Protein AF-A0A7Y4W2K6-F1 (afdb_monomer)

Sequence (432 aa):
HDWAIMVDFAQRLEKRLATKSRLFPYSNTEQIFNEHRETTRGRDLDITGLSYTLLNTQGPQQWPFVAGATSGKARLYTDGIFQKPDGKAQFLNTTYKGTADKTDARHPLHLLTGRLRDQWHGMSRTGTVSQLFNHAEEPVIFMHADDMSRRSIKNGDIVKVSNRRGSLILPVQTSTEVQPSQTFIPMHWGGQFMNGLGVNVLMPSAVDPSSKQPELKHTAIKIEKLDLPWRISVMRRIQNLETLETIRGLLVNFEYASCGLFGRLNEHSVGMLILRAAHKEAPDQSLISKIDRLLSMTDDMPLLSYNDSKQGVSKRILVETNPDSGKPHVTGVRLVGEILATNWLKEVMVTGEFTTELHRWALAPLSIPPSGQRPRGKTICNCLDVAENDIIDTIQLGADLITLQNKLKCGTECGSCVPELKRLVQVHGINN

Foldseek 3Di:
DVVVVVLVVVVVVCVVVVDPDNPRPDPDVQVVVQVVLVVCPPHQQRCNCDHPVCCVPVNDAAPPDHNPRPGHDPDPCPVQQDPDPVRHDDDDDDDDDDDPADADPQQQAKEFEAADLLADALNPPSQLAALSCLQPPWWEKEAAPVQCVVQVHDQQFWKWKDDPQGIDIHGYHYDPVADPRYMYTYQNDALLFKPDGGDCSQFDCDADPPPRHGPRGIHGIDMHTDPFQKKKKKKAFAADCVLSSVVSVLRNQAPIKGKGFHAGDDPRGSGMIIIIGTHNDDPDVVSVVVNCVSRVQDPVAQWDWDDDVVQQWIKIWGWDQDPPPRDTATGIIMIISQCLCVPVVVVSNNPGDDDPQCVVCVRPSHNAGPVRDDDQAGQLASVQRHGDVNLLVQQLVQDDLVNCCVPSVGCVPPNSSVVVSNVSNVVRHDDD

Mean predicted aligned error: 5.99 Å

Nearest PDB structures (foldseek):
  2jiq-assembly1_A  TM=8.852E-01  e=1.838E-13  Desulfovibrio desulfuricans
  2jip-assembly1_A  TM=8.977E-01  e=1.148E-12  Desulfovibrio desulfuricans
  8j83-assembly1_A  TM=8.900E-01  e=1.542E-12  Methylorubrum extorquens AM1
  7vw6-assembly1_A  TM=8.672E-01  e=8.051E-13  Methylorubrum extorquens AM1
  2nya-assembly2_F  TM=8.589E-01  e=3.985E-10  Escherichia coli K-12

Solvent-accessible surface area (backbone atoms only — not comparable to full-atom values): 24424 Å² total; per-residue (Å²): 111,71,68,58,55,53,40,54,52,51,57,56,50,42,64,74,69,69,56,94,67,87,86,66,89,67,91,52,68,65,59,53,48,58,54,53,24,58,77,28,58,92,45,85,64,12,33,51,45,64,48,71,68,52,41,74,75,72,40,92,73,42,62,33,21,42,68,86,56,93,64,42,43,93,66,81,55,85,85,62,56,34,103,41,101,83,27,52,85,80,89,79,92,79,80,90,74,80,72,90,57,66,64,42,96,79,19,66,30,39,39,30,46,50,78,54,92,59,50,53,65,78,25,86,65,40,69,74,41,11,46,46,18,48,71,60,58,70,75,45,38,35,31,15,62,70,57,28,56,79,65,78,49,54,75,66,40,41,27,40,41,32,48,98,74,34,66,47,51,36,33,31,38,72,32,88,85,41,52,81,59,31,31,38,37,51,56,43,44,33,46,76,39,29,34,56,72,30,56,68,46,60,41,57,90,51,51,43,91,85,81,61,50,61,45,62,58,49,22,36,25,31,79,42,83,52,83,48,70,28,35,38,40,37,37,35,64,33,70,55,66,66,58,54,55,56,54,41,72,52,25,76,81,34,74,28,22,37,41,42,37,27,53,55,62,55,100,81,24,50,17,28,40,36,39,41,36,30,25,68,57,80,73,66,65,66,58,55,54,47,53,28,58,74,67,68,64,45,92,91,46,65,55,52,76,48,77,40,78,91,76,52,29,38,37,42,38,32,48,44,69,35,88,90,76,68,43,55,21,44,48,31,40,36,26,26,39,62,55,54,36,51,67,47,52,51,48,35,47,66,73,44,66,57,48,77,68,52,64,75,48,68,85,47,94,35,71,61,55,91,86,66,67,78,73,52,63,57,40,56,22,68,92,69,72,36,26,44,42,63,50,51,58,46,18,66,75,69,34,49,74,68,52,42,33,70,74,63,48,43,48,70,81,86,41,80,32,40,70,58,52,53,50,50,41,72,74,54,37,76,83,128

Radius of gyration: 27.35 Å; Cα contacts (8 Å, |Δi|>4): 776; chains: 1; bounding box: 71×52×80 Å

Structure (mmCIF, N/CA/C/O backbone):
data_AF-A0A7Y4W2K6-F1
#
_entry.id   AF-A0A7Y4W2K6-F1
#
loop_
_atom_site.group_PDB
_atom_site.id
_atom_site.type_symbol
_atom_site.label_atom_id
_atom_site.label_alt_id
_atom_site.label_comp_id
_atom_site.label_asym_id
_atom_site.label_entity_id
_atom_site.label_seq_id
_atom_site.pdbx_PDB_ins_code
_atom_site.Cartn_x
_atom_site.Cartn_y
_atom_site.Cartn_z
_atom_site.occupancy
_atom_site.B_iso_or_equiv
_atom_site.auth_seq_id
_atom_site.auth_comp_id
_atom_site.auth_asym_id
_atom_site.auth_atom_id
_atom_site.pdbx_PDB_model_num
ATOM 1 N N . HIS A 1 1 ? 26.604 1.576 -2.469 1.00 91.81 1 HIS A N 1
ATOM 2 C CA . HIS A 1 1 ? 25.882 1.645 -3.758 1.00 91.81 1 HIS A CA 1
ATOM 3 C C . HIS A 1 1 ? 25.818 0.259 -4.374 1.00 91.81 1 HIS A C 1
ATOM 5 O O . HIS A 1 1 ? 26.800 -0.466 -4.257 1.00 91.81 1 HIS A O 1
ATOM 11 N N . ASP A 1 2 ? 24.722 -0.093 -5.049 1.00 96.50 2 ASP A N 1
ATOM 12 C CA . ASP A 1 2 ? 24.531 -1.435 -5.626 1.00 96.50 2 ASP A CA 1
ATOM 13 C C . ASP A 1 2 ? 25.587 -1.800 -6.680 1.00 96.50 2 ASP A C 1
ATOM 15 O O . ASP A 1 2 ? 26.114 -2.909 -6.670 1.00 96.50 2 ASP A O 1
ATOM 19 N N . TRP A 1 3 ? 25.978 -0.852 -7.544 1.00 96.19 3 TRP A N 1
ATOM 20 C CA . TRP A 1 3 ? 26.998 -1.092 -8.576 1.00 96.19 3 TRP A CA 1
ATOM 21 C C . TRP A 1 3 ? 28.348 -1.519 -7.981 1.00 96.19 3 TRP A C 1
ATOM 23 O O . TRP A 1 3 ? 29.016 -2.383 -8.537 1.00 96.19 3 TRP A O 1
ATOM 33 N N . ALA A 1 4 ? 28.732 -0.963 -6.827 1.00 96.19 4 ALA A N 1
ATOM 34 C CA . ALA A 1 4 ? 29.997 -1.288 -6.173 1.00 96.19 4 ALA A CA 1
ATOM 35 C C . ALA A 1 4 ? 29.987 -2.714 -5.600 1.00 96.19 4 ALA A C 1
ATOM 37 O O . ALA A 1 4 ? 31.002 -3.400 -5.665 1.00 96.19 4 ALA A O 1
ATOM 38 N N . ILE A 1 5 ? 28.832 -3.177 -5.100 1.00 97.06 5 ILE A N 1
ATOM 39 C CA . ILE A 1 5 ? 28.642 -4.568 -4.658 1.00 97.06 5 ILE A CA 1
ATOM 40 C C . ILE A 1 5 ? 28.830 -5.519 -5.847 1.00 97.06 5 ILE A C 1
ATOM 42 O O . ILE A 1 5 ? 29.533 -6.520 -5.729 1.00 97.06 5 ILE A O 1
ATOM 46 N N . MET A 1 6 ? 28.257 -5.183 -7.009 1.00 95.44 6 MET A N 1
ATOM 47 C CA . MET A 1 6 ? 28.404 -5.989 -8.226 1.00 95.44 6 MET A CA 1
ATOM 48 C C . MET A 1 6 ? 29.845 -6.009 -8.746 1.00 95.44 6 MET A C 1
ATOM 50 O O . MET A 1 6 ? 30.336 -7.069 -9.125 1.00 95.44 6 MET A O 1
ATOM 54 N N . VAL A 1 7 ? 30.542 -4.868 -8.719 1.00 94.44 7 VAL A N 1
ATOM 55 C CA . VAL A 1 7 ? 31.959 -4.778 -9.104 1.00 94.44 7 VAL A CA 1
ATOM 56 C C . VAL A 1 7 ? 32.845 -5.597 -8.160 1.00 94.44 7 VAL A C 1
ATOM 58 O O . VAL A 1 7 ? 33.656 -6.384 -8.643 1.00 94.44 7 VAL A O 1
ATOM 61 N N . ASP A 1 8 ? 32.670 -5.486 -6.837 1.00 94.25 8 ASP A N 1
ATOM 62 C CA . ASP A 1 8 ? 33.427 -6.289 -5.860 1.00 94.25 8 ASP A CA 1
ATOM 63 C C . ASP A 1 8 ? 33.178 -7.793 -6.057 1.00 94.25 8 ASP A C 1
ATOM 65 O O . ASP A 1 8 ? 34.128 -8.577 -6.124 1.00 94.25 8 ASP A O 1
ATOM 69 N N . PHE A 1 9 ? 31.915 -8.199 -6.234 1.00 94.81 9 PHE A N 1
ATOM 70 C CA . PHE A 1 9 ? 31.568 -9.587 -6.537 1.00 94.81 9 PHE A CA 1
ATOM 71 C C . PHE A 1 9 ? 32.260 -10.078 -7.814 1.00 94.81 9 PHE A C 1
ATOM 73 O O . PHE A 1 9 ? 32.922 -11.119 -7.799 1.00 94.81 9 PHE A O 1
ATOM 80 N N . ALA A 1 10 ? 32.144 -9.323 -8.908 1.00 92.69 10 ALA A N 1
ATOM 81 C CA . ALA A 1 10 ? 32.697 -9.706 -10.199 1.00 92.69 10 ALA A CA 1
ATOM 82 C C . ALA A 1 10 ? 34.229 -9.807 -10.162 1.00 92.69 10 ALA A C 1
ATOM 84 O O . ALA A 1 10 ? 34.786 -10.789 -10.644 1.00 92.69 10 ALA A O 1
ATOM 85 N N . GLN A 1 11 ? 34.914 -8.865 -9.510 1.00 90.69 11 GLN A N 1
ATOM 86 C CA . GLN A 1 11 ? 36.372 -8.890 -9.350 1.00 90.69 11 GLN A CA 1
ATOM 87 C C . GLN A 1 11 ? 36.850 -10.059 -8.473 1.00 90.69 11 GLN A C 1
ATOM 89 O O . GLN A 1 11 ? 37.916 -10.634 -8.710 1.00 90.69 11 GLN A O 1
ATOM 94 N N . ARG A 1 12 ? 36.077 -10.451 -7.451 1.00 92.38 12 ARG A N 1
ATOM 95 C CA . ARG A 1 12 ? 36.367 -11.661 -6.661 1.00 92.38 12 ARG A CA 1
ATOM 96 C C . ARG A 1 12 ? 36.158 -12.932 -7.474 1.00 92.38 12 ARG A C 1
ATOM 98 O O . ARG A 1 12 ? 36.947 -13.866 -7.334 1.00 92.38 12 ARG A O 1
ATOM 105 N N . LEU A 1 13 ? 35.119 -12.973 -8.307 1.00 92.44 13 LEU A N 1
ATOM 106 C CA . LEU A 1 13 ? 34.851 -14.095 -9.202 1.00 92.44 13 LEU A CA 1
ATOM 107 C C . LEU A 1 13 ? 35.948 -14.231 -10.268 1.00 92.44 13 LEU A C 1
ATOM 109 O O . LEU A 1 13 ? 36.464 -15.327 -10.460 1.00 92.44 13 LEU A O 1
ATOM 113 N N . GLU A 1 14 ? 36.373 -13.122 -10.878 1.00 90.31 14 GLU A N 1
ATOM 114 C CA . GLU A 1 14 ? 37.470 -13.045 -11.854 1.00 90.31 14 GLU A CA 1
ATOM 115 C C . GLU A 1 14 ? 38.752 -13.706 -11.317 1.00 90.31 14 GLU A C 1
ATOM 117 O O . GLU A 1 14 ? 39.333 -14.581 -11.963 1.00 90.31 14 GLU A O 1
ATOM 122 N N . LYS A 1 15 ? 39.142 -13.376 -10.075 1.00 88.75 15 LYS A N 1
ATOM 123 C CA . LYS A 1 15 ? 40.304 -13.986 -9.403 1.00 88.75 15 LYS A CA 1
ATOM 124 C C . LYS A 1 15 ? 40.183 -15.505 -9.270 1.00 88.75 15 LYS A C 1
ATOM 126 O O . LYS A 1 15 ? 41.184 -16.204 -9.396 1.00 88.75 15 LYS A O 1
ATOM 131 N N . ARG A 1 16 ? 38.978 -16.024 -9.012 1.00 92.31 16 ARG A N 1
ATOM 132 C CA . ARG A 1 16 ? 38.731 -17.472 -8.876 1.00 92.31 16 ARG A CA 1
ATOM 133 C C . ARG A 1 16 ? 38.716 -18.195 -10.217 1.00 92.31 16 ARG A C 1
ATOM 135 O O . ARG A 1 16 ? 39.124 -19.347 -10.276 1.00 92.31 16 ARG A O 1
ATOM 142 N N . LEU A 1 17 ? 38.258 -17.527 -11.273 1.00 92.12 17 LEU A N 1
ATOM 143 C CA . LEU A 1 17 ? 38.249 -18.071 -12.631 1.00 92.12 17 LEU A CA 1
ATOM 144 C C . LEU A 1 17 ? 39.635 -18.029 -13.299 1.00 92.12 17 LEU A C 1
ATOM 146 O O . LEU A 1 17 ? 39.784 -18.557 -14.397 1.00 92.12 17 LEU A O 1
ATOM 150 N N . ALA A 1 18 ? 40.638 -17.415 -12.655 1.00 87.06 18 ALA A N 1
ATOM 151 C CA . ALA A 1 18 ? 41.994 -17.235 -13.181 1.00 87.06 18 ALA A CA 1
ATOM 152 C C . ALA A 1 18 ? 42.021 -16.575 -14.577 1.00 87.06 18 ALA A C 1
ATOM 154 O O . ALA A 1 18 ? 42.901 -16.837 -15.402 1.00 87.06 18 ALA A O 1
ATOM 155 N N . THR A 1 19 ? 41.046 -15.706 -14.853 1.00 77.62 19 THR A N 1
ATOM 156 C CA . THR A 1 19 ? 40.960 -14.975 -16.117 1.00 77.62 19 THR A CA 1
ATOM 157 C C . THR A 1 19 ? 42.035 -13.893 -16.182 1.00 77.62 19 THR A C 1
ATOM 159 O O . THR A 1 19 ? 42.302 -13.205 -15.202 1.00 77.62 19 THR A O 1
ATOM 162 N N . LYS A 1 20 ? 42.650 -13.716 -17.357 1.00 72.44 20 LYS A N 1
ATOM 163 C CA . LYS A 1 20 ? 43.719 -12.721 -17.581 1.00 72.44 20 LYS A CA 1
ATOM 164 C C . LYS A 1 20 ? 43.202 -11.298 -17.855 1.00 72.44 20 LYS A C 1
ATOM 166 O O . LYS A 1 20 ? 44.003 -10.374 -17.964 1.00 72.44 20 LYS A O 1
ATOM 171 N N . SER A 1 21 ? 41.892 -11.121 -18.011 1.00 71.56 21 SER A N 1
ATOM 172 C CA . SER A 1 21 ? 41.239 -9.869 -18.412 1.00 71.56 21 SER A CA 1
ATOM 173 C C . SER A 1 21 ? 40.534 -9.193 -17.236 1.00 71.56 21 SER A C 1
ATOM 175 O O . SER A 1 21 ? 39.658 -9.818 -16.647 1.00 71.56 21 SER A O 1
ATOM 177 N N . ARG A 1 22 ? 40.831 -7.906 -16.990 1.00 75.81 22 ARG A N 1
ATOM 178 C CA . ARG A 1 22 ? 40.121 -7.056 -16.015 1.00 75.81 22 ARG A CA 1
ATOM 179 C C . ARG A 1 22 ? 38.776 -6.614 -16.581 1.00 75.81 22 ARG A C 1
ATOM 181 O O . ARG A 1 22 ? 38.730 -5.659 -17.350 1.00 75.81 22 ARG A O 1
ATOM 188 N N . LEU A 1 23 ? 37.698 -7.305 -16.222 1.00 78.75 23 LEU A N 1
ATOM 189 C CA . LEU A 1 23 ? 36.390 -7.127 -16.871 1.00 78.75 23 LEU A CA 1
ATOM 190 C C . LEU A 1 23 ? 35.502 -6.047 -16.225 1.00 78.75 23 LEU A C 1
ATOM 192 O O . LEU A 1 23 ? 34.485 -5.690 -16.802 1.00 78.75 23 LEU A O 1
ATOM 196 N N . PHE A 1 24 ? 35.884 -5.499 -15.063 1.00 90.31 24 PHE A N 1
ATOM 197 C CA . PHE A 1 24 ? 35.084 -4.496 -14.335 1.00 90.31 24 PHE A CA 1
ATOM 198 C C . PHE A 1 24 ? 35.947 -3.414 -13.644 1.00 90.31 24 PHE A C 1
ATOM 200 O O . PHE A 1 24 ? 35.925 -3.301 -12.413 1.00 90.31 24 PHE A O 1
ATOM 207 N N . PRO A 1 25 ? 36.757 -2.626 -14.382 1.00 91.25 25 PRO A N 1
ATOM 208 C CA . PRO A 1 25 ? 37.683 -1.644 -13.809 1.00 91.25 25 PRO A CA 1
ATOM 209 C C . PRO A 1 25 ? 37.014 -0.292 -13.479 1.00 91.25 25 PRO A C 1
ATOM 211 O O . PRO A 1 25 ? 37.606 0.761 -13.709 1.00 91.25 25 PRO A O 1
ATOM 214 N N . TYR A 1 26 ? 35.781 -0.295 -12.965 1.00 94.69 26 TYR A N 1
ATOM 215 C CA . TYR A 1 26 ? 35.027 0.938 -12.719 1.00 94.69 26 TYR A CA 1
ATOM 216 C C . TYR A 1 26 ? 35.314 1.531 -11.339 1.00 94.69 26 TYR A C 1
ATOM 218 O O . TYR A 1 26 ? 35.220 0.841 -10.323 1.00 94.69 26 TYR A O 1
ATOM 226 N N . SER A 1 27 ? 35.593 2.833 -11.296 1.00 94.56 27 SER A N 1
ATOM 227 C CA . SER A 1 27 ? 35.729 3.618 -10.065 1.00 94.56 27 SER A CA 1
ATOM 228 C C . SER A 1 27 ? 34.547 4.555 -9.806 1.00 94.56 27 SER A C 1
ATOM 230 O O . SER A 1 27 ? 34.396 5.050 -8.690 1.00 94.56 27 SER A O 1
ATOM 232 N N . ASN A 1 28 ? 33.693 4.796 -10.806 1.00 96.00 28 ASN A N 1
ATOM 233 C CA . ASN A 1 28 ? 32.502 5.635 -10.680 1.00 96.00 28 ASN A CA 1
ATOM 234 C C . ASN A 1 28 ? 31.391 5.220 -11.665 1.00 96.00 28 ASN A C 1
ATOM 236 O O . ASN A 1 28 ? 31.599 4.410 -12.568 1.00 96.00 28 ASN A O 1
ATOM 240 N N . THR A 1 29 ? 30.197 5.792 -11.494 1.00 97.38 29 THR A N 1
ATOM 241 C CA . THR A 1 29 ? 29.029 5.486 -12.338 1.00 97.38 29 THR A CA 1
ATOM 242 C C . THR A 1 29 ? 29.118 6.079 -13.742 1.00 97.38 29 THR A C 1
ATOM 244 O O . THR A 1 29 ? 28.514 5.528 -14.656 1.00 97.38 29 THR A O 1
ATOM 247 N N . GLU A 1 30 ? 29.882 7.156 -13.943 1.00 97.56 30 GLU A N 1
ATOM 248 C CA . GLU A 1 30 ? 30.059 7.772 -15.261 1.00 97.56 30 GLU A CA 1
ATOM 249 C C . GLU A 1 30 ? 30.833 6.852 -16.212 1.00 97.56 30 GLU A C 1
ATOM 251 O O . GLU A 1 30 ? 30.482 6.743 -17.381 1.00 97.56 30 GLU A O 1
ATOM 256 N N . GLN A 1 31 ? 31.834 6.118 -15.721 1.00 96.56 31 GLN A N 1
ATOM 257 C CA . GLN A 1 31 ? 32.541 5.109 -16.517 1.00 96.56 31 GLN A CA 1
ATOM 258 C C . GLN A 1 31 ? 31.605 3.979 -16.966 1.00 96.56 31 GLN A C 1
ATOM 260 O O . GLN A 1 31 ? 31.633 3.593 -18.132 1.00 96.56 31 GLN A O 1
ATOM 265 N N . ILE A 1 32 ? 30.733 3.505 -16.068 1.00 96.81 32 ILE A N 1
ATOM 266 C CA . ILE A 1 32 ? 29.708 2.498 -16.386 1.00 96.81 32 ILE A CA 1
ATOM 267 C C . ILE A 1 32 ? 28.737 3.052 -17.436 1.00 96.81 32 ILE A C 1
ATOM 269 O O . ILE A 1 32 ? 28.417 2.375 -18.409 1.00 96.81 32 ILE A O 1
ATOM 273 N N . PHE A 1 33 ? 28.288 4.297 -17.264 1.00 97.31 33 PHE A N 1
ATOM 274 C CA . PHE A 1 33 ? 27.407 4.967 -18.218 1.00 97.31 33 PHE A CA 1
ATOM 275 C C . PHE A 1 33 ? 28.067 5.142 -19.594 1.00 97.31 33 PHE A C 1
ATOM 277 O O . PHE A 1 33 ? 27.430 4.880 -20.613 1.00 97.31 33 PHE A O 1
ATOM 284 N N . ASN A 1 34 ? 29.344 5.535 -19.635 1.00 97.12 34 ASN A N 1
ATOM 285 C CA . ASN A 1 34 ? 30.109 5.714 -20.868 1.00 97.12 34 ASN A CA 1
ATOM 286 C C . ASN A 1 34 ? 30.303 4.398 -21.626 1.00 97.12 34 ASN A C 1
ATOM 288 O O . ASN A 1 34 ? 30.219 4.394 -22.850 1.00 97.12 34 ASN A O 1
ATOM 292 N N . GLU A 1 35 ? 30.514 3.283 -20.927 1.00 96.12 35 GLU A N 1
ATOM 293 C CA . GLU A 1 35 ? 30.524 1.971 -21.572 1.00 96.12 35 GLU A CA 1
ATOM 294 C C . GLU A 1 35 ? 29.121 1.582 -22.054 1.00 96.12 35 GLU A C 1
ATOM 296 O O . GLU A 1 35 ? 28.946 1.204 -23.213 1.00 96.12 35 GLU A O 1
ATOM 301 N N . HIS A 1 36 ? 28.096 1.751 -21.208 1.00 96.44 36 HIS A N 1
ATOM 302 C CA . HIS A 1 36 ? 26.716 1.429 -21.561 1.00 96.44 36 HIS A CA 1
ATOM 303 C C . HIS A 1 36 ? 26.254 2.178 -22.813 1.00 96.44 36 HIS A C 1
ATOM 305 O O . HIS A 1 36 ? 25.740 1.537 -23.730 1.00 96.44 36 HIS A O 1
ATOM 311 N N . ARG A 1 37 ? 26.467 3.498 -22.910 1.00 97.19 37 ARG A N 1
ATOM 312 C CA . ARG A 1 37 ? 26.022 4.279 -24.077 1.00 97.19 37 ARG A CA 1
ATOM 313 C C . ARG A 1 37 ? 26.659 3.791 -25.378 1.00 97.19 37 ARG A C 1
ATOM 315 O O . ARG A 1 37 ? 25.976 3.765 -26.397 1.00 97.19 37 ARG A O 1
ATOM 322 N N . GLU A 1 38 ? 27.908 3.322 -25.358 1.00 97.56 38 GLU A N 1
ATOM 323 C CA . GLU A 1 38 ? 28.551 2.768 -26.557 1.00 97.56 38 GLU A CA 1
ATOM 324 C C . GLU A 1 38 ? 27.868 1.479 -27.032 1.00 97.56 38 GLU A C 1
ATOM 326 O O . GLU A 1 38 ? 27.713 1.272 -28.234 1.00 97.56 38 GLU A O 1
ATOM 331 N N . THR A 1 39 ? 27.334 0.659 -26.118 1.00 97.00 39 THR A N 1
ATOM 332 C CA . THR A 1 39 ? 26.547 -0.537 -26.489 1.00 97.00 39 THR A CA 1
ATOM 333 C C . THR A 1 39 ? 25.226 -0.209 -27.202 1.00 97.00 39 THR A C 1
ATOM 335 O O . THR A 1 39 ? 24.623 -1.081 -27.839 1.00 97.00 39 THR A O 1
ATOM 338 N N . THR A 1 40 ? 24.775 1.047 -27.109 1.00 96.94 40 THR A N 1
ATOM 339 C CA . THR A 1 40 ? 23.537 1.546 -27.727 1.00 96.94 40 THR A CA 1
ATOM 340 C C . THR A 1 40 ? 23.752 2.134 -29.120 1.00 96.94 40 THR A C 1
ATOM 342 O O . THR A 1 40 ? 22.775 2.449 -29.795 1.00 96.94 40 THR A O 1
ATOM 345 N N . ARG A 1 41 ? 25.008 2.255 -29.572 1.00 97.00 41 ARG A N 1
ATOM 346 C CA . ARG A 1 41 ? 25.360 2.855 -30.861 1.00 97.00 41 ARG A CA 1
ATOM 347 C C . ARG A 1 41 ? 24.608 2.193 -32.016 1.00 97.00 41 ARG A C 1
ATOM 349 O O . ARG A 1 41 ? 24.648 0.974 -32.175 1.00 97.00 41 ARG A O 1
ATOM 356 N N . GLY A 1 42 ? 23.932 3.006 -32.823 1.00 90.94 42 GLY A N 1
ATOM 357 C CA . GLY A 1 42 ? 23.147 2.555 -33.973 1.00 90.94 42 GLY A CA 1
ATOM 358 C C . GLY A 1 42 ? 21.836 1.841 -33.623 1.00 90.94 42 GLY A C 1
ATOM 359 O O . GLY A 1 42 ? 21.162 1.358 -34.531 1.00 90.94 42 GLY A O 1
ATOM 360 N N . ARG A 1 43 ? 21.456 1.760 -32.340 1.00 91.06 43 ARG A N 1
ATOM 361 C CA . ARG A 1 43 ? 20.146 1.247 -31.909 1.00 91.06 43 ARG A CA 1
ATOM 362 C C . ARG A 1 43 ? 19.102 2.366 -31.888 1.00 91.06 43 ARG A C 1
ATOM 364 O O . ARG A 1 43 ? 19.419 3.547 -31.959 1.00 91.06 43 ARG A O 1
ATOM 371 N N . ASP A 1 44 ? 17.839 1.990 -31.747 1.00 88.88 44 ASP A N 1
ATOM 372 C CA . ASP A 1 44 ? 16.708 2.919 -31.638 1.00 88.88 44 ASP A CA 1
ATOM 373 C C . ASP A 1 44 ? 16.808 3.883 -30.446 1.00 88.88 44 ASP A C 1
ATOM 375 O O . ASP A 1 44 ? 16.396 5.037 -30.550 1.00 88.88 44 ASP A O 1
ATOM 379 N N . LEU A 1 45 ? 17.386 3.412 -29.341 1.00 93.12 45 LEU A N 1
ATOM 380 C CA . LEU A 1 45 ? 17.619 4.179 -28.123 1.00 93.12 45 LEU A CA 1
ATOM 381 C C . LEU A 1 45 ? 18.976 4.895 -28.080 1.00 93.12 45 LEU A C 1
ATOM 383 O O . LEU A 1 45 ? 19.292 5.421 -27.026 1.00 93.12 45 LEU A O 1
ATOM 387 N N . ASP A 1 46 ? 19.777 4.902 -29.157 1.00 95.56 46 ASP A N 1
ATOM 388 C CA . ASP A 1 46 ? 21.168 5.399 -29.163 1.00 95.56 46 ASP A CA 1
ATOM 389 C C . ASP A 1 46 ? 21.349 6.685 -28.336 1.00 95.56 46 ASP A C 1
ATOM 391 O O . ASP A 1 46 ? 20.796 7.738 -28.657 1.00 95.56 46 ASP A O 1
ATOM 395 N N . ILE A 1 47 ? 22.122 6.570 -27.253 1.00 97.50 47 ILE A N 1
ATOM 396 C CA . ILE A 1 47 ? 22.424 7.641 -26.292 1.00 97.50 47 ILE A CA 1
ATOM 397 C C . ILE A 1 47 ? 23.904 8.054 -26.328 1.00 97.50 47 ILE A C 1
ATOM 399 O O . ILE A 1 47 ? 24.419 8.624 -25.366 1.00 97.50 47 ILE A O 1
ATOM 403 N N . THR A 1 48 ? 24.625 7.766 -27.413 1.00 97.88 48 THR A N 1
ATOM 404 C CA . THR A 1 48 ? 26.078 8.010 -27.514 1.00 97.88 48 THR A CA 1
ATOM 405 C C . THR A 1 48 ? 26.475 9.482 -27.382 1.00 97.88 48 THR A C 1
ATOM 407 O O . THR A 1 48 ? 27.610 9.775 -27.008 1.00 97.88 48 THR A O 1
ATOM 410 N N . GLY A 1 49 ? 25.561 10.420 -27.642 1.00 96.62 49 GLY A N 1
ATOM 411 C CA . GLY A 1 49 ? 25.790 11.852 -27.448 1.00 96.62 49 GLY A CA 1
ATOM 412 C C . GLY A 1 49 ? 25.522 12.354 -26.025 1.00 96.62 49 GLY A C 1
ATOM 413 O O . GLY A 1 49 ? 25.894 13.483 -25.712 1.00 96.62 49 GLY A O 1
ATOM 414 N N . LEU A 1 50 ? 24.916 11.548 -25.143 1.00 97.19 50 LEU A N 1
ATOM 415 C CA . LEU A 1 50 ? 24.684 11.943 -23.750 1.00 97.19 50 LEU A CA 1
ATOM 416 C C . LEU A 1 50 ? 25.966 11.847 -22.923 1.00 97.19 50 LEU A C 1
ATOM 418 O O . LEU A 1 50 ? 26.733 10.896 -23.048 1.00 97.19 50 LEU A O 1
ATOM 422 N N . SER A 1 51 ? 26.161 12.799 -22.014 1.00 96.50 51 SER A N 1
ATOM 423 C CA . SER A 1 51 ? 27.205 12.780 -20.985 1.00 96.50 51 SER A CA 1
ATOM 424 C C . SER A 1 51 ? 26.667 13.371 -19.683 1.00 96.50 51 SER A C 1
ATOM 426 O O . SER A 1 51 ? 25.678 14.108 -19.697 1.00 96.50 51 SER A O 1
ATOM 428 N N . TYR A 1 52 ? 27.323 13.087 -18.556 1.00 97.50 52 TYR A N 1
ATOM 429 C CA . TYR A 1 52 ? 26.936 13.681 -17.272 1.00 97.50 52 TYR A CA 1
ATOM 430 C C . TYR A 1 52 ? 27.048 15.206 -17.309 1.00 97.50 52 TYR A C 1
ATOM 432 O O . TYR A 1 52 ? 26.131 15.895 -16.871 1.00 97.50 52 TYR A O 1
ATOM 440 N N . THR A 1 53 ? 28.115 15.745 -17.906 1.00 97.12 53 THR A N 1
ATOM 441 C CA . THR A 1 53 ? 28.279 17.193 -18.101 1.00 97.12 53 THR A CA 1
ATOM 442 C C . THR A 1 53 ? 27.107 17.797 -18.870 1.00 97.12 53 THR A C 1
ATOM 444 O O . THR A 1 53 ? 26.570 18.820 -18.450 1.00 97.12 53 THR A O 1
ATOM 447 N N . LEU A 1 54 ? 26.663 17.158 -19.958 1.00 95.81 54 LEU A N 1
ATOM 448 C CA . LEU A 1 54 ? 25.533 17.644 -20.749 1.00 95.81 54 LEU A CA 1
ATOM 449 C C . LEU A 1 54 ? 24.243 17.645 -19.924 1.00 95.81 54 LEU A C 1
ATOM 451 O O . LEU A 1 54 ? 23.562 18.663 -19.866 1.00 95.81 54 LEU A O 1
ATOM 455 N N . LEU A 1 55 ? 23.939 16.547 -19.227 1.00 96.00 55 LEU A N 1
ATOM 456 C CA . LEU A 1 55 ? 22.743 16.453 -18.384 1.00 96.00 55 LEU A CA 1
ATOM 457 C C . LEU A 1 55 ? 22.758 17.464 -17.226 1.00 96.00 55 LEU A C 1
ATOM 459 O O . LEU A 1 55 ? 21.720 18.033 -16.900 1.00 96.00 55 LEU A O 1
ATOM 463 N N . ASN A 1 56 ? 23.925 17.731 -16.637 1.00 97.12 56 ASN A N 1
ATOM 464 C CA . ASN A 1 56 ? 24.073 18.702 -15.549 1.00 97.12 56 ASN A CA 1
ATOM 465 C C . ASN A 1 56 ? 23.910 20.154 -16.020 1.00 97.12 56 ASN A C 1
ATOM 467 O O . ASN A 1 56 ? 23.423 20.991 -15.268 1.00 97.12 56 ASN A O 1
ATOM 471 N N . THR A 1 57 ? 24.341 20.460 -17.245 1.00 96.81 57 THR A N 1
ATOM 472 C CA . THR A 1 57 ? 24.348 21.832 -17.782 1.00 96.81 57 THR A CA 1
ATOM 473 C C . THR A 1 57 ? 23.085 22.186 -18.558 1.00 96.81 57 THR A C 1
ATOM 475 O O . THR A 1 57 ? 22.639 23.327 -18.501 1.00 96.81 57 THR A O 1
ATOM 478 N N . GLN A 1 58 ? 22.502 21.225 -19.274 1.00 94.69 58 GLN A N 1
ATOM 479 C CA . GLN A 1 58 ? 21.348 21.435 -20.154 1.00 94.69 58 GLN A CA 1
ATOM 480 C C . GLN A 1 58 ? 20.067 20.772 -19.633 1.00 94.69 58 GLN A C 1
ATOM 482 O O . GLN A 1 58 ? 18.994 20.977 -20.197 1.00 94.69 58 GLN A O 1
ATOM 487 N N . GLY A 1 59 ? 20.160 19.981 -18.562 1.00 94.75 59 GLY A N 1
ATOM 488 C CA . GLY A 1 59 ? 19.028 19.257 -18.000 1.00 94.75 59 GLY A CA 1
ATOM 489 C C . GLY A 1 59 ? 18.648 17.992 -18.786 1.00 94.75 59 GLY A C 1
ATOM 490 O O . GLY A 1 59 ? 19.406 17.520 -19.643 1.00 94.75 59 GLY A O 1
ATOM 491 N N . PRO A 1 60 ? 17.472 17.409 -18.479 1.00 94.75 60 PRO A N 1
ATOM 492 C CA . PRO A 1 60 ? 17.021 16.147 -19.057 1.00 94.75 60 PRO A CA 1
ATOM 493 C C . PRO A 1 60 ? 16.919 16.194 -20.583 1.00 94.75 60 PRO A C 1
ATOM 495 O O . PRO A 1 60 ? 16.320 17.106 -21.146 1.00 94.75 60 PRO A O 1
ATOM 498 N N . GLN A 1 61 ? 17.443 15.161 -21.240 1.00 95.19 61 GLN A N 1
ATOM 499 C CA . GLN A 1 61 ? 17.357 14.986 -22.688 1.00 95.19 61 GLN A CA 1
ATOM 500 C C . GLN A 1 61 ? 16.514 13.762 -23.043 1.00 95.19 61 GLN A C 1
ATOM 502 O O . GLN A 1 61 ? 16.501 12.766 -22.318 1.00 95.19 61 GLN A O 1
ATOM 507 N N . GLN A 1 62 ? 15.834 13.821 -24.187 1.00 94.94 62 GLN A N 1
ATOM 508 C CA . GLN A 1 62 ? 15.082 12.689 -24.723 1.00 94.94 62 GLN A CA 1
ATOM 509 C C . GLN A 1 62 ? 16.007 11.794 -25.551 1.00 94.94 62 GLN A C 1
ATOM 511 O O . GLN A 1 62 ? 16.684 12.266 -26.459 1.00 94.94 62 GLN A O 1
ATOM 516 N N . TRP A 1 63 ? 16.032 10.496 -25.260 1.00 93.75 63 TRP A N 1
ATOM 517 C CA . TRP A 1 63 ? 16.630 9.528 -26.176 1.00 93.75 63 TRP A CA 1
ATOM 518 C C . TRP A 1 63 ? 15.698 9.314 -27.386 1.00 93.75 63 TRP A C 1
ATOM 520 O O . TRP A 1 63 ? 14.480 9.450 -27.242 1.00 93.75 63 TRP A O 1
ATOM 530 N N . PRO A 1 64 ? 16.232 8.958 -28.567 1.00 94.44 64 PRO A N 1
ATOM 531 C CA . PRO A 1 64 ? 17.649 8.861 -28.914 1.00 94.44 64 PRO A CA 1
ATOM 532 C C . PRO A 1 64 ? 18.343 10.227 -28.967 1.00 94.44 64 PRO A C 1
ATOM 534 O O . PRO A 1 64 ? 17.768 11.227 -29.402 1.00 94.44 64 PRO A O 1
ATOM 537 N N . PHE A 1 65 ? 19.605 10.226 -28.549 1.00 96.62 65 PHE A N 1
ATOM 538 C CA . PHE A 1 65 ? 20.522 11.357 -28.537 1.00 96.62 65 PHE A CA 1
ATOM 539 C C . PHE A 1 65 ? 21.895 10.860 -29.017 1.00 96.62 65 PHE A C 1
ATOM 541 O O . PHE A 1 65 ? 22.772 10.491 -28.232 1.00 96.62 65 PHE A O 1
ATOM 548 N N . VAL A 1 66 ? 22.046 10.790 -30.339 1.00 96.06 66 VAL A N 1
ATOM 549 C CA . VAL A 1 66 ? 23.245 10.263 -31.009 1.00 96.06 66 VAL A CA 1
ATOM 550 C C . VAL A 1 66 ? 24.440 11.207 -30.860 1.00 96.06 66 VAL A C 1
ATOM 552 O O . VAL A 1 66 ? 24.277 12.409 -30.648 1.00 96.06 66 VAL A O 1
ATOM 555 N N . ALA A 1 67 ? 25.658 10.686 -31.004 1.00 96.06 67 ALA A N 1
ATOM 556 C CA . ALA A 1 67 ? 26.865 11.510 -31.021 1.00 96.06 67 ALA A CA 1
ATOM 557 C C . ALA A 1 67 ? 26.765 12.640 -32.068 1.00 96.06 67 ALA A C 1
ATOM 559 O O . ALA A 1 67 ? 26.458 12.396 -33.234 1.00 96.06 67 ALA A O 1
ATOM 560 N N . GLY A 1 68 ? 27.024 13.879 -31.639 1.00 93.75 68 GLY A N 1
ATOM 561 C CA . GLY A 1 68 ? 26.904 15.080 -32.474 1.00 93.75 68 GLY A CA 1
ATOM 562 C C . GLY A 1 68 ? 25.499 15.691 -32.541 1.00 93.75 68 GLY A C 1
ATOM 563 O O . GLY A 1 68 ? 25.341 16.751 -33.142 1.00 93.75 68 GLY A O 1
ATOM 564 N N . ALA A 1 69 ? 24.486 15.075 -31.920 1.00 92.25 69 ALA A N 1
ATOM 565 C CA . ALA A 1 69 ? 23.161 15.678 -31.809 1.00 92.25 69 ALA A CA 1
ATOM 566 C C . ALA A 1 69 ? 23.184 16.923 -30.908 1.00 92.25 69 ALA A C 1
ATOM 568 O O . ALA A 1 69 ? 23.864 16.958 -29.882 1.00 92.25 69 ALA A O 1
ATOM 569 N N . THR A 1 70 ? 22.404 17.936 -31.285 1.00 90.94 70 THR A N 1
ATOM 570 C CA . THR A 1 70 ? 22.190 19.154 -30.487 1.00 90.94 70 THR A CA 1
ATOM 571 C C . THR A 1 70 ? 20.969 19.053 -29.574 1.00 90.94 70 THR A C 1
ATOM 573 O O . THR A 1 70 ? 20.883 19.783 -28.593 1.00 90.94 70 THR A O 1
ATOM 576 N N . SER A 1 71 ? 20.030 18.152 -29.875 1.00 91.44 71 SER A N 1
ATOM 577 C CA . SER A 1 71 ? 18.844 17.872 -29.067 1.00 91.44 71 SER A CA 1
ATOM 578 C C . SER A 1 71 ? 18.362 16.432 -29.257 1.00 91.44 71 SER A C 1
ATOM 580 O O . SER A 1 71 ? 18.665 15.771 -30.255 1.00 91.44 71 SER A O 1
ATOM 582 N N . GLY A 1 72 ? 17.606 15.942 -28.274 1.00 90.38 72 GLY A N 1
ATOM 583 C CA . GLY A 1 72 ? 16.950 14.638 -28.327 1.00 90.38 72 GLY A CA 1
ATOM 584 C C . GLY A 1 72 ? 15.759 14.593 -29.287 1.00 90.38 72 GLY A C 1
ATOM 585 O O . GLY A 1 72 ? 15.159 15.622 -29.604 1.00 90.38 72 GLY A O 1
ATOM 586 N N . LYS A 1 73 ? 15.361 13.392 -29.726 1.00 88.88 73 LYS A N 1
ATOM 587 C CA . LYS A 1 73 ? 14.156 13.228 -30.560 1.00 88.88 73 LYS A CA 1
ATOM 588 C C . LYS A 1 73 ? 12.888 13.114 -29.710 1.00 88.88 73 LYS A C 1
ATOM 590 O O . LYS A 1 73 ? 12.645 12.092 -29.080 1.00 88.88 73 LYS A O 1
ATOM 595 N N . ALA A 1 74 ? 12.017 14.120 -29.792 1.00 91.56 74 ALA A N 1
ATOM 596 C CA . ALA A 1 74 ? 10.731 14.122 -29.086 1.00 91.56 74 ALA A CA 1
ATOM 597 C C . ALA A 1 74 ? 9.718 13.087 -29.604 1.00 91.56 74 ALA A C 1
ATOM 599 O O . ALA A 1 74 ? 8.837 12.651 -28.863 1.00 91.56 74 ALA A O 1
ATOM 600 N N . ARG A 1 75 ? 9.820 12.699 -30.880 1.00 93.00 75 ARG A N 1
ATOM 601 C CA . ARG A 1 75 ? 8.930 11.726 -31.519 1.00 93.00 75 ARG A CA 1
ATOM 602 C C . ARG A 1 75 ? 9.725 10.815 -32.447 1.00 93.00 75 ARG A C 1
ATOM 604 O O . ARG A 1 75 ? 10.521 11.291 -33.251 1.00 93.00 75 ARG A O 1
ATOM 611 N N . LEU A 1 76 ? 9.486 9.511 -32.340 1.00 91.94 76 LEU A N 1
ATOM 612 C CA . LEU A 1 76 ? 10.089 8.500 -33.211 1.00 91.94 76 LEU A CA 1
ATOM 613 C C . LEU A 1 76 ? 9.276 8.314 -34.502 1.00 91.94 76 LEU A C 1
ATOM 615 O O . LEU A 1 76 ? 8.074 8.589 -34.526 1.00 91.94 76 LEU A O 1
ATOM 619 N N . TYR A 1 77 ? 9.939 7.802 -35.546 1.00 92.88 77 TYR A N 1
ATOM 620 C CA . TYR A 1 77 ? 9.334 7.338 -36.808 1.00 92.88 77 TYR A CA 1
ATOM 621 C C . TYR A 1 77 ? 8.617 8.414 -37.637 1.00 92.88 77 TYR A C 1
ATOM 623 O O . TYR A 1 77 ? 7.706 8.114 -38.405 1.00 92.88 77 TYR A O 1
ATOM 631 N N . THR A 1 78 ? 9.013 9.683 -37.499 1.00 94.19 78 THR A N 1
ATOM 632 C CA . THR A 1 78 ? 8.453 10.796 -38.290 1.00 94.19 78 THR A CA 1
ATOM 633 C C . THR A 1 78 ? 8.830 10.734 -39.773 1.00 94.19 78 THR A C 1
ATOM 635 O O . THR A 1 78 ? 8.196 11.388 -40.591 1.00 94.19 78 THR A O 1
ATOM 638 N N . ASP A 1 79 ? 9.855 9.955 -40.107 1.00 92.56 79 ASP A N 1
ATOM 639 C CA . ASP A 1 79 ? 10.321 9.629 -41.458 1.00 92.56 79 ASP A CA 1
ATOM 640 C C . ASP A 1 79 ? 9.621 8.395 -42.058 1.00 92.56 79 ASP A C 1
ATOM 642 O O . ASP A 1 79 ? 9.859 8.050 -43.212 1.00 92.56 79 ASP A O 1
ATOM 646 N N . GLY A 1 80 ? 8.759 7.722 -41.287 1.00 94.94 80 GLY A N 1
ATOM 647 C CA . GLY A 1 80 ? 8.089 6.492 -41.701 1.00 94.94 80 GLY A CA 1
ATOM 648 C C . GLY A 1 80 ? 8.986 5.250 -41.710 1.00 94.94 80 GLY A C 1
ATOM 649 O O . GLY A 1 80 ? 8.548 4.218 -42.216 1.00 94.94 80 GLY A O 1
ATOM 650 N N . ILE A 1 81 ? 10.201 5.320 -41.151 1.00 92.94 81 ILE A N 1
ATOM 651 C CA . ILE A 1 81 ? 11.143 4.195 -41.089 1.00 92.94 81 ILE A CA 1
ATOM 652 C C . ILE A 1 81 ? 11.057 3.539 -39.708 1.00 92.94 81 ILE A C 1
ATOM 654 O O . ILE A 1 81 ? 11.561 4.056 -38.714 1.00 92.94 81 ILE A O 1
ATOM 658 N N . PHE A 1 82 ? 10.415 2.377 -39.633 1.00 94.00 82 PHE A N 1
ATOM 659 C CA . PHE A 1 82 ? 10.227 1.614 -38.398 1.00 94.00 82 PHE A CA 1
ATOM 660 C C . PHE A 1 82 ? 11.389 0.649 -38.141 1.00 94.00 82 PHE A C 1
ATOM 662 O O . PHE A 1 82 ? 12.062 0.210 -39.069 1.00 94.00 82 PHE A O 1
ATOM 669 N N . GLN A 1 83 ? 11.590 0.249 -36.880 1.00 89.62 83 GLN A N 1
ATOM 670 C CA . GLN A 1 83 ? 12.631 -0.711 -36.473 1.00 89.62 83 GLN A CA 1
ATOM 671 C C . GLN A 1 83 ? 12.257 -2.157 -36.838 1.00 89.62 83 GLN A C 1
ATOM 673 O O . GLN A 1 83 ? 12.033 -3.020 -35.981 1.00 89.62 83 GLN A O 1
ATOM 678 N N . LYS A 1 84 ? 12.133 -2.400 -38.143 1.00 92.25 84 LYS A N 1
ATOM 679 C CA . LYS A 1 84 ? 11.935 -3.698 -38.785 1.00 92.25 84 LYS A CA 1
ATOM 680 C C . LYS A 1 84 ? 12.924 -3.831 -39.943 1.00 92.25 84 LYS A C 1
ATOM 682 O O . LYS A 1 84 ? 13.320 -2.810 -40.498 1.00 92.25 84 LYS A O 1
ATOM 687 N N . PRO A 1 85 ? 13.317 -5.059 -40.330 1.00 93.06 85 PRO A N 1
ATOM 688 C CA . PRO A 1 85 ? 14.272 -5.261 -41.421 1.00 93.06 85 PRO A CA 1
ATOM 689 C C . PRO A 1 85 ? 13.891 -4.574 -42.744 1.00 93.06 85 PRO A C 1
ATOM 691 O O . PRO A 1 85 ? 14.774 -4.216 -43.512 1.00 93.06 85 PRO A O 1
ATOM 694 N N . ASP A 1 86 ? 12.596 -4.374 -43.005 1.00 95.31 86 ASP A N 1
ATOM 695 C CA . ASP A 1 86 ? 12.063 -3.713 -44.204 1.00 95.31 86 ASP A CA 1
ATOM 696 C C . ASP A 1 86 ? 11.685 -2.234 -43.993 1.00 95.31 86 ASP A C 1
ATOM 698 O O . ASP A 1 86 ? 11.178 -1.590 -44.913 1.00 95.31 86 ASP A O 1
ATOM 702 N N . GLY A 1 87 ? 11.897 -1.697 -42.788 1.00 95.06 87 GLY A N 1
ATOM 703 C CA . GLY A 1 87 ? 11.557 -0.323 -42.426 1.00 95.06 87 GLY A CA 1
ATOM 704 C C . GLY A 1 87 ? 10.059 -0.037 -42.277 1.00 95.06 87 GLY A C 1
ATOM 705 O O . GLY A 1 87 ? 9.699 1.124 -42.099 1.00 95.06 87 GLY A O 1
ATOM 706 N N . LYS A 1 88 ? 9.164 -1.035 -42.346 1.00 97.00 88 LYS A N 1
ATOM 707 C CA . LYS A 1 88 ? 7.706 -0.812 -42.384 1.00 97.00 88 LYS A CA 1
ATOM 708 C C . LYS A 1 88 ? 7.014 -1.154 -41.066 1.00 97.00 88 LYS A C 1
ATOM 710 O O . LYS A 1 88 ? 7.422 -2.042 -40.318 1.00 97.00 88 LYS A O 1
ATOM 715 N N . ALA A 1 89 ? 5.910 -0.459 -40.791 1.00 96.31 89 ALA A N 1
ATOM 716 C CA . ALA A 1 89 ? 4.997 -0.842 -39.720 1.00 96.31 89 ALA A CA 1
ATOM 717 C C . ALA A 1 89 ? 4.299 -2.168 -40.060 1.00 96.31 89 ALA A C 1
ATOM 719 O O . ALA A 1 89 ? 3.917 -2.409 -41.205 1.00 96.31 89 ALA A O 1
ATOM 720 N N . GLN A 1 90 ? 4.093 -3.013 -39.050 1.00 94.69 90 GLN A N 1
ATOM 721 C CA . GLN A 1 90 ? 3.425 -4.303 -39.205 1.00 94.69 90 GLN A CA 1
ATOM 722 C C . GLN A 1 90 ? 2.011 -4.235 -38.632 1.00 94.69 90 GLN A C 1
ATOM 724 O O . GLN A 1 90 ? 1.827 -3.961 -37.446 1.00 94.69 90 GLN A O 1
ATOM 729 N N . PHE A 1 91 ? 1.014 -4.518 -39.469 1.00 95.38 91 PHE A N 1
ATOM 730 C CA . PHE A 1 91 ? -0.363 -4.701 -39.022 1.00 95.38 91 PHE A CA 1
ATOM 731 C C . PHE A 1 91 ? -0.532 -6.111 -38.458 1.00 95.38 91 PHE A C 1
ATOM 733 O O . PHE A 1 91 ? -0.157 -7.092 -39.099 1.00 95.38 91 PHE A O 1
ATOM 740 N N . LEU A 1 92 ? -1.109 -6.211 -37.263 1.00 93.56 92 LEU A N 1
ATOM 741 C CA . LEU A 1 92 ? -1.381 -7.479 -36.594 1.00 93.56 92 LEU A CA 1
ATOM 742 C C . LEU A 1 92 ? -2.883 -7.590 -36.338 1.00 93.56 92 LEU A C 1
ATOM 744 O O . LEU A 1 92 ? -3.471 -6.708 -35.718 1.00 93.56 92 LEU A O 1
ATOM 748 N N . ASN A 1 93 ? -3.495 -8.680 -36.798 1.00 95.06 93 ASN A N 1
ATOM 749 C CA . ASN A 1 93 ? -4.877 -9.011 -36.469 1.00 95.06 93 ASN A CA 1
ATOM 750 C C . ASN A 1 93 ? -4.891 -9.982 -35.284 1.00 95.06 93 ASN A C 1
ATOM 752 O O . ASN A 1 93 ? -4.533 -11.152 -35.434 1.00 95.06 93 ASN A O 1
ATOM 756 N N . THR A 1 94 ? -5.262 -9.497 -34.100 1.00 92.62 94 THR A N 1
ATOM 757 C CA . THR A 1 94 ? -5.268 -10.292 -32.869 1.00 92.62 94 THR A CA 1
ATOM 758 C C . THR A 1 94 ? -6.685 -10.724 -32.502 1.00 92.62 94 THR A C 1
ATOM 760 O O . THR A 1 94 ? -7.589 -9.912 -32.323 1.00 92.62 94 THR A O 1
ATOM 763 N N . THR A 1 95 ? -6.896 -12.034 -32.358 1.00 94.50 95 THR A N 1
ATOM 764 C CA . THR A 1 95 ? -8.166 -12.575 -31.858 1.00 94.50 95 THR A CA 1
ATOM 765 C C . THR A 1 95 ? -8.275 -12.364 -30.351 1.00 94.50 95 THR A C 1
ATOM 767 O O . THR A 1 95 ? -7.321 -12.627 -29.615 1.00 94.50 95 THR A O 1
ATOM 770 N N . TYR A 1 96 ? -9.452 -11.941 -29.884 1.00 95.38 96 TYR A N 1
ATOM 771 C CA . TYR A 1 96 ? -9.730 -11.803 -28.458 1.00 95.38 96 TYR A CA 1
ATOM 772 C C . TYR A 1 96 ? -9.544 -13.132 -27.714 1.00 95.38 96 TYR A C 1
ATOM 774 O O . TYR A 1 96 ? -10.047 -14.179 -28.127 1.00 95.38 96 TYR A O 1
ATOM 782 N N . LYS A 1 97 ? -8.848 -13.064 -26.579 1.00 92.88 97 LYS A N 1
ATOM 783 C CA . LYS A 1 97 ? -8.728 -14.145 -25.603 1.00 92.88 97 LYS A CA 1
ATOM 784 C C . LYS A 1 97 ? -9.151 -13.592 -24.248 1.00 92.88 97 LYS A C 1
ATOM 786 O O . LYS A 1 97 ? -8.697 -12.520 -23.856 1.00 92.88 97 LYS A O 1
ATOM 791 N N . GLY A 1 98 ? -10.038 -14.311 -23.564 1.00 93.94 98 GLY A N 1
ATOM 792 C CA . GLY A 1 98 ? -10.461 -13.953 -22.211 1.00 93.94 98 GLY A CA 1
ATOM 793 C C . GLY A 1 98 ? -9.342 -14.112 -21.181 1.00 93.94 98 GLY A C 1
ATOM 794 O O . GLY A 1 98 ? -8.250 -14.583 -21.501 1.00 93.94 98 GLY A O 1
ATOM 795 N N . THR A 1 99 ? -9.651 -13.750 -19.938 1.00 95.19 99 THR A N 1
ATOM 796 C CA . THR A 1 99 ? -8.758 -13.915 -18.782 1.00 95.19 99 THR A CA 1
ATOM 797 C C . THR A 1 99 ? -8.370 -15.383 -18.589 1.00 95.19 99 THR A C 1
ATOM 799 O O . THR A 1 99 ? -9.169 -16.289 -18.869 1.00 95.19 99 THR A O 1
ATOM 802 N N . ALA A 1 100 ? -7.141 -15.639 -18.132 1.00 94.31 100 ALA A N 1
ATOM 803 C CA . ALA A 1 100 ? -6.681 -17.001 -17.872 1.00 94.31 100 ALA A CA 1
ATOM 804 C C . ALA A 1 100 ? -7.403 -17.608 -16.663 1.00 94.31 100 ALA A C 1
ATOM 806 O O . ALA A 1 100 ? -7.688 -18.806 -16.651 1.00 94.31 100 ALA A O 1
ATOM 807 N N . ASP A 1 101 ? -7.726 -16.784 -15.664 1.00 95.81 101 ASP A N 1
ATOM 808 C CA . ASP A 1 101 ? -8.503 -17.195 -14.498 1.00 95.81 101 ASP A CA 1
ATOM 809 C C . ASP A 1 101 ? -9.984 -16.860 -14.723 1.00 95.81 101 ASP A C 1
ATOM 811 O O . ASP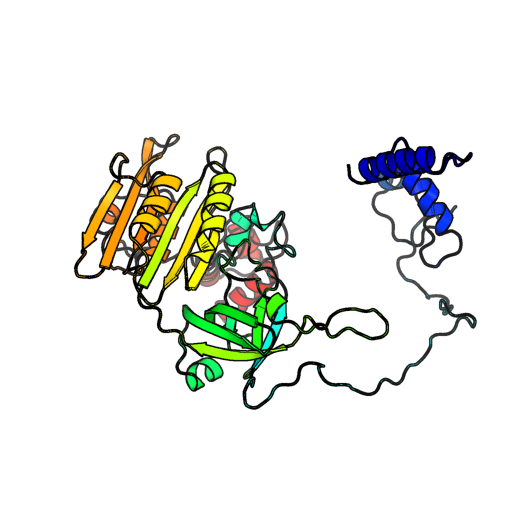 A 1 101 ? -10.382 -15.698 -14.746 1.00 95.81 101 ASP A O 1
ATOM 815 N N . LYS A 1 102 ? -10.819 -17.874 -14.958 1.00 96.06 102 LYS A N 1
ATOM 816 C CA . LYS A 1 102 ? -12.246 -17.678 -15.263 1.00 96.06 102 LYS A CA 1
ATOM 817 C C . LYS A 1 102 ? -13.092 -17.755 -14.000 1.00 96.06 102 LYS A C 1
ATOM 819 O O . LYS A 1 102 ? -12.846 -18.596 -13.136 1.00 96.06 102 LYS A O 1
ATOM 824 N N . THR A 1 103 ? -14.123 -16.918 -13.923 1.00 97.25 103 THR A N 1
ATOM 825 C CA . THR A 1 103 ? -15.141 -17.041 -12.878 1.00 97.25 103 THR A CA 1
ATOM 826 C C . THR A 1 103 ? -15.948 -18.324 -13.061 1.00 97.25 103 THR A C 1
ATOM 828 O O . THR A 1 103 ? -16.166 -18.806 -14.174 1.00 97.25 103 THR A O 1
ATOM 831 N N . ASP A 1 104 ? -16.358 -18.910 -11.940 1.00 96.88 104 ASP A N 1
ATOM 832 C CA . ASP A 1 104 ? -17.205 -20.099 -11.891 1.00 96.88 104 ASP A CA 1
ATOM 833 C C . ASP A 1 104 ? -18.236 -19.954 -10.761 1.00 96.88 104 ASP A C 1
ATOM 835 O O . ASP A 1 104 ? -18.202 -18.995 -9.990 1.00 96.88 104 ASP A O 1
ATOM 839 N N . ALA A 1 105 ? -19.162 -20.906 -10.634 1.00 96.69 105 ALA A N 1
ATOM 840 C CA . ALA A 1 105 ? -20.196 -20.848 -9.597 1.00 96.69 105 ALA A CA 1
ATOM 841 C C . ALA A 1 105 ? -19.633 -20.811 -8.158 1.00 96.69 105 ALA A C 1
ATOM 843 O O . ALA A 1 105 ? -20.314 -20.350 -7.245 1.00 96.69 105 ALA A O 1
ATOM 844 N N . ARG A 1 106 ? -18.397 -21.285 -7.938 1.00 96.75 106 ARG A N 1
ATOM 845 C CA . ARG A 1 106 ? -17.722 -21.254 -6.630 1.00 96.75 106 ARG A CA 1
ATOM 846 C C . ARG A 1 106 ? -16.932 -19.961 -6.414 1.00 96.75 106 ARG A C 1
ATOM 848 O O . ARG A 1 106 ? -16.772 -19.556 -5.267 1.00 96.75 106 ARG A O 1
ATOM 855 N N . HIS A 1 107 ? -16.475 -19.319 -7.489 1.00 98.12 107 HIS A N 1
ATOM 856 C CA . HIS A 1 107 ? -15.696 -18.078 -7.500 1.00 98.12 107 HIS A CA 1
ATOM 857 C C . HIS A 1 107 ? -16.335 -17.065 -8.468 1.00 98.12 107 HIS A C 1
ATOM 859 O O . HIS A 1 107 ? -15.806 -16.825 -9.558 1.00 98.12 107 HIS A O 1
ATOM 865 N N . PRO A 1 108 ? -17.510 -16.512 -8.119 1.00 97.50 108 PRO A N 1
ATOM 866 C CA . PRO A 1 108 ? -18.323 -15.748 -9.063 1.00 97.50 108 PRO A CA 1
ATOM 867 C C . PRO A 1 108 ? -17.846 -14.304 -9.263 1.00 97.50 108 PRO A C 1
ATOM 869 O O . PRO A 1 108 ? -18.350 -13.623 -10.150 1.00 97.50 108 PRO A O 1
ATOM 872 N N . LEU A 1 109 ? -16.927 -13.807 -8.429 1.00 98.38 109 LEU A N 1
ATOM 873 C CA . LEU A 1 109 ? -16.512 -12.404 -8.425 1.00 98.38 109 LEU A CA 1
ATOM 874 C C . LEU A 1 109 ? -15.159 -12.209 -9.115 1.00 98.38 109 LEU A C 1
ATOM 876 O O . LEU A 1 109 ? -14.248 -13.025 -8.969 1.00 98.38 109 LEU A O 1
ATOM 880 N N . HIS A 1 110 ? -15.027 -11.089 -9.823 1.00 98.38 110 HIS A N 1
ATOM 881 C CA . HIS A 1 110 ? -13.793 -10.640 -10.458 1.00 98.38 110 HIS A CA 1
ATOM 882 C C . HIS A 1 110 ? -13.021 -9.739 -9.491 1.00 98.38 110 HIS A C 1
ATOM 884 O O . HIS A 1 110 ? -13.445 -8.614 -9.243 1.00 98.38 110 HIS A O 1
ATOM 890 N N . LEU A 1 111 ? -11.878 -10.193 -8.982 1.00 98.62 111 LEU A N 1
ATOM 891 C CA . LEU A 1 111 ? -10.971 -9.334 -8.226 1.00 98.62 111 LEU A CA 1
ATOM 892 C C . LEU A 1 111 ? -10.012 -8.614 -9.170 1.00 98.62 111 LEU A C 1
ATOM 894 O O . LEU A 1 111 ? -9.199 -9.244 -9.849 1.00 98.62 111 LEU A O 1
ATOM 898 N N . LEU A 1 112 ? -10.089 -7.288 -9.163 1.00 98.44 112 LEU A N 1
ATOM 899 C CA . LEU A 1 112 ? -9.162 -6.387 -9.828 1.00 98.44 112 LEU A CA 1
ATOM 900 C C . LEU A 1 112 ? -8.112 -5.883 -8.830 1.00 98.44 112 LEU A C 1
ATOM 902 O O . LEU A 1 112 ? -8.387 -5.715 -7.639 1.00 98.44 112 LEU A O 1
ATOM 906 N N . THR A 1 113 ? -6.909 -5.587 -9.322 1.00 97.69 113 THR A N 1
ATOM 907 C CA . THR A 1 113 ? -5.867 -4.937 -8.516 1.00 97.69 113 THR A CA 1
ATOM 908 C C . THR A 1 113 ? -5.353 -3.671 -9.179 1.00 97.69 113 THR A C 1
ATOM 910 O O . THR A 1 113 ? -5.275 -3.554 -10.406 1.00 97.69 113 THR A O 1
ATOM 913 N N . GLY A 1 114 ? -4.948 -2.716 -8.352 1.00 96.31 114 GLY A N 1
ATOM 914 C CA . GLY A 1 114 ? -4.404 -1.443 -8.806 1.00 96.31 114 GLY A CA 1
ATOM 915 C C . GLY A 1 114 ? -3.553 -0.792 -7.736 1.00 96.31 114 GLY A C 1
ATOM 916 O O . GLY A 1 114 ? -2.967 -1.478 -6.897 1.00 96.31 114 GLY A O 1
ATOM 917 N N . ARG A 1 115 ? -3.453 0.534 -7.794 1.00 96.31 115 ARG A N 1
ATOM 918 C CA . ARG A 1 115 ? -2.559 1.306 -6.935 1.00 96.31 115 ARG A CA 1
ATOM 919 C C . ARG A 1 115 ? -3.325 2.322 -6.107 1.00 96.31 115 ARG A C 1
ATOM 921 O O . ARG A 1 115 ? -4.318 2.875 -6.563 1.00 96.31 115 ARG A O 1
ATOM 928 N N . LEU A 1 116 ? -2.813 2.578 -4.914 1.00 94.38 116 LEU A N 1
ATOM 929 C CA . LEU A 1 116 ? -3.112 3.767 -4.139 1.00 94.38 116 LEU A CA 1
ATOM 930 C C . LEU A 1 116 ? -2.203 4.894 -4.622 1.00 94.38 116 LEU A C 1
ATOM 932 O O . LEU A 1 116 ? -1.045 4.668 -4.967 1.00 94.38 116 LEU A O 1
ATOM 936 N N . ARG A 1 117 ? -2.734 6.115 -4.607 1.00 91.31 117 ARG A N 1
ATOM 937 C CA . ARG A 1 117 ? -2.009 7.338 -4.968 1.00 91.31 117 ARG A CA 1
ATOM 938 C C . ARG A 1 117 ? -0.745 7.537 -4.127 1.00 91.31 117 ARG A C 1
ATOM 940 O O . ARG A 1 117 ? 0.308 7.843 -4.673 1.00 91.31 117 ARG A O 1
ATOM 947 N N . ASP A 1 118 ? -0.868 7.340 -2.814 1.00 92.75 118 ASP A N 1
ATOM 948 C CA . ASP A 1 118 ? 0.155 7.731 -1.836 1.00 92.75 118 ASP A CA 1
ATOM 949 C C . ASP A 1 118 ? 1.142 6.600 -1.498 1.00 92.75 118 ASP A C 1
ATOM 951 O O . ASP A 1 118 ? 2.087 6.807 -0.741 1.00 92.75 118 ASP A O 1
ATOM 955 N N . GLN A 1 119 ? 0.963 5.405 -2.073 1.00 95.81 119 GLN A N 1
ATOM 956 C CA . GLN A 1 119 ? 1.803 4.239 -1.794 1.00 95.81 119 GLN A CA 1
ATOM 957 C C . GLN A 1 119 ? 2.524 3.746 -3.049 1.00 95.81 119 GLN A C 1
ATOM 959 O O . GLN A 1 119 ? 1.972 3.715 -4.148 1.00 95.81 119 GLN A O 1
ATOM 964 N N . TRP A 1 120 ? 3.777 3.312 -2.891 1.00 96.31 120 TRP A N 1
ATOM 965 C CA . TRP A 1 120 ? 4.607 2.838 -3.997 1.00 96.31 120 TRP A CA 1
ATOM 966 C C . TRP A 1 120 ? 4.926 1.350 -3.862 1.00 96.31 120 TRP A C 1
ATOM 968 O O . TRP A 1 120 ? 5.644 0.932 -2.955 1.00 96.31 120 TRP A O 1
ATOM 978 N N . HIS A 1 121 ? 4.415 0.548 -4.802 1.00 94.81 121 HIS A N 1
ATOM 979 C CA . HIS A 1 121 ? 4.624 -0.905 -4.871 1.00 94.81 121 HIS A CA 1
ATOM 980 C C . HIS A 1 121 ? 4.493 -1.597 -3.504 1.00 94.81 121 HIS A C 1
ATOM 982 O O . HIS A 1 121 ? 3.483 -1.399 -2.842 1.00 94.81 121 HIS A O 1
ATOM 988 N N . GLY A 1 122 ? 5.478 -2.387 -3.072 1.00 94.00 122 GLY A N 1
ATOM 989 C CA . GLY A 1 122 ? 5.438 -3.111 -1.797 1.00 94.00 122 GLY A CA 1
ATOM 990 C C . GLY A 1 122 ? 5.607 -2.235 -0.554 1.00 94.00 122 GLY A C 1
ATOM 991 O O . GLY A 1 122 ? 5.797 -2.775 0.525 1.00 94.00 122 GLY A O 1
ATOM 992 N N . MET A 1 123 ? 5.586 -0.905 -0.696 1.00 96.31 123 MET A N 1
ATOM 993 C CA . MET A 1 123 ? 5.671 0.056 0.405 1.00 96.31 123 MET A CA 1
ATOM 994 C C . MET A 1 123 ? 6.956 -0.041 1.241 1.00 96.31 123 MET A C 1
ATOM 996 O O . MET A 1 123 ? 6.998 0.446 2.365 1.00 96.31 123 MET A O 1
ATOM 1000 N N . SER A 1 124 ? 8.048 -0.565 0.674 1.00 93.62 124 SER A N 1
ATOM 1001 C CA . SER A 1 124 ? 9.349 -0.653 1.358 1.00 93.62 124 SER A CA 1
ATOM 1002 C C . SER A 1 124 ? 9.948 0.710 1.730 1.00 93.62 124 SER A C 1
ATOM 1004 O O . SER A 1 124 ? 10.799 0.788 2.608 1.00 93.62 124 SER A O 1
ATOM 1006 N N . ARG A 1 125 ? 9.505 1.786 1.063 1.00 94.50 125 ARG A N 1
ATOM 1007 C CA . ARG A 1 125 ? 9.843 3.180 1.398 1.00 94.50 125 ARG A CA 1
ATOM 1008 C C . ARG A 1 125 ? 8.622 3.979 1.834 1.00 94.50 125 ARG A C 1
ATOM 1010 O O . ARG A 1 125 ? 8.654 4.645 2.854 1.00 94.50 125 ARG A O 1
ATOM 1017 N N . THR A 1 126 ? 7.528 3.931 1.075 1.00 95.62 126 THR A N 1
ATOM 1018 C CA . THR A 1 126 ? 6.339 4.735 1.404 1.00 95.62 126 THR A CA 1
ATOM 1019 C C . THR A 1 126 ? 5.626 4.242 2.665 1.00 95.62 126 THR A C 1
ATOM 1021 O O . THR A 1 126 ? 5.026 5.033 3.383 1.00 95.62 126 THR A O 1
ATOM 1024 N N . GLY A 1 127 ? 5.770 2.959 3.005 1.00 95.00 127 GLY A N 1
ATOM 1025 C CA . GLY A 1 127 ? 5.205 2.356 4.210 1.00 95.00 127 GLY A CA 1
ATOM 1026 C C . GLY A 1 127 ? 5.929 2.710 5.510 1.00 95.00 127 GLY A C 1
ATOM 1027 O O . GLY A 1 127 ? 5.516 2.240 6.569 1.00 95.00 127 GLY A O 1
ATOM 1028 N N . THR A 1 128 ? 6.990 3.522 5.442 1.00 94.06 128 THR A N 1
ATOM 1029 C CA . THR A 1 128 ? 7.724 4.051 6.602 1.00 94.06 128 THR A CA 1
ATOM 1030 C C . THR A 1 128 ? 7.419 5.526 6.874 1.00 94.06 128 THR A C 1
ATOM 1032 O O . THR A 1 128 ? 8.041 6.128 7.744 1.00 94.06 128 THR A O 1
ATOM 1035 N N . VAL A 1 129 ? 6.502 6.134 6.113 1.00 94.62 129 VAL A N 1
ATOM 1036 C CA . VAL A 1 129 ? 6.148 7.555 6.209 1.00 94.62 129 VAL A CA 1
ATOM 1037 C C . VAL A 1 129 ? 4.686 7.664 6.624 1.00 94.62 129 VAL A C 1
ATOM 1039 O O . VAL A 1 129 ? 3.792 7.324 5.852 1.00 94.62 129 VAL A O 1
ATOM 1042 N N . SER A 1 130 ? 4.435 8.142 7.843 1.00 94.62 130 SER A N 1
ATOM 1043 C CA . SER A 1 130 ? 3.095 8.158 8.447 1.00 94.62 130 SER A CA 1
ATOM 1044 C C . SER A 1 130 ? 2.060 8.932 7.635 1.00 94.62 130 SER A C 1
ATOM 1046 O O . SER A 1 130 ? 0.937 8.454 7.475 1.00 94.62 130 SER A O 1
ATOM 1048 N N . GLN A 1 131 ? 2.449 10.055 7.027 1.00 93.25 131 GLN A N 1
ATOM 1049 C CA . GLN A 1 131 ? 1.543 10.853 6.201 1.00 93.25 131 GLN A CA 1
ATOM 1050 C C . GLN A 1 131 ? 0.969 10.055 5.028 1.00 93.25 131 GLN A C 1
ATOM 1052 O O . GLN A 1 131 ? -0.178 10.250 4.641 1.00 93.25 131 GLN A O 1
ATOM 1057 N N . LEU A 1 132 ? 1.738 9.134 4.439 1.00 94.12 132 LEU A N 1
ATOM 1058 C CA . LEU A 1 132 ? 1.325 8.397 3.238 1.00 94.12 132 LEU A CA 1
ATOM 1059 C C . LEU A 1 132 ? 0.201 7.376 3.498 1.00 94.12 132 LEU A C 1
ATOM 1061 O O . LEU A 1 132 ? -0.347 6.808 2.555 1.00 94.12 132 LEU A O 1
ATOM 1065 N N . PHE A 1 133 ? -0.182 7.170 4.759 1.00 94.44 133 PHE A N 1
ATOM 1066 C CA . PHE A 1 133 ? -1.325 6.345 5.154 1.00 94.44 133 PHE A CA 1
ATOM 1067 C C . PHE A 1 133 ? -2.614 7.144 5.373 1.00 94.44 133 PHE A C 1
ATOM 1069 O O . PHE A 1 133 ? -3.686 6.552 5.433 1.00 94.44 133 PHE A O 1
ATOM 1076 N N . ASN A 1 134 ? -2.556 8.476 5.474 1.00 91.06 134 ASN A N 1
ATOM 1077 C CA . ASN A 1 134 ? -3.713 9.274 5.905 1.00 91.06 134 ASN A CA 1
ATOM 1078 C C . ASN A 1 134 ? -4.905 9.215 4.934 1.00 91.06 134 ASN A C 1
ATOM 1080 O O . ASN A 1 134 ? -6.046 9.388 5.355 1.00 91.06 134 ASN A O 1
ATOM 1084 N N . HIS A 1 135 ? -4.659 8.940 3.650 1.00 88.62 135 HIS A N 1
ATOM 1085 C CA . HIS A 1 135 ? -5.721 8.723 2.664 1.00 88.62 135 HIS A CA 1
ATOM 1086 C C . HIS A 1 135 ? -6.278 7.286 2.684 1.00 88.62 135 HIS A C 1
ATOM 1088 O O . HIS A 1 135 ? -7.465 7.077 2.452 1.00 88.62 135 HIS A O 1
ATOM 1094 N N . ALA A 1 136 ? -5.425 6.290 2.934 1.00 91.69 136 ALA A N 1
ATOM 1095 C CA . ALA A 1 136 ? -5.786 4.876 2.959 1.00 91.69 136 ALA A CA 1
ATOM 1096 C C . ALA A 1 136 ? -4.948 4.163 4.025 1.00 91.69 136 ALA A C 1
ATOM 1098 O O . ALA A 1 136 ? -3.788 3.814 3.796 1.00 91.69 136 ALA A O 1
ATOM 1099 N N . GLU A 1 137 ? -5.542 3.992 5.203 1.00 90.19 137 GLU A N 1
ATOM 1100 C CA . GLU A 1 137 ? -4.819 3.569 6.404 1.00 90.19 137 GLU A CA 1
ATOM 1101 C C . GLU A 1 137 ? -4.736 2.052 6.585 1.00 90.19 137 GLU A C 1
ATOM 1103 O O . GLU A 1 137 ? -3.858 1.562 7.293 1.00 90.19 137 GLU A O 1
ATOM 1108 N N . GLU A 1 138 ? -5.648 1.308 5.962 1.00 94.38 138 GLU A N 1
ATOM 1109 C CA . GLU A 1 138 ? -5.755 -0.135 6.125 1.00 94.38 138 GLU A CA 1
ATOM 1110 C C . GLU A 1 138 ? -6.105 -0.826 4.800 1.00 94.38 138 GLU A C 1
ATOM 1112 O O . GLU A 1 138 ? -6.664 -0.202 3.888 1.00 94.38 138 GLU A O 1
ATOM 1117 N N . PRO A 1 139 ? -5.765 -2.117 4.658 1.00 96.19 139 PRO A N 1
ATOM 1118 C CA . PRO A 1 139 ? -6.189 -2.896 3.512 1.00 96.19 139 PRO A CA 1
ATOM 1119 C C . PRO A 1 139 ? -7.696 -3.150 3.571 1.00 96.19 139 PRO A C 1
ATOM 1121 O O . PRO A 1 139 ? -8.205 -3.713 4.535 1.00 96.19 139 PRO A O 1
ATOM 1124 N N . VAL A 1 140 ? -8.400 -2.791 2.501 1.00 97.69 140 VAL A N 1
ATOM 1125 C CA . VAL A 1 140 ? -9.836 -3.044 2.335 1.00 97.69 140 VAL A CA 1
ATOM 1126 C C . VAL A 1 140 ? -10.090 -3.720 0.990 1.00 97.69 140 VAL A C 1
ATOM 1128 O O . VAL A 1 140 ? -9.304 -3.566 0.047 1.00 97.69 140 VAL A O 1
ATOM 1131 N N . ILE A 1 141 ? -11.209 -4.432 0.880 1.00 98.56 141 ILE A N 1
ATOM 1132 C CA . ILE A 1 141 ? -11.778 -4.824 -0.412 1.00 98.56 141 ILE A CA 1
ATOM 1133 C C . ILE A 1 141 ? -12.950 -3.909 -0.755 1.00 98.56 141 ILE A C 1
ATOM 1135 O O . ILE A 1 141 ? -13.913 -3.797 0.002 1.00 98.56 141 ILE A O 1
ATOM 1139 N N . PHE A 1 142 ? -12.876 -3.263 -1.914 1.00 98.62 142 PHE A N 1
ATOM 1140 C CA . PHE A 1 142 ? -13.954 -2.422 -2.415 1.00 98.62 142 PHE A CA 1
ATOM 1141 C C . PHE A 1 142 ? -14.988 -3.268 -3.155 1.00 98.62 142 PHE A C 1
ATOM 1143 O O . PHE A 1 142 ? -14.626 -4.085 -4.008 1.00 98.62 142 PHE A O 1
ATOM 1150 N N . MET A 1 143 ? -16.265 -3.065 -2.833 1.00 98.56 143 MET A N 1
ATOM 1151 C CA . MET A 1 143 ? -17.392 -3.807 -3.400 1.00 98.56 143 MET A CA 1
ATOM 1152 C C . MET A 1 143 ? -18.558 -2.887 -3.754 1.00 98.56 143 MET A C 1
ATOM 1154 O O . MET A 1 143 ? -18.811 -1.895 -3.069 1.00 98.56 143 MET A O 1
ATOM 1158 N N . HIS A 1 144 ? -19.307 -3.259 -4.791 1.00 98.50 144 HIS A N 1
ATOM 1159 C CA . HIS A 1 144 ? -20.554 -2.589 -5.138 1.00 98.50 144 HIS A CA 1
ATOM 1160 C C . HIS A 1 144 ? -21.651 -2.904 -4.106 1.00 98.50 144 HIS A C 1
ATOM 1162 O O . HIS A 1 144 ? -21.740 -4.030 -3.603 1.00 98.50 144 HIS A O 1
ATOM 1168 N N . ALA A 1 145 ? -22.525 -1.932 -3.827 1.00 98.06 145 ALA A N 1
ATOM 1169 C CA . ALA A 1 145 ? -23.584 -2.061 -2.821 1.00 98.06 145 ALA A CA 1
ATOM 1170 C C . ALA A 1 145 ? -24.529 -3.250 -3.093 1.00 98.06 145 ALA A C 1
ATOM 1172 O O . ALA A 1 145 ? -24.898 -3.975 -2.168 1.00 98.06 145 ALA A O 1
ATOM 1173 N N . ASP A 1 146 ? -24.860 -3.512 -4.360 1.00 97.62 146 ASP A N 1
ATOM 1174 C CA . ASP A 1 146 ? -25.718 -4.644 -4.742 1.00 97.62 146 ASP A CA 1
ATOM 1175 C C . ASP A 1 146 ? -25.092 -6.000 -4.403 1.00 97.62 146 ASP A C 1
ATOM 1177 O O . ASP A 1 146 ? -25.781 -6.911 -3.938 1.00 97.62 146 ASP A O 1
ATOM 1181 N N . ASP A 1 147 ? -23.782 -6.153 -4.611 1.00 97.94 147 ASP A N 1
ATOM 1182 C CA . ASP A 1 147 ? -23.079 -7.393 -4.286 1.00 97.94 147 ASP A CA 1
ATOM 1183 C C . ASP A 1 147 ? -22.974 -7.621 -2.789 1.00 97.94 147 ASP A C 1
ATOM 1185 O O . ASP A 1 147 ? -23.035 -8.772 -2.343 1.00 97.94 147 ASP A O 1
ATOM 1189 N N . MET A 1 148 ? -22.813 -6.535 -2.035 1.00 98.31 148 MET A N 1
ATOM 1190 C CA . MET A 1 148 ? -22.821 -6.553 -0.581 1.00 98.31 148 MET A CA 1
ATOM 1191 C C . MET A 1 148 ? -24.205 -6.954 -0.057 1.00 98.31 148 MET A C 1
ATOM 1193 O O . MET A 1 148 ? -24.306 -7.892 0.733 1.00 98.31 148 MET A O 1
ATOM 1197 N N . SER A 1 149 ? -25.271 -6.336 -0.577 1.00 97.69 149 SER A N 1
ATOM 1198 C CA . SER A 1 149 ? -26.664 -6.638 -0.224 1.00 97.69 149 SER A CA 1
ATOM 1199 C C . SER A 1 149 ? -27.019 -8.107 -0.482 1.00 97.69 149 SER A C 1
ATOM 1201 O O . SER A 1 149 ? -27.434 -8.816 0.436 1.00 97.69 149 SER A O 1
ATOM 1203 N N . ARG A 1 150 ? -26.724 -8.627 -1.686 1.00 96.56 150 ARG A N 1
ATOM 1204 C CA . ARG A 1 150 ? -26.943 -10.045 -2.053 1.00 96.56 150 ARG A CA 1
ATOM 1205 C C . ARG A 1 150 ? -26.228 -11.039 -1.133 1.00 96.56 150 ARG A C 1
ATOM 1207 O O . ARG A 1 150 ? -26.614 -12.202 -1.079 1.00 96.56 150 ARG A O 1
ATOM 1214 N N . ARG A 1 151 ? -25.172 -10.602 -0.442 1.00 97.12 151 ARG A N 1
ATOM 1215 C CA . ARG A 1 151 ? -24.336 -11.426 0.445 1.00 97.12 151 ARG A CA 1
ATOM 1216 C C . ARG A 1 151 ? -24.511 -11.085 1.926 1.00 97.12 151 ARG A C 1
ATOM 1218 O O . ARG A 1 151 ? -23.791 -11.642 2.747 1.00 97.12 151 ARG A O 1
ATOM 1225 N N . SER A 1 152 ? -25.455 -10.207 2.280 1.00 97.62 152 SER A N 1
ATOM 1226 C CA . SER A 1 152 ? -25.666 -9.733 3.660 1.00 97.62 152 SER A CA 1
ATOM 1227 C C . SER A 1 152 ? -24.402 -9.142 4.310 1.00 97.62 152 SER A C 1
ATOM 1229 O O . SER A 1 152 ? -24.155 -9.309 5.508 1.00 97.62 152 SER A O 1
ATOM 1231 N N . ILE A 1 153 ? -23.597 -8.450 3.503 1.00 98.25 153 ILE A N 1
ATOM 1232 C CA . ILE A 1 153 ? -22.371 -7.756 3.906 1.00 98.25 153 ILE A CA 1
ATOM 1233 C C . ILE A 1 153 ? -22.682 -6.263 4.054 1.00 98.25 153 ILE A C 1
ATOM 1235 O O . ILE A 1 153 ? -23.374 -5.675 3.226 1.00 98.25 153 ILE A O 1
ATOM 1239 N N . LYS A 1 154 ? -22.154 -5.642 5.105 1.00 97.88 154 LYS A N 1
ATOM 1240 C CA . LYS A 1 154 ? -22.221 -4.204 5.381 1.00 97.88 154 LYS A CA 1
ATOM 1241 C C . LYS A 1 154 ? -20.831 -3.580 5.297 1.00 97.88 154 LYS A C 1
ATOM 1243 O O . LYS A 1 154 ? -19.816 -4.267 5.378 1.00 97.88 154 LYS A O 1
ATOM 1248 N N . ASN A 1 155 ? -20.784 -2.261 5.141 1.00 97.06 155 ASN A N 1
ATOM 1249 C CA . ASN A 1 155 ? -19.528 -1.518 5.187 1.00 97.06 155 ASN A CA 1
ATOM 1250 C C . ASN A 1 155 ? -18.824 -1.746 6.537 1.00 97.06 155 ASN A C 1
ATOM 1252 O O . ASN A 1 155 ? -19.458 -1.605 7.581 1.00 97.06 155 ASN A O 1
ATOM 1256 N N . GLY A 1 156 ? -17.538 -2.093 6.510 1.00 95.94 156 GLY A N 1
ATOM 1257 C CA . GLY A 1 156 ? -16.743 -2.424 7.695 1.00 95.94 156 GLY A CA 1
ATOM 1258 C C . GLY A 1 156 ? -16.850 -3.879 8.172 1.00 95.94 156 GLY A C 1
ATOM 1259 O O . GLY A 1 156 ? -16.083 -4.268 9.052 1.00 95.94 156 GLY A O 1
ATOM 1260 N N . ASP A 1 157 ? -17.739 -4.703 7.600 1.00 98.00 157 ASP A N 1
ATOM 1261 C CA . ASP A 1 157 ? -17.733 -6.144 7.883 1.00 98.00 157 ASP A CA 1
ATOM 1262 C C . ASP A 1 157 ? -16.400 -6.762 7.444 1.00 98.00 157 ASP A C 1
ATOM 1264 O O . ASP A 1 157 ? -15.850 -6.413 6.397 1.00 98.00 157 ASP A O 1
ATOM 1268 N N . ILE A 1 158 ? -15.907 -7.725 8.222 1.00 98.50 158 ILE A N 1
ATOM 1269 C CA . ILE A 1 158 ? -14.707 -8.489 7.885 1.00 98.50 158 ILE A CA 1
ATOM 1270 C C . ILE A 1 158 ? -15.109 -9.692 7.034 1.00 98.50 158 ILE A C 1
ATOM 1272 O O . ILE A 1 158 ? -16.010 -10.456 7.390 1.00 98.50 158 ILE A O 1
ATOM 1276 N N . VAL A 1 159 ? -14.422 -9.878 5.909 1.00 98.69 159 VAL A N 1
ATOM 1277 C CA . VAL A 1 159 ? -14.666 -10.987 4.987 1.00 98.69 159 VAL A CA 1
ATOM 1278 C C . VAL A 1 159 ? -13.405 -11.792 4.729 1.00 98.69 159 VAL A C 1
ATOM 1280 O O . VAL A 1 159 ? -12.296 -11.259 4.688 1.00 98.69 159 VAL A O 1
ATOM 1283 N N . LYS A 1 160 ? -13.592 -13.085 4.474 1.00 98.56 160 LYS A N 1
ATOM 1284 C CA . LYS A 1 160 ? -12.594 -13.940 3.846 1.00 98.56 160 LYS A CA 1
ATOM 1285 C C . LYS A 1 160 ? -12.735 -13.837 2.335 1.00 98.56 160 LYS A C 1
ATOM 1287 O O . LYS A 1 160 ? -13.769 -14.193 1.772 1.00 98.56 160 LYS A O 1
ATOM 1292 N N . VAL A 1 161 ? -11.671 -13.395 1.681 1.00 98.50 161 VAL A N 1
ATOM 1293 C CA . VAL A 1 161 ? -11.515 -13.399 0.226 1.00 98.50 161 VAL A CA 1
ATOM 1294 C C . VAL A 1 161 ? -10.653 -14.596 -0.133 1.00 98.50 161 VAL A C 1
ATOM 1296 O O . VAL A 1 161 ? -9.545 -14.713 0.380 1.00 98.50 161 VAL A O 1
ATOM 1299 N N . SER A 1 162 ? -11.130 -15.511 -0.973 1.00 98.38 162 SER A N 1
ATOM 1300 C CA . SER A 1 162 ? -10.380 -16.736 -1.264 1.00 98.38 162 SER A CA 1
ATOM 1301 C C . SER A 1 162 ? -10.563 -17.254 -2.680 1.00 98.38 162 SER A C 1
ATOM 1303 O O . SER A 1 162 ? -11.544 -16.952 -3.361 1.00 98.38 162 SER A O 1
ATOM 1305 N N . ASN A 1 163 ? -9.594 -18.050 -3.118 1.00 97.94 163 ASN A N 1
ATOM 1306 C CA . ASN A 1 163 ? -9.675 -18.876 -4.313 1.00 97.94 163 ASN A CA 1
ATOM 1307 C C . ASN A 1 163 ? -8.816 -20.140 -4.142 1.00 97.94 163 ASN A C 1
ATOM 1309 O O . ASN A 1 163 ? -8.378 -20.468 -3.042 1.00 97.94 163 ASN A O 1
ATOM 1313 N N . ARG A 1 164 ? -8.556 -20.859 -5.238 1.00 95.06 164 ARG A N 1
ATOM 1314 C CA . ARG A 1 164 ? -7.766 -22.103 -5.238 1.00 95.06 164 ARG A CA 1
ATOM 1315 C C . ARG A 1 164 ? -6.308 -21.932 -4.786 1.00 95.06 164 ARG A C 1
ATOM 1317 O O . ARG A 1 164 ? -5.665 -22.934 -4.496 1.00 95.06 164 ARG A O 1
ATOM 1324 N N . ARG A 1 165 ? -5.773 -20.707 -4.778 1.00 96.75 165 ARG A N 1
ATOM 1325 C CA . ARG A 1 165 ? -4.363 -20.417 -4.468 1.00 96.75 165 ARG A CA 1
ATOM 1326 C C . ARG A 1 165 ? -4.154 -19.959 -3.031 1.00 96.75 165 ARG A C 1
ATOM 1328 O O . ARG A 1 165 ? -3.116 -20.255 -2.451 1.00 96.75 165 ARG A O 1
ATOM 1335 N N . GLY A 1 166 ? -5.129 -19.271 -2.446 1.00 97.12 166 GLY A N 1
ATOM 1336 C CA . GLY A 1 166 ? -5.018 -18.803 -1.073 1.00 97.12 166 GLY A CA 1
ATOM 1337 C C . GLY A 1 166 ? -6.211 -17.984 -0.613 1.00 97.12 166 GLY A C 1
ATOM 1338 O O . GLY A 1 166 ? -7.270 -17.960 -1.246 1.00 97.12 166 GLY A O 1
ATOM 1339 N N . SER A 1 167 ? -6.028 -17.306 0.517 1.00 97.56 167 SER A N 1
ATOM 1340 C CA . SER A 1 167 ? -7.045 -16.441 1.098 1.00 97.56 167 SER A CA 1
ATOM 1341 C C . SER A 1 167 ? -6.457 -15.249 1.833 1.00 97.56 167 SER A C 1
ATOM 1343 O O . SER A 1 167 ? -5.332 -15.307 2.322 1.00 97.56 167 SER A O 1
ATOM 1345 N N . LEU A 1 168 ? -7.271 -14.209 1.960 1.00 97.31 168 LEU A N 1
ATOM 1346 C CA . LEU A 1 168 ? -7.026 -13.004 2.738 1.00 97.31 168 LEU A CA 1
ATOM 1347 C C . LEU A 1 168 ? -8.243 -12.732 3.612 1.00 97.31 168 LEU A C 1
ATOM 1349 O O . LEU A 1 168 ? -9.359 -13.110 3.253 1.00 97.31 168 LEU A O 1
ATOM 1353 N N . ILE A 1 169 ? -8.030 -12.055 4.733 1.00 98.38 169 ILE A N 1
ATOM 1354 C CA . ILE A 1 169 ? -9.108 -11.585 5.595 1.00 98.38 169 ILE A CA 1
ATOM 1355 C C . ILE A 1 169 ? -8.985 -10.071 5.688 1.00 98.38 169 ILE A C 1
ATOM 1357 O O . ILE A 1 169 ? -7.931 -9.573 6.076 1.00 98.38 169 ILE A O 1
ATOM 1361 N N . LEU A 1 170 ? -10.024 -9.355 5.262 1.00 97.69 170 LEU A N 1
ATOM 1362 C CA . LEU A 1 170 ? -10.008 -7.903 5.081 1.00 97.69 170 LEU A CA 1
ATOM 1363 C C . LEU A 1 170 ? -11.387 -7.303 5.396 1.00 97.69 170 LEU A C 1
ATOM 1365 O O . LEU A 1 170 ? -12.398 -7.962 5.142 1.00 97.69 170 LEU A O 1
ATOM 1369 N N . PRO A 1 171 ? -11.464 -6.060 5.894 1.00 98.06 171 PRO A N 1
ATOM 1370 C CA . PRO A 1 171 ? -12.706 -5.297 5.926 1.00 98.06 171 PRO A CA 1
ATOM 1371 C C . PRO A 1 171 ? -13.208 -4.961 4.513 1.00 98.06 171 PRO A C 1
ATOM 1373 O O . PRO A 1 171 ? -12.429 -4.770 3.573 1.00 98.06 171 PRO A O 1
ATOM 1376 N N . VAL A 1 172 ? -14.529 -4.861 4.370 1.00 98.38 172 VAL A N 1
ATOM 1377 C CA . VAL A 1 172 ? -15.195 -4.434 3.132 1.00 98.38 172 VAL A CA 1
ATOM 1378 C C . VAL A 1 172 ? -15.482 -2.942 3.167 1.00 98.38 172 VAL A C 1
ATOM 1380 O O . VAL A 1 172 ? -16.024 -2.430 4.147 1.00 98.38 172 VAL A O 1
ATOM 1383 N N . GLN A 1 173 ? -15.212 -2.263 2.056 1.00 98.00 173 GLN A N 1
ATOM 1384 C CA . GLN A 1 173 ? -15.633 -0.889 1.827 1.00 98.00 173 GLN A CA 1
ATOM 1385 C C . GLN A 1 173 ? -16.591 -0.812 0.635 1.00 98.00 173 GLN A C 1
ATOM 1387 O O . GLN A 1 173 ? -16.335 -1.369 -0.432 1.00 98.00 173 GLN A O 1
ATOM 1392 N N . THR A 1 174 ? -17.704 -0.104 0.805 1.00 97.88 174 THR A N 1
ATOM 1393 C CA . THR A 1 174 ? -18.648 0.135 -0.296 1.00 97.88 174 THR A CA 1
ATOM 1394 C C . THR A 1 174 ? -18.020 1.094 -1.304 1.00 97.88 174 THR A C 1
ATOM 1396 O O . THR A 1 174 ? -17.405 2.086 -0.915 1.00 97.88 174 THR A O 1
ATOM 1399 N N . SER A 1 175 ? -18.176 0.822 -2.597 1.00 96.06 175 SER A N 1
ATOM 1400 C CA . SER A 1 175 ? -17.688 1.686 -3.670 1.00 96.06 175 SER A CA 1
ATOM 1401 C C . SER A 1 175 ? -18.668 1.737 -4.834 1.00 96.06 175 SER A C 1
ATOM 1403 O O . SER A 1 175 ? -19.219 0.720 -5.247 1.00 96.06 175 SER A O 1
ATOM 1405 N N . THR A 1 176 ? -18.848 2.938 -5.378 1.00 94.50 176 THR A N 1
ATOM 1406 C CA . THR A 1 176 ? -19.590 3.194 -6.620 1.00 94.50 176 THR A CA 1
ATOM 1407 C C . THR A 1 176 ? -18.683 3.174 -7.854 1.00 94.50 176 THR A C 1
ATOM 1409 O O . THR A 1 176 ? -19.168 3.323 -8.970 1.00 94.50 176 THR A O 1
ATOM 1412 N N . GLU A 1 177 ? -17.367 3.029 -7.672 1.00 94.00 177 GLU A N 1
ATOM 1413 C CA . GLU A 1 177 ? -16.384 2.991 -8.765 1.00 94.00 177 GLU A CA 1
ATOM 1414 C C . GLU A 1 177 ? -16.183 1.575 -9.321 1.00 94.00 177 GLU A C 1
ATOM 1416 O O . GLU A 1 177 ? -15.747 1.407 -10.459 1.00 94.00 177 GLU A O 1
ATOM 1421 N N . VAL A 1 178 ? -16.514 0.549 -8.530 1.00 96.50 178 VAL A N 1
ATOM 1422 C CA . VAL A 1 178 ? -16.489 -0.852 -8.968 1.00 96.50 178 VAL A CA 1
ATOM 1423 C C . VAL A 1 178 ? -17.867 -1.260 -9.478 1.00 96.50 178 VAL A C 1
ATOM 1425 O O . VAL A 1 178 ? -18.887 -0.947 -8.866 1.00 96.50 178 VAL A O 1
ATOM 1428 N N . GLN A 1 179 ? -17.904 -1.964 -10.606 1.00 97.50 179 GLN A N 1
ATOM 1429 C CA . GLN A 1 179 ? -19.157 -2.457 -11.178 1.00 97.50 179 GLN A CA 1
ATOM 1430 C C . GLN A 1 179 ? -19.675 -3.683 -10.410 1.00 97.50 179 GLN A C 1
ATOM 1432 O O . GLN A 1 179 ? -18.887 -4.378 -9.761 1.00 97.50 179 GLN A O 1
ATOM 1437 N N . PRO A 1 180 ? -20.973 -4.019 -10.523 1.00 97.69 180 PRO A N 1
ATOM 1438 C CA . PRO A 1 180 ? -21.483 -5.294 -10.038 1.00 97.69 180 PRO A CA 1
ATOM 1439 C C . PRO A 1 180 ? -20.650 -6.487 -10.538 1.00 97.69 180 PRO A C 1
ATOM 1441 O O . PRO A 1 180 ? -20.214 -6.542 -11.687 1.00 97.69 180 PRO A O 1
ATOM 1444 N N . SER A 1 181 ? -20.444 -7.465 -9.662 1.00 97.00 181 SER A N 1
ATOM 1445 C CA . SER A 1 181 ? -19.554 -8.626 -9.790 1.00 97.00 181 SER A CA 1
ATOM 1446 C C . SER A 1 181 ? -18.052 -8.324 -9.882 1.00 97.00 181 SER A C 1
ATOM 1448 O O . SER A 1 181 ? -17.255 -9.260 -9.995 1.00 97.00 181 SER A O 1
ATOM 1450 N N . GLN A 1 182 ? -17.645 -7.057 -9.780 1.00 98.12 182 GLN A N 1
ATOM 1451 C CA . GLN A 1 182 ? -16.247 -6.651 -9.672 1.00 98.12 182 GLN A CA 1
ATOM 1452 C C . GLN A 1 182 ? -15.916 -6.218 -8.246 1.00 98.12 182 GLN A C 1
ATOM 1454 O O . GLN A 1 182 ? -16.718 -5.612 -7.537 1.00 98.12 182 GLN A O 1
ATOM 1459 N N . THR A 1 183 ? -14.694 -6.517 -7.833 1.00 98.75 183 THR A N 1
ATOM 1460 C CA . THR A 1 183 ? -14.121 -6.059 -6.574 1.00 98.75 183 THR A CA 1
ATOM 1461 C C . THR A 1 183 ? -12.723 -5.519 -6.815 1.00 98.75 183 THR A C 1
ATOM 1463 O O . THR A 1 183 ? -12.095 -5.807 -7.836 1.00 98.75 183 THR A O 1
ATOM 1466 N N . PHE A 1 184 ? -12.224 -4.715 -5.883 1.00 98.75 184 PHE A N 1
ATOM 1467 C CA . PHE A 1 184 ? -10.907 -4.107 -6.014 1.00 98.75 184 PHE A CA 1
ATOM 1468 C C . PHE A 1 184 ? -10.134 -4.172 -4.702 1.00 98.75 184 PHE A C 1
ATOM 1470 O O . PHE A 1 184 ? -10.667 -3.830 -3.649 1.00 98.75 184 PHE A O 1
ATOM 1477 N N . ILE A 1 185 ? -8.867 -4.585 -4.775 1.00 98.38 185 ILE A N 1
ATOM 1478 C CA . ILE A 1 185 ? -7.909 -4.453 -3.673 1.00 98.38 185 ILE A CA 1
ATOM 1479 C C . ILE A 1 185 ? -6.631 -3.803 -4.224 1.00 98.38 185 ILE A C 1
ATOM 1481 O O . ILE A 1 185 ? -6.057 -4.302 -5.201 1.00 98.38 185 ILE A O 1
ATOM 1485 N N . PRO A 1 186 ? -6.128 -2.713 -3.619 1.00 97.38 186 PRO A N 1
ATOM 1486 C CA . PRO A 1 186 ? -4.839 -2.163 -4.010 1.00 97.38 186 PRO A CA 1
ATOM 1487 C C . PRO A 1 186 ? -3.698 -3.153 -3.748 1.00 97.38 186 PRO A C 1
ATOM 1489 O O . PRO A 1 186 ? -3.582 -3.698 -2.655 1.00 97.38 186 PRO A O 1
ATOM 1492 N N . MET A 1 187 ? -2.800 -3.339 -4.716 1.00 96.88 187 MET A N 1
ATOM 1493 C CA . MET A 1 187 ? -1.750 -4.373 -4.673 1.00 96.88 187 MET A CA 1
ATOM 1494 C C . MET A 1 187 ? -0.688 -4.174 -3.576 1.00 96.88 187 MET A C 1
ATOM 1496 O O . MET A 1 187 ? 0.157 -5.039 -3.373 1.00 96.88 187 MET A O 1
ATOM 1500 N N . HIS A 1 188 ? -0.675 -3.006 -2.931 1.00 97.44 188 HIS A N 1
ATOM 1501 C CA . HIS A 1 188 ? 0.364 -2.590 -1.987 1.00 97.44 188 HIS A CA 1
ATOM 1502 C C . HIS A 1 188 ? 0.422 -3.461 -0.732 1.00 97.44 188 HIS A C 1
ATOM 1504 O O . HIS A 1 188 ? 1.476 -3.599 -0.114 1.00 97.44 188 HIS A O 1
ATOM 1510 N N . TRP A 1 189 ? -0.716 -4.033 -0.351 1.00 96.38 189 TRP A N 1
ATOM 1511 C CA . TRP A 1 189 ? -0.897 -4.704 0.925 1.00 96.38 189 TRP A CA 1
ATOM 1512 C C . TRP A 1 189 ? -0.265 -6.100 0.920 1.00 96.38 189 TRP A C 1
ATOM 1514 O O . TRP A 1 189 ? -0.861 -7.079 0.467 1.00 96.38 189 TRP A O 1
ATOM 1524 N N . GLY A 1 190 ? 0.980 -6.157 1.398 1.00 95.00 190 GLY A N 1
ATOM 1525 C CA . GLY A 1 190 ? 1.747 -7.374 1.672 1.00 95.00 190 GLY A CA 1
ATOM 1526 C C . GLY A 1 190 ? 1.708 -7.785 3.147 1.00 95.00 190 GLY A C 1
ATOM 1527 O O . GLY A 1 190 ? 1.222 -7.035 3.993 1.00 95.00 190 GLY A O 1
ATOM 1528 N N . GLY A 1 191 ? 2.314 -8.932 3.469 1.00 93.81 191 GLY A N 1
ATOM 1529 C CA . GLY A 1 191 ? 2.388 -9.469 4.840 1.00 93.81 191 GLY A CA 1
ATOM 1530 C C . GLY A 1 191 ? 3.106 -8.586 5.872 1.00 93.81 191 GLY A C 1
ATOM 1531 O O . GLY A 1 191 ? 3.064 -8.864 7.062 1.00 93.81 191 GLY A O 1
ATOM 1532 N N . GLN A 1 192 ? 3.744 -7.494 5.439 1.00 92.38 192 GLN A N 1
ATOM 1533 C CA . GLN A 1 192 ? 4.269 -6.469 6.345 1.00 92.38 192 GLN A CA 1
ATOM 1534 C C . GLN A 1 192 ? 3.162 -5.629 6.997 1.00 92.38 192 GLN A C 1
ATOM 1536 O O . GLN A 1 192 ? 3.364 -5.107 8.081 1.00 92.38 192 GLN A O 1
ATOM 1541 N N . PHE A 1 193 ? 2.001 -5.469 6.361 1.00 95.44 193 PHE A N 1
ATOM 1542 C CA . PHE A 1 193 ? 0.955 -4.540 6.820 1.00 95.44 193 PHE A CA 1
ATOM 1543 C C . PHE A 1 193 ? -0.330 -5.247 7.239 1.00 95.44 193 PHE A C 1
ATOM 1545 O O . PHE A 1 193 ? -1.242 -4.613 7.769 1.00 95.44 193 PHE A O 1
ATOM 1552 N N . MET A 1 194 ? -0.418 -6.550 6.986 1.00 96.12 194 MET A N 1
ATOM 1553 C CA . MET A 1 194 ? -1.580 -7.370 7.290 1.00 96.12 194 MET A CA 1
ATOM 1554 C C . MET A 1 194 ? -1.180 -8.808 7.579 1.00 96.12 194 MET A C 1
ATOM 1556 O O . MET A 1 194 ? -0.156 -9.273 7.084 1.00 96.12 194 MET A O 1
ATOM 1560 N N . ASN A 1 195 ? -2.014 -9.528 8.325 1.00 96.56 195 ASN A N 1
ATOM 1561 C CA . ASN A 1 195 ? -1.851 -10.970 8.440 1.00 96.56 195 ASN A CA 1
ATOM 1562 C C . ASN A 1 195 ? -2.062 -11.654 7.070 1.00 96.56 195 ASN A C 1
ATOM 1564 O O . ASN A 1 195 ? -2.993 -11.327 6.331 1.00 96.56 195 ASN A O 1
ATOM 1568 N N . GLY A 1 196 ? -1.204 -12.625 6.746 1.00 93.25 196 GLY A N 1
ATOM 1569 C CA . GLY A 1 196 ? -1.210 -13.373 5.488 1.00 93.25 196 GLY A CA 1
ATOM 1570 C C . GLY A 1 196 ? -0.157 -12.914 4.472 1.00 93.25 196 GLY A C 1
ATOM 1571 O O . GLY A 1 196 ? 0.716 -12.100 4.749 1.00 93.25 196 GLY A O 1
ATOM 1572 N N . LEU A 1 197 ? -0.226 -13.469 3.259 1.00 93.31 197 LEU A N 1
ATOM 1573 C CA . LEU A 1 197 ? 0.774 -13.246 2.200 1.00 93.31 197 LEU A CA 1
ATOM 1574 C C . LEU A 1 197 ? 0.511 -11.989 1.347 1.00 93.31 197 LEU A C 1
ATOM 1576 O O . LEU A 1 197 ? 1.291 -11.669 0.449 1.00 93.31 197 LEU A O 1
ATOM 1580 N N . GLY A 1 198 ? -0.573 -11.262 1.632 1.00 95.44 198 GLY A N 1
ATOM 1581 C CA . GLY A 1 198 ? -0.994 -10.087 0.874 1.00 95.44 198 GLY A CA 1
ATOM 1582 C C . GLY A 1 198 ? -1.668 -10.400 -0.461 1.00 95.44 198 GLY A C 1
ATOM 1583 O O . GLY A 1 198 ? -1.834 -11.555 -0.852 1.00 95.44 198 GLY A O 1
ATOM 1584 N N . VAL A 1 199 ? -2.060 -9.347 -1.182 1.00 96.25 199 VAL A N 1
ATOM 1585 C CA . VAL A 1 199 ? -2.963 -9.422 -2.353 1.00 96.25 199 VAL A CA 1
ATOM 1586 C C . VAL A 1 199 ? -2.503 -10.412 -3.425 1.00 96.25 199 VAL A C 1
ATOM 1588 O O . VAL A 1 199 ? -3.317 -11.139 -3.999 1.00 96.25 199 VAL A O 1
ATOM 1591 N N . ASN A 1 200 ? -1.193 -10.488 -3.664 1.00 95.88 200 ASN A N 1
ATOM 1592 C CA . ASN A 1 200 ? -0.622 -11.324 -4.717 1.00 95.88 200 ASN A CA 1
ATOM 1593 C C . ASN A 1 200 ? -0.823 -12.830 -4.495 1.00 95.88 200 ASN A C 1
ATOM 1595 O O . ASN A 1 200 ? -0.739 -13.575 -5.466 1.00 95.88 200 ASN A O 1
ATOM 1599 N N . VAL A 1 201 ? -1.159 -13.283 -3.279 1.00 97.00 201 VAL A N 1
ATOM 1600 C CA . VAL A 1 201 ? -1.487 -14.699 -3.021 1.00 97.00 201 VAL A CA 1
ATOM 1601 C C . VAL A 1 201 ? -2.687 -15.180 -3.840 1.00 97.00 201 VAL A C 1
ATOM 1603 O O . VAL A 1 201 ? -2.816 -16.365 -4.136 1.00 97.00 201 VAL A O 1
ATOM 1606 N N . LEU A 1 202 ? -3.574 -14.255 -4.218 1.00 97.69 202 LEU A N 1
ATOM 1607 C CA . LEU A 1 202 ? -4.767 -14.560 -4.993 1.00 97.69 202 LEU A CA 1
ATOM 1608 C C . LEU A 1 202 ? -4.494 -14.563 -6.502 1.00 97.69 202 LEU A C 1
ATOM 1610 O O . LEU A 1 202 ? -5.289 -15.142 -7.240 1.00 97.69 202 LEU A O 1
ATOM 1614 N N . MET A 1 203 ? -3.401 -13.961 -6.976 1.00 97.00 203 MET A N 1
ATOM 1615 C CA . MET A 1 203 ? -3.140 -13.791 -8.410 1.00 97.00 203 MET A CA 1
ATOM 1616 C C . MET A 1 203 ? -2.680 -15.102 -9.071 1.00 97.00 203 MET A C 1
ATOM 1618 O O . MET A 1 203 ? -1.986 -15.900 -8.438 1.00 97.00 203 MET A O 1
ATOM 1622 N N . PRO A 1 204 ? -3.066 -15.368 -10.332 1.00 96.31 204 PRO A N 1
ATOM 1623 C CA . PRO A 1 204 ? -2.597 -16.540 -11.063 1.00 96.31 204 PRO A CA 1
ATOM 1624 C C . PRO A 1 204 ? -1.108 -16.420 -11.431 1.00 96.31 204 PRO A C 1
ATOM 1626 O O . PRO A 1 204 ? -0.566 -15.329 -11.581 1.00 96.31 204 PRO A O 1
ATOM 1629 N N . SER A 1 205 ? -0.456 -17.561 -11.664 1.00 95.75 205 SER A N 1
ATOM 1630 C CA . SER A 1 205 ? 0.896 -17.630 -12.241 1.00 95.75 205 SER A CA 1
ATOM 1631 C C . SER A 1 205 ? 0.908 -17.524 -13.773 1.00 95.75 205 SER A C 1
ATOM 1633 O O . SER A 1 205 ? 1.958 -17.686 -14.395 1.00 95.75 205 SER A O 1
ATOM 1635 N N . ALA A 1 206 ? -0.254 -17.285 -14.391 1.00 96.75 206 ALA A N 1
ATOM 1636 C CA . ALA A 1 206 ? -0.384 -17.112 -15.830 1.00 96.75 206 ALA A CA 1
ATOM 1637 C C . ALA A 1 206 ? 0.405 -15.882 -16.291 1.00 96.75 206 ALA A C 1
ATOM 1639 O O . ALA A 1 206 ? 0.356 -14.825 -15.659 1.00 96.75 206 ALA A O 1
ATOM 1640 N N . VAL A 1 207 ? 1.117 -16.033 -17.405 1.00 97.12 207 VAL A N 1
ATOM 1641 C CA . VAL A 1 207 ? 1.926 -14.975 -18.008 1.00 97.12 207 VAL A CA 1
ATOM 1642 C C . VAL A 1 207 ? 1.639 -14.865 -19.497 1.00 97.12 207 VAL A C 1
ATOM 1644 O O . VAL A 1 207 ? 1.359 -15.865 -20.162 1.00 97.12 207 VAL A O 1
ATOM 1647 N N . ASP A 1 208 ? 1.774 -13.657 -20.034 1.00 94.69 208 ASP A N 1
ATOM 1648 C CA . ASP A 1 208 ? 1.773 -13.438 -21.475 1.00 94.69 208 ASP A CA 1
ATOM 1649 C C . ASP A 1 208 ? 2.904 -14.259 -22.140 1.00 94.69 208 ASP A C 1
ATOM 1651 O O . ASP A 1 208 ? 4.063 -14.168 -21.712 1.00 94.69 208 ASP A O 1
ATOM 1655 N N . PRO A 1 209 ? 2.624 -15.064 -23.184 1.00 92.81 209 PRO A N 1
ATOM 1656 C CA . PRO A 1 209 ? 3.627 -15.932 -23.797 1.00 92.81 209 PRO A CA 1
ATOM 1657 C C . PRO A 1 209 ? 4.853 -15.196 -24.345 1.00 92.81 209 PRO A C 1
ATOM 1659 O O . PRO A 1 209 ? 5.936 -15.788 -24.349 1.00 92.81 209 PRO A O 1
ATOM 1662 N N . SER A 1 210 ? 4.694 -13.939 -24.772 1.00 93.62 210 SER A N 1
ATOM 1663 C CA . SER A 1 210 ? 5.755 -13.137 -25.388 1.00 93.62 210 SER A CA 1
ATOM 1664 C C . SER A 1 210 ? 6.586 -12.385 -24.348 1.00 93.62 210 SER A C 1
ATOM 1666 O O . SER A 1 210 ? 7.796 -12.566 -24.261 1.00 93.62 210 SER A O 1
ATOM 1668 N N . SER A 1 211 ? 5.941 -11.542 -23.546 1.00 95.88 211 SER A N 1
ATOM 1669 C CA . SER A 1 211 ? 6.584 -10.629 -22.593 1.00 95.88 211 SER A CA 1
ATOM 1670 C C . SER A 1 211 ? 6.847 -11.248 -21.221 1.00 95.88 211 SER A C 1
ATOM 1672 O O . SER A 1 211 ? 7.578 -10.666 -20.422 1.00 95.88 211 SER A O 1
ATOM 1674 N N . LYS A 1 212 ? 6.231 -12.401 -20.927 1.00 96.88 212 LYS A N 1
ATOM 1675 C CA . LYS A 1 212 ? 6.214 -13.040 -19.602 1.00 96.88 212 LYS A CA 1
ATOM 1676 C C . LYS A 1 212 ? 5.612 -12.161 -18.498 1.00 96.88 212 LYS A C 1
ATOM 1678 O O . LYS A 1 212 ? 5.838 -12.415 -17.317 1.00 96.88 212 LYS A O 1
ATOM 1683 N N . GLN A 1 213 ? 4.824 -11.148 -18.863 1.00 96.69 213 GLN A N 1
ATOM 1684 C CA . GLN A 1 213 ? 4.114 -10.318 -17.894 1.00 96.69 213 GLN A CA 1
ATOM 1685 C C . GLN A 1 213 ? 2.974 -11.112 -17.236 1.00 96.69 213 GLN A C 1
ATOM 1687 O O . GLN A 1 213 ? 2.183 -11.724 -17.955 1.00 96.69 213 GLN A O 1
ATOM 1692 N N . PRO A 1 214 ? 2.869 -11.114 -15.896 1.00 96.38 214 PRO A N 1
ATOM 1693 C CA . PRO A 1 214 ? 1.841 -11.865 -15.180 1.00 96.38 214 PRO A CA 1
ATOM 1694 C C . PRO A 1 214 ? 0.450 -11.225 -15.260 1.00 96.38 214 PRO A C 1
ATOM 1696 O O . PRO A 1 214 ? 0.306 -9.998 -15.283 1.00 96.38 214 PRO A O 1
ATOM 1699 N N . GLU A 1 215 ? -0.589 -12.059 -15.206 1.00 96.06 215 GLU A N 1
ATOM 1700 C CA . GLU A 1 215 ? -1.995 -11.638 -15.152 1.00 96.06 215 GLU A CA 1
ATOM 1701 C C . GLU A 1 215 ? -2.376 -11.132 -13.749 1.00 96.06 215 GLU A C 1
ATOM 1703 O O . GLU A 1 215 ? -3.075 -11.777 -12.979 1.00 96.06 215 GLU A O 1
ATOM 1708 N N . LEU A 1 216 ? -1.890 -9.939 -13.396 1.00 96.06 216 LEU A N 1
ATOM 1709 C CA . LEU A 1 216 ? -2.120 -9.334 -12.075 1.00 96.06 216 LEU A CA 1
ATOM 1710 C C . LEU A 1 216 ? -3.405 -8.507 -11.990 1.00 96.06 216 LEU A C 1
ATOM 1712 O O . LEU A 1 216 ? -3.695 -7.929 -10.947 1.00 96.06 216 LEU A O 1
ATOM 1716 N N . LYS A 1 217 ? -4.127 -8.331 -13.098 1.00 96.56 217 LYS A N 1
ATOM 1717 C CA . LYS A 1 217 ? -5.287 -7.426 -13.165 1.00 96.56 217 LYS A CA 1
ATOM 1718 C C . LYS A 1 217 ? -6.615 -8.136 -12.967 1.00 96.56 217 LYS A C 1
ATOM 1720 O O . LYS A 1 217 ? -7.626 -7.454 -12.851 1.00 96.56 217 LYS A O 1
ATOM 1725 N N . HIS A 1 218 ? -6.608 -9.463 -12.910 1.00 97.81 218 HIS A N 1
ATOM 1726 C CA . HIS A 1 218 ? -7.814 -10.247 -12.735 1.00 97.81 218 HIS A CA 1
ATOM 1727 C C . HIS A 1 218 ? -7.526 -11.563 -12.014 1.00 97.81 218 HIS A C 1
ATOM 1729 O O . HIS A 1 218 ? -6.521 -12.224 -12.263 1.00 97.81 218 HIS A O 1
ATOM 1735 N N . THR A 1 219 ? -8.436 -11.939 -11.122 1.00 98.31 219 THR A N 1
ATOM 1736 C CA . THR A 1 219 ? -8.573 -13.307 -10.631 1.00 98.31 219 THR A CA 1
ATOM 1737 C C . THR A 1 219 ? -10.015 -13.578 -10.209 1.00 98.31 219 THR A C 1
ATOM 1739 O O . THR A 1 219 ? -10.724 -12.672 -9.766 1.00 98.31 219 THR A O 1
ATOM 1742 N N . ALA A 1 220 ? -10.461 -14.828 -10.332 1.00 98.56 220 ALA A N 1
ATOM 1743 C CA . ALA A 1 220 ? -11.743 -15.269 -9.803 1.00 98.56 220 ALA A CA 1
ATOM 1744 C C . ALA A 1 220 ? -11.648 -15.534 -8.292 1.00 98.56 220 ALA A C 1
ATOM 1746 O O . ALA A 1 220 ? -10.758 -16.254 -7.830 1.00 98.56 220 ALA A O 1
ATOM 1747 N N . ILE A 1 221 ? -12.586 -14.981 -7.520 1.00 98.69 221 ILE A N 1
ATOM 1748 C CA . ILE A 1 221 ? -12.626 -15.122 -6.057 1.00 98.69 221 ILE A CA 1
ATOM 1749 C C . ILE A 1 221 ? -14.021 -15.466 -5.527 1.00 98.69 221 ILE A C 1
ATOM 1751 O O . ILE A 1 221 ? -15.052 -15.207 -6.154 1.00 98.69 221 ILE A O 1
ATOM 1755 N N . LYS A 1 222 ? -14.033 -16.015 -4.313 1.00 98.38 222 LYS A N 1
ATOM 1756 C CA . LYS A 1 222 ? -15.187 -16.126 -3.420 1.00 98.38 222 LYS A CA 1
ATOM 1757 C C . LYS A 1 222 ? -15.013 -15.147 -2.258 1.00 98.38 222 LYS A C 1
ATOM 1759 O O . LYS A 1 222 ? -13.892 -14.933 -1.794 1.00 98.38 222 LYS A O 1
ATOM 1764 N N . ILE A 1 223 ? -16.123 -14.588 -1.780 1.00 98.50 223 ILE A N 1
ATOM 1765 C CA . ILE A 1 223 ? -16.173 -13.746 -0.580 1.00 98.50 223 ILE A CA 1
ATOM 1766 C C . ILE A 1 223 ? -17.152 -14.356 0.414 1.00 98.50 223 ILE A C 1
ATOM 1768 O O . ILE A 1 223 ? -18.277 -14.695 0.044 1.00 98.50 223 ILE A O 1
ATOM 1772 N N . GLU A 1 224 ? -16.718 -14.474 1.665 1.00 98.00 224 GLU A N 1
ATOM 1773 C CA . GLU A 1 224 ? -17.505 -15.001 2.779 1.00 98.00 224 GLU A CA 1
ATOM 1774 C C . GLU A 1 224 ? -17.409 -14.050 3.969 1.00 98.00 224 GLU A C 1
ATOM 1776 O O . GLU A 1 224 ? -16.309 -13.679 4.376 1.00 98.00 224 GLU A O 1
ATOM 1781 N N . LYS A 1 225 ? -18.551 -13.656 4.539 1.00 98.19 225 LYS A N 1
ATOM 1782 C CA . LYS A 1 225 ? -18.576 -12.874 5.778 1.00 98.19 225 LYS A CA 1
ATOM 1783 C C . LYS A 1 225 ? -18.042 -13.716 6.933 1.00 98.19 225 LYS A C 1
ATOM 1785 O O . LYS A 1 225 ? -18.449 -14.866 7.089 1.00 98.19 225 LYS A O 1
ATOM 1790 N N . LEU A 1 226 ? -17.149 -13.138 7.732 1.00 97.94 226 LEU A N 1
ATOM 1791 C CA . LEU A 1 226 ? -16.654 -13.758 8.953 1.00 97.94 226 LEU A CA 1
ATOM 1792 C C . LEU A 1 226 ? -17.316 -13.120 10.168 1.00 97.94 226 LEU A C 1
ATOM 1794 O O . LEU A 1 226 ? -17.355 -11.896 10.297 1.00 97.94 226 LEU A O 1
ATOM 1798 N N . ASP A 1 227 ? -17.796 -13.968 11.072 1.00 96.88 227 ASP A N 1
ATOM 1799 C CA . ASP A 1 227 ? -18.215 -13.545 12.400 1.00 96.88 227 ASP A CA 1
ATOM 1800 C C . ASP A 1 227 ? -17.027 -13.633 13.353 1.00 96.88 227 ASP A C 1
ATOM 1802 O O . ASP A 1 227 ? -16.706 -14.679 13.917 1.00 96.88 227 ASP A O 1
ATOM 1806 N N . LEU A 1 228 ? -16.331 -12.511 13.456 1.00 97.12 228 LEU A N 1
ATOM 1807 C CA . LEU A 1 228 ? -15.306 -12.289 14.454 1.00 97.12 228 LEU A CA 1
ATOM 1808 C C . LEU A 1 228 ? -15.959 -11.317 15.440 1.00 97.12 228 LEU A C 1
ATOM 1810 O O . LEU A 1 228 ? -16.155 -10.173 15.048 1.00 97.12 228 LEU A O 1
ATOM 1814 N N . PRO A 1 229 ? -16.372 -11.691 16.652 1.00 95.50 229 PRO A N 1
ATOM 1815 C CA . PRO A 1 229 ? -16.918 -10.730 17.612 1.00 95.50 229 PRO A CA 1
ATOM 1816 C C . PRO A 1 229 ? -15.820 -10.022 18.411 1.00 95.50 229 PRO A C 1
ATOM 1818 O O . PRO A 1 229 ? -15.968 -8.852 18.759 1.00 95.50 229 PRO A O 1
ATOM 1821 N N . TRP A 1 230 ? -14.684 -10.680 18.660 1.00 97.12 230 TRP A N 1
ATOM 1822 C CA . TRP A 1 230 ? -13.590 -10.064 19.400 1.00 97.12 230 TRP A CA 1
ATOM 1823 C C . TRP A 1 230 ? -12.807 -9.089 18.512 1.00 97.12 230 TRP A C 1
ATOM 1825 O O . TRP A 1 230 ? -12.426 -9.407 17.379 1.00 97.12 230 TRP A O 1
ATOM 1835 N N . ARG A 1 231 ? -12.575 -7.876 19.018 1.00 97.75 231 ARG A N 1
ATOM 1836 C CA . ARG A 1 231 ? -11.861 -6.794 18.331 1.00 97.75 231 ARG A CA 1
ATOM 1837 C C . ARG A 1 231 ? -10.818 -6.175 19.239 1.00 97.75 231 ARG A C 1
ATOM 1839 O O . ARG A 1 231 ? -11.036 -6.043 20.440 1.00 97.75 231 ARG A O 1
ATOM 1846 N N . ILE A 1 232 ? -9.735 -5.705 18.639 1.00 98.12 232 ILE A N 1
ATOM 1847 C CA . ILE A 1 232 ? -8.803 -4.782 19.272 1.00 98.12 232 ILE A CA 1
ATOM 1848 C C . ILE A 1 232 ? -8.422 -3.666 18.301 1.00 98.12 232 ILE A C 1
ATOM 1850 O O . ILE A 1 232 ? -8.189 -3.903 17.114 1.00 98.12 232 ILE A O 1
ATOM 1854 N N . SER A 1 233 ? -8.342 -2.449 18.827 1.00 98.25 233 SER A N 1
ATOM 1855 C CA . SER A 1 233 ? -7.758 -1.293 18.159 1.00 98.25 233 SER A CA 1
ATOM 1856 C C . SER A 1 233 ? -6.726 -0.672 19.087 1.00 98.25 233 SER A C 1
ATOM 1858 O O . SER A 1 233 ? -7.067 -0.247 20.190 1.00 98.25 233 SER A O 1
ATOM 1860 N N . VAL A 1 234 ? -5.471 -0.613 18.648 1.00 98.38 234 VAL A N 1
ATOM 1861 C CA . VAL A 1 234 ? -4.374 0.002 19.400 1.00 98.38 234 VAL A CA 1
ATOM 1862 C C . VAL A 1 234 ? -3.754 1.107 18.572 1.00 98.38 234 VAL A C 1
ATOM 1864 O O . VAL A 1 234 ? -3.401 0.897 17.418 1.00 98.38 234 VAL A O 1
ATOM 1867 N N . MET A 1 235 ? -3.615 2.282 19.162 1.00 97.88 235 MET A N 1
ATOM 1868 C CA . MET A 1 235 ? -2.963 3.439 18.579 1.00 97.88 235 MET A CA 1
ATOM 1869 C C . MET A 1 235 ? -1.899 3.925 19.547 1.00 97.88 235 MET A C 1
ATOM 1871 O O . MET A 1 235 ? -2.167 4.043 20.740 1.00 97.88 235 MET A O 1
ATOM 1875 N N . ARG A 1 236 ? -0.695 4.214 19.061 1.00 96.81 236 ARG A N 1
ATOM 1876 C CA . ARG A 1 236 ? 0.394 4.724 19.903 1.00 96.81 236 ARG A CA 1
ATOM 1877 C C . ARG A 1 236 ? 1.285 5.646 19.096 1.00 96.81 236 ARG A C 1
ATOM 1879 O O . ARG A 1 236 ? 1.715 5.294 18.002 1.00 96.81 236 ARG A O 1
ATOM 1886 N N . ARG A 1 237 ? 1.596 6.819 19.640 1.00 95.62 237 ARG A N 1
ATOM 1887 C CA . ARG A 1 237 ? 2.682 7.647 19.120 1.00 95.62 237 ARG A CA 1
ATOM 1888 C C . ARG A 1 237 ? 4.006 6.916 19.315 1.00 95.62 237 ARG A C 1
ATOM 1890 O O . ARG A 1 237 ? 4.345 6.564 20.439 1.00 95.62 237 ARG A O 1
ATOM 1897 N N . ILE A 1 238 ? 4.747 6.714 18.231 1.00 95.62 238 ILE A N 1
ATOM 1898 C CA . ILE A 1 238 ? 6.022 5.992 18.252 1.00 95.62 238 ILE A CA 1
ATOM 1899 C C . ILE A 1 238 ? 7.180 6.921 17.881 1.00 95.62 238 ILE A C 1
ATOM 1901 O O . ILE A 1 238 ? 7.035 7.839 17.068 1.00 95.62 238 ILE A O 1
ATOM 1905 N N . GLN A 1 239 ? 8.340 6.686 18.489 1.00 93.31 239 GLN A N 1
ATOM 1906 C CA . GLN A 1 239 ? 9.564 7.459 18.242 1.00 93.31 239 GLN A CA 1
ATOM 1907 C C . GLN A 1 239 ? 10.442 6.833 17.152 1.00 93.31 239 GLN A C 1
ATOM 1909 O O . GLN A 1 239 ? 11.220 7.528 16.511 1.00 93.31 239 GLN A O 1
ATOM 1914 N N . ASN A 1 240 ? 10.306 5.525 16.917 1.00 94.25 240 ASN A N 1
ATOM 1915 C CA . ASN A 1 240 ? 11.095 4.775 15.946 1.00 94.25 240 ASN A CA 1
ATOM 1916 C C . ASN A 1 240 ? 10.238 3.725 15.224 1.00 94.25 240 ASN A C 1
ATOM 1918 O O . ASN A 1 240 ? 9.199 3.293 15.721 1.00 94.25 240 ASN A O 1
ATOM 1922 N N . LEU A 1 241 ? 10.697 3.301 14.045 1.00 95.12 241 LEU A N 1
ATOM 1923 C CA . LEU A 1 241 ? 10.019 2.286 13.232 1.00 95.12 241 LEU A CA 1
ATOM 1924 C C . LEU A 1 241 ? 10.256 0.851 13.728 1.00 95.12 241 LEU A C 1
ATOM 1926 O O . LEU A 1 241 ? 9.515 -0.046 13.346 1.00 95.12 241 LEU A O 1
ATOM 1930 N N . GLU A 1 242 ? 11.233 0.614 14.605 1.00 96.44 242 GLU A N 1
ATOM 1931 C CA . GLU A 1 242 ? 11.472 -0.710 15.201 1.00 96.44 242 GLU A CA 1
ATOM 1932 C C . GLU A 1 242 ? 10.264 -1.189 16.020 1.00 96.44 242 GLU A C 1
ATOM 1934 O O . GLU A 1 242 ? 9.893 -2.365 15.980 1.00 96.44 242 GLU A O 1
ATOM 1939 N N . THR A 1 243 ? 9.579 -0.254 16.685 1.00 96.44 243 THR A N 1
ATOM 1940 C CA . THR A 1 243 ? 8.315 -0.530 17.381 1.00 96.44 243 THR A CA 1
ATOM 1941 C C . THR A 1 243 ? 7.257 -1.061 16.407 1.00 96.44 243 THR A C 1
ATOM 1943 O O . THR A 1 243 ? 6.577 -2.045 16.699 1.00 96.44 243 THR A O 1
ATOM 1946 N N . LEU A 1 244 ? 7.149 -0.458 15.216 1.00 96.06 244 LEU A N 1
ATOM 1947 C CA . LEU A 1 244 ? 6.228 -0.899 14.167 1.00 96.06 244 LEU A CA 1
ATOM 1948 C C . LEU A 1 244 ? 6.574 -2.307 13.672 1.00 96.06 244 LEU A C 1
ATOM 1950 O O . LEU A 1 244 ? 5.688 -3.155 13.617 1.00 96.06 244 LEU A O 1
ATOM 1954 N N . GLU A 1 245 ? 7.845 -2.582 13.374 1.00 95.94 245 GLU A N 1
ATOM 1955 C CA . GLU A 1 245 ? 8.291 -3.916 12.942 1.00 95.94 245 GLU A CA 1
ATOM 1956 C C . GLU A 1 245 ? 8.031 -4.992 14.004 1.00 95.94 245 GLU A C 1
ATOM 1958 O O . GLU A 1 245 ? 7.567 -6.091 13.691 1.00 95.94 245 GLU A O 1
ATOM 1963 N N . THR A 1 246 ? 8.236 -4.662 15.279 1.00 97.00 246 THR A N 1
ATOM 1964 C CA . THR A 1 246 ? 7.983 -5.595 16.383 1.00 97.00 246 THR A CA 1
ATOM 1965 C C . THR A 1 246 ? 6.498 -5.944 16.497 1.00 97.00 246 THR A C 1
ATOM 1967 O O . THR A 1 246 ? 6.147 -7.114 16.661 1.00 97.00 246 THR A O 1
ATOM 1970 N N . ILE A 1 247 ? 5.607 -4.955 16.359 1.00 97.69 247 ILE A N 1
ATOM 1971 C CA . ILE A 1 247 ? 4.155 -5.183 16.360 1.00 97.69 247 ILE A CA 1
ATOM 1972 C C . ILE A 1 247 ? 3.704 -5.942 15.106 1.00 97.69 247 ILE A C 1
ATOM 1974 O O . ILE A 1 247 ? 2.860 -6.832 15.212 1.00 97.69 247 ILE A O 1
ATOM 1978 N N . ARG A 1 248 ? 4.296 -5.670 13.935 1.00 96.06 248 ARG A N 1
ATOM 1979 C CA . ARG A 1 248 ? 4.030 -6.429 12.698 1.00 96.06 248 ARG A CA 1
ATOM 1980 C C . ARG A 1 248 ? 4.316 -7.920 12.861 1.00 96.06 248 ARG A C 1
ATOM 1982 O O . ARG A 1 248 ? 3.540 -8.749 12.390 1.00 96.06 248 ARG A O 1
ATOM 1989 N N . GLY A 1 249 ? 5.360 -8.275 13.611 1.00 96.81 249 GLY A N 1
ATOM 1990 C CA . GLY A 1 249 ? 5.662 -9.666 13.961 1.00 96.81 249 GLY A CA 1
ATOM 1991 C C . GLY A 1 249 ? 4.559 -10.377 14.762 1.00 96.81 249 GLY A C 1
ATOM 1992 O O . GLY A 1 249 ? 4.535 -11.605 14.814 1.00 96.81 249 GLY A O 1
ATOM 1993 N N . LEU A 1 250 ? 3.623 -9.638 15.371 1.00 97.25 250 LEU A N 1
ATOM 1994 C CA . LEU A 1 250 ? 2.515 -10.203 16.144 1.00 97.25 250 LEU A CA 1
ATOM 1995 C C . LEU A 1 250 ? 1.236 -10.429 15.327 1.00 97.25 250 LEU A C 1
ATOM 1997 O O . LEU A 1 250 ? 0.337 -11.100 15.833 1.00 97.25 250 LEU A O 1
ATOM 2001 N N . LEU A 1 251 ? 1.148 -9.936 14.086 1.00 97.56 251 LEU A N 1
ATOM 2002 C CA . LEU A 1 251 ? -0.072 -10.019 13.265 1.00 97.56 251 LEU A CA 1
ATOM 2003 C C . LEU A 1 251 ? -0.540 -11.456 13.013 1.00 97.56 251 LEU A C 1
ATOM 2005 O O . LEU A 1 251 ? -1.740 -11.702 12.941 1.00 97.56 251 LEU A O 1
ATOM 2009 N N . VAL A 1 252 ? 0.396 -12.405 12.945 1.00 96.50 252 VAL A N 1
ATOM 2010 C CA . VAL A 1 252 ? 0.119 -13.838 12.740 1.00 96.50 252 VAL A CA 1
ATOM 2011 C C . VAL A 1 252 ? -0.726 -14.468 13.856 1.00 96.50 252 VAL A C 1
ATOM 2013 O O . VAL A 1 252 ? -1.322 -15.519 13.652 1.00 96.50 252 VAL A O 1
ATOM 2016 N N . ASN A 1 253 ? -0.806 -13.830 15.028 1.00 97.00 253 ASN A N 1
ATOM 2017 C CA . ASN A 1 253 ? -1.550 -14.344 16.182 1.00 97.00 253 ASN A CA 1
ATOM 2018 C C . ASN A 1 253 ? -3.049 -13.993 16.150 1.00 97.00 253 ASN A C 1
ATOM 2020 O O . ASN A 1 253 ? -3.758 -14.291 17.107 1.00 97.00 253 ASN A O 1
ATOM 2024 N N . PHE A 1 254 ? -3.534 -13.341 15.091 1.00 97.50 254 PHE A N 1
ATOM 2025 C CA . PHE A 1 254 ? -4.942 -12.977 14.936 1.00 97.50 254 PHE A CA 1
ATOM 2026 C C . PHE A 1 254 ? -5.497 -13.483 13.604 1.00 97.50 254 PHE A C 1
ATOM 2028 O O . PHE A 1 254 ? -4.771 -13.555 12.616 1.00 97.50 254 PHE A O 1
ATOM 2035 N N . GLU A 1 255 ? -6.797 -13.775 13.532 1.00 97.00 255 GLU A N 1
ATOM 2036 C CA . GLU A 1 255 ? -7.429 -14.193 12.271 1.00 97.00 255 GLU A CA 1
ATOM 2037 C C . GLU A 1 255 ? -7.459 -13.036 11.263 1.00 97.00 255 GLU A C 1
ATOM 2039 O O . GLU A 1 255 ? -7.061 -13.198 10.112 1.00 97.00 255 GLU A O 1
ATOM 2044 N N . TYR A 1 256 ? -7.840 -11.841 11.716 1.00 98.12 256 TYR A N 1
ATOM 2045 C CA . TYR A 1 256 ? -7.619 -10.591 10.992 1.00 98.12 256 TYR A CA 1
ATOM 2046 C C . TYR A 1 256 ? -6.652 -9.720 11.776 1.00 98.12 256 TYR A C 1
ATOM 2048 O O . TYR A 1 256 ? -6.828 -9.520 12.976 1.00 98.12 256 TYR A O 1
ATOM 2056 N N . ALA A 1 257 ? -5.670 -9.157 11.083 1.00 98.25 257 ALA A N 1
ATOM 2057 C CA . ALA A 1 257 ? -4.808 -8.135 11.641 1.00 98.25 257 ALA A CA 1
ATOM 2058 C C . ALA A 1 257 ? -4.314 -7.206 10.537 1.00 98.25 257 ALA A C 1
ATOM 2060 O O . ALA A 1 257 ? -3.938 -7.676 9.460 1.00 98.25 257 ALA A O 1
ATOM 2061 N N . SER A 1 258 ? -4.244 -5.914 10.828 1.00 98.12 258 SER A N 1
ATOM 2062 C CA . SER A 1 258 ? -3.545 -4.916 10.029 1.00 98.12 258 SER A CA 1
ATOM 2063 C C . SER A 1 258 ? -2.747 -3.989 10.938 1.00 98.12 258 SER A C 1
ATOM 2065 O O . SER A 1 258 ? -3.174 -3.661 12.048 1.00 98.12 258 SER A O 1
ATOM 2067 N N . CYS A 1 259 ? -1.558 -3.592 10.491 1.00 97.56 259 CYS A N 1
ATOM 2068 C CA . CYS A 1 259 ? -0.747 -2.622 11.211 1.00 97.56 259 CYS A CA 1
ATOM 2069 C C . CYS A 1 259 ? -0.051 -1.657 10.258 1.00 97.56 259 CYS A C 1
ATOM 2071 O O . CYS A 1 259 ? 0.665 -2.049 9.332 1.00 97.56 259 CYS A O 1
ATOM 2073 N N . GLY A 1 260 ? -0.272 -0.375 10.512 1.00 96.06 260 GLY A N 1
ATOM 2074 C CA . GLY A 1 260 ? 0.223 0.717 9.699 1.00 96.06 260 GLY A CA 1
ATOM 2075 C C . GLY A 1 260 ? 0.543 1.935 10.546 1.00 96.06 260 GLY A C 1
ATOM 2076 O O . GLY A 1 260 ? 0.716 1.856 11.765 1.00 96.06 260 GLY A O 1
ATOM 2077 N N . LEU A 1 261 ? 0.621 3.069 9.865 1.00 95.75 261 LEU A N 1
ATOM 2078 C CA . LEU A 1 261 ? 0.859 4.364 10.477 1.00 95.75 261 LEU A CA 1
ATOM 2079 C C . LEU A 1 261 ? -0.303 5.309 10.173 1.00 95.75 261 LEU A C 1
ATOM 2081 O O . LEU A 1 261 ? -1.124 5.040 9.303 1.00 95.75 261 LEU A O 1
ATOM 2085 N N . PHE A 1 262 ? -0.355 6.429 10.878 1.00 94.38 262 PHE A N 1
ATOM 2086 C CA . PHE A 1 262 ? -1.155 7.596 10.531 1.00 94.38 262 PHE A CA 1
ATOM 2087 C C . PHE A 1 262 ? -0.562 8.848 11.188 1.00 94.38 262 PHE A C 1
ATOM 2089 O O . PHE A 1 262 ? 0.360 8.778 12.010 1.00 94.38 262 PHE A O 1
ATOM 2096 N N . GLY A 1 263 ? -1.102 10.009 10.833 1.00 91.88 263 GLY A N 1
ATOM 2097 C CA . GLY A 1 263 ? -0.647 11.297 11.339 1.00 91.88 263 GLY A CA 1
ATOM 2098 C C . GLY A 1 263 ? 0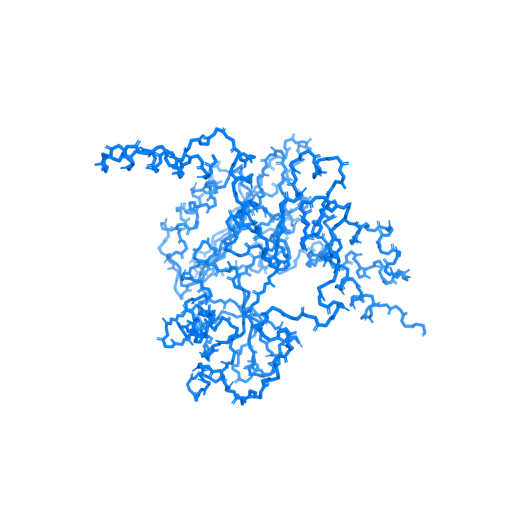.546 11.823 10.554 1.00 91.88 263 GLY A C 1
ATOM 2099 O O . GLY A 1 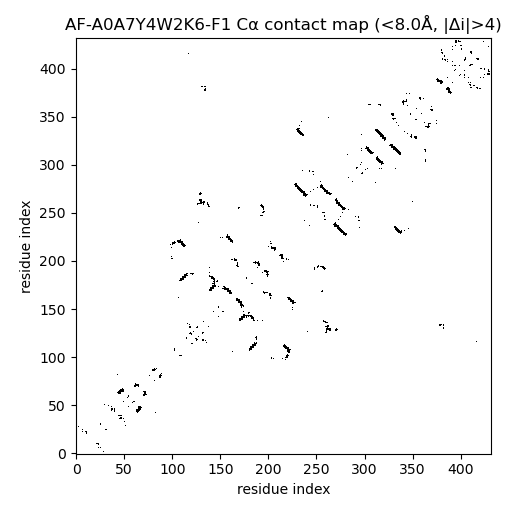263 ? 0.623 11.646 9.337 1.00 91.88 263 GLY A O 1
ATOM 2100 N N . ARG A 1 264 ? 1.454 12.524 11.237 1.00 90.44 264 ARG A N 1
ATOM 2101 C CA . ARG A 1 264 ? 2.603 13.183 10.612 1.00 90.44 264 ARG A CA 1
ATOM 2102 C C . ARG A 1 264 ? 3.887 12.924 11.397 1.00 90.44 264 ARG A C 1
ATOM 2104 O O . ARG A 1 264 ? 3.872 12.933 12.624 1.00 90.44 264 ARG A O 1
ATOM 2111 N N . LEU A 1 265 ? 4.982 12.727 10.665 1.00 89.31 265 LEU A N 1
ATOM 2112 C CA . LEU A 1 265 ? 6.354 12.809 11.168 1.00 89.31 265 LEU A CA 1
ATOM 2113 C C . LEU A 1 265 ? 6.622 14.233 11.674 1.00 89.31 265 LEU A C 1
ATOM 2115 O O . LEU A 1 265 ? 6.298 15.202 10.984 1.00 89.31 265 LEU A O 1
ATOM 2119 N N . ASN A 1 266 ? 7.243 14.337 12.844 1.00 86.88 266 ASN A N 1
ATOM 2120 C CA . ASN A 1 266 ? 7.773 15.571 13.417 1.00 86.88 266 ASN A CA 1
ATOM 2121 C C . ASN A 1 266 ? 9.083 15.282 14.175 1.00 86.88 266 ASN A C 1
ATOM 2123 O O . ASN A 1 266 ? 9.557 14.146 14.184 1.00 86.88 266 ASN A O 1
ATOM 2127 N N . GLU A 1 267 ? 9.669 16.299 14.809 1.00 83.25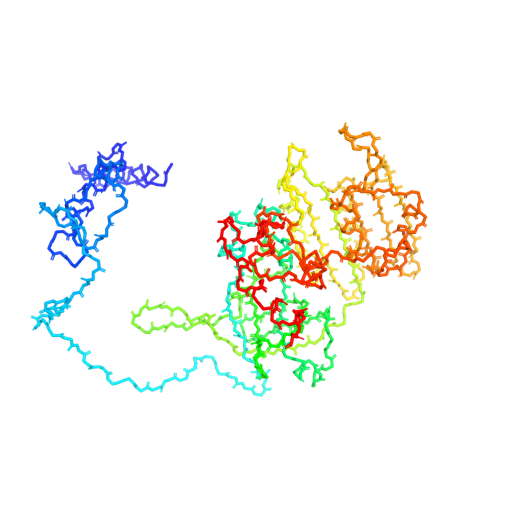 267 GLU A N 1
ATOM 2128 C CA . GLU A 1 267 ? 10.951 16.184 15.524 1.00 83.25 267 GLU A CA 1
ATOM 2129 C C . GLU A 1 267 ? 10.929 15.172 16.683 1.00 83.25 267 GLU A C 1
ATOM 2131 O O . GLU A 1 267 ? 11.967 14.622 17.045 1.00 83.25 267 GLU A O 1
ATOM 2136 N N . HIS A 1 268 ? 9.751 14.878 17.237 1.00 83.56 268 HIS A N 1
ATOM 2137 C CA . HIS A 1 268 ? 9.581 14.026 18.417 1.00 83.56 268 HIS A CA 1
ATOM 2138 C C . HIS A 1 268 ? 8.991 12.642 18.104 1.00 83.56 268 HIS A C 1
ATOM 2140 O O . HIS A 1 268 ? 8.884 11.800 18.998 1.00 83.56 268 HIS A O 1
ATOM 2146 N N . SER A 1 269 ? 8.556 12.387 16.866 1.00 89.06 269 SER A N 1
ATOM 2147 C CA . SER A 1 269 ? 7.855 11.153 16.508 1.00 89.06 269 SER A CA 1
ATOM 2148 C C . SER A 1 269 ? 7.861 10.874 15.010 1.00 89.06 269 SER A C 1
ATOM 2150 O O . SER A 1 269 ? 7.626 11.762 14.195 1.00 89.06 269 SER A O 1
ATOM 2152 N N . VAL A 1 270 ? 7.987 9.591 14.651 1.00 92.56 270 VAL A N 1
ATOM 2153 C CA . VAL A 1 270 ? 7.818 9.106 13.267 1.00 92.56 270 VAL A CA 1
ATOM 2154 C C . VAL A 1 270 ? 6.350 8.984 12.828 1.00 92.56 270 VAL A C 1
ATOM 2156 O O . VAL A 1 270 ? 6.055 8.643 11.680 1.00 92.56 270 VAL A O 1
ATOM 2159 N N . GLY A 1 271 ? 5.417 9.309 13.722 1.00 93.69 271 GLY A N 1
ATOM 2160 C CA . GLY A 1 271 ? 3.976 9.245 13.531 1.00 93.69 271 GLY A CA 1
ATOM 2161 C C . GLY A 1 271 ? 3.297 8.354 14.567 1.00 93.69 271 GLY A C 1
ATOM 2162 O O . GLY A 1 271 ? 3.873 7.965 15.587 1.00 93.69 271 GLY A O 1
ATOM 2163 N N . MET A 1 272 ? 2.039 8.026 14.304 1.00 94.94 272 MET A N 1
ATOM 2164 C CA . MET A 1 272 ? 1.253 7.157 15.169 1.00 94.94 272 MET A CA 1
ATOM 2165 C C . MET A 1 272 ? 1.114 5.786 14.529 1.00 94.94 272 MET A C 1
ATOM 2167 O O . MET A 1 272 ? 0.696 5.667 13.382 1.00 94.94 272 MET A O 1
ATOM 2171 N N . LEU A 1 273 ? 1.471 4.753 15.280 1.00 97.06 273 LEU A N 1
ATOM 2172 C CA . LEU A 1 273 ? 1.168 3.371 14.958 1.00 97.06 273 LEU A CA 1
ATOM 2173 C C . LEU A 1 273 ? -0.324 3.131 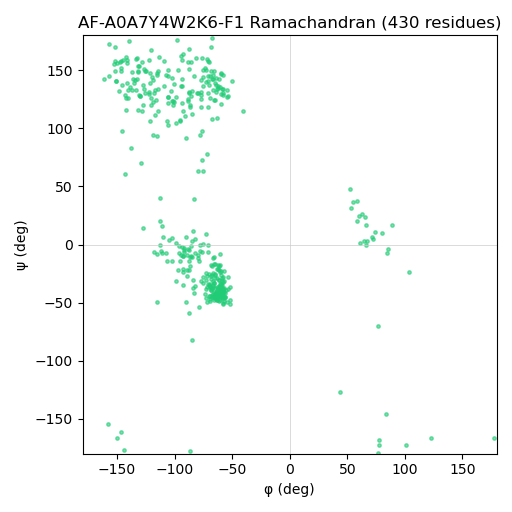15.142 1.00 97.06 273 LEU A C 1
ATOM 2175 O O . LEU A 1 273 ? -0.901 3.608 16.119 1.00 97.06 273 LEU A O 1
ATOM 2179 N N . ILE A 1 274 ? -0.916 2.346 14.245 1.00 97.75 274 ILE A N 1
ATOM 2180 C CA . ILE A 1 274 ? -2.250 1.778 14.425 1.00 97.75 274 ILE A CA 1
ATOM 2181 C C . ILE A 1 274 ? -2.228 0.278 14.146 1.00 97.75 274 ILE A C 1
ATOM 2183 O O . ILE A 1 274 ? -1.734 -0.163 13.110 1.00 97.75 274 ILE A O 1
ATOM 2187 N N . LEU A 1 275 ? -2.742 -0.501 15.090 1.00 98.44 275 LEU A N 1
ATOM 2188 C CA . LEU A 1 275 ? -2.975 -1.936 15.001 1.00 98.44 275 LEU A CA 1
ATOM 2189 C C . LEU A 1 275 ? -4.478 -2.170 15.110 1.00 98.44 275 LEU A C 1
ATOM 2191 O O . LEU A 1 275 ? -5.098 -1.775 16.098 1.00 98.44 275 LEU A O 1
ATOM 2195 N N . ARG A 1 276 ? -5.053 -2.853 14.127 1.00 98.50 276 ARG A N 1
ATOM 2196 C CA . ARG A 1 276 ? -6.422 -3.367 14.184 1.00 98.50 276 ARG A CA 1
ATOM 2197 C C . ARG A 1 276 ? -6.359 -4.872 14.078 1.00 98.50 276 ARG A C 1
ATOM 2199 O O . ARG A 1 276 ? -5.703 -5.387 13.179 1.00 98.50 276 ARG A O 1
ATOM 2206 N N . ALA A 1 277 ? -7.032 -5.577 14.972 1.00 98.38 277 ALA A N 1
ATOM 2207 C CA . ALA A 1 277 ? -7.121 -7.022 14.875 1.00 98.38 277 ALA A CA 1
ATOM 2208 C C . ALA A 1 277 ? -8.474 -7.554 15.339 1.00 98.38 277 ALA A C 1
ATOM 2210 O O . ALA A 1 277 ? -9.228 -6.894 16.059 1.00 98.38 277 ALA A O 1
ATOM 2211 N N . ALA A 1 278 ? -8.789 -8.755 14.873 1.00 98.25 278 ALA A N 1
ATOM 2212 C CA . ALA A 1 278 ? -10.018 -9.456 15.175 1.00 98.25 278 ALA A CA 1
ATOM 2213 C C . ALA A 1 278 ? -9.798 -10.962 15.245 1.00 98.25 278 ALA A C 1
ATOM 2215 O O . ALA A 1 278 ? -8.920 -11.519 14.582 1.00 98.25 278 ALA A O 1
ATOM 2216 N N . HIS A 1 279 ? -10.637 -11.605 16.046 1.00 96.94 279 HIS A N 1
ATOM 2217 C CA . HIS A 1 279 ? -10.595 -13.037 16.278 1.00 96.94 279 HIS A CA 1
ATOM 2218 C C . HIS A 1 279 ? -12.001 -13.536 16.638 1.00 96.94 279 HIS A C 1
ATOM 2220 O O . HIS A 1 279 ? -12.844 -12.757 17.101 1.00 96.94 279 HIS A O 1
ATOM 2226 N N . LYS A 1 280 ? -12.276 -14.821 16.405 1.00 96.00 280 LYS A N 1
ATOM 2227 C CA . LYS A 1 280 ? -13.550 -15.447 16.770 1.00 96.00 280 LYS A CA 1
ATOM 2228 C C . LYS A 1 280 ? -13.782 -15.445 18.284 1.00 96.00 280 LYS A C 1
ATOM 2230 O O . LYS A 1 280 ? -14.856 -15.103 18.761 1.00 96.00 280 LYS A O 1
ATOM 2235 N N . GLU A 1 281 ? -12.744 -15.794 19.028 1.00 93.94 281 GLU A N 1
ATOM 2236 C CA . GLU A 1 281 ? -12.706 -15.783 20.495 1.00 93.94 281 GLU A CA 1
ATOM 2237 C C . GLU A 1 281 ? -11.575 -14.879 20.987 1.00 93.94 281 GLU A C 1
ATOM 2239 O O . GLU A 1 281 ? -10.642 -14.602 20.235 1.00 93.94 281 GLU A O 1
ATOM 2244 N N . ALA A 1 282 ? -11.642 -14.404 22.231 1.00 93.06 282 ALA A N 1
ATOM 2245 C CA . ALA A 1 282 ? -10.557 -13.604 22.790 1.00 93.06 282 ALA A CA 1
ATOM 2246 C C . ALA A 1 282 ? -9.246 -14.419 22.802 1.00 93.06 282 ALA A C 1
ATOM 2248 O O . ALA A 1 282 ? -9.252 -15.554 23.284 1.00 93.06 282 ALA A O 1
ATOM 2249 N N . PRO A 1 283 ? -8.129 -13.877 22.284 1.00 93.62 283 PRO A N 1
ATOM 2250 C CA . PRO A 1 283 ? -6.838 -14.543 22.371 1.00 93.62 283 PRO A CA 1
ATOM 2251 C C . PRO A 1 283 ? -6.343 -14.571 23.820 1.00 93.62 283 PRO A C 1
ATOM 2253 O O . PRO A 1 283 ? -6.874 -13.883 24.696 1.00 93.62 283 PRO A O 1
ATOM 2256 N N . ASP A 1 284 ? -5.279 -15.337 24.060 1.00 93.19 284 ASP A N 1
ATOM 2257 C CA . ASP A 1 284 ? -4.646 -15.415 25.374 1.00 93.19 284 ASP A CA 1
ATOM 2258 C C . ASP A 1 284 ? -4.267 -14.016 25.892 1.00 93.19 284 ASP A C 1
ATOM 2260 O O . ASP A 1 284 ? -3.660 -13.203 25.186 1.00 93.19 284 ASP A O 1
ATOM 2264 N N . GLN A 1 285 ? -4.606 -13.737 27.152 1.00 93.00 285 GLN A N 1
ATOM 2265 C CA . GLN A 1 285 ? -4.366 -12.439 27.778 1.00 93.00 285 GLN A CA 1
ATOM 2266 C C . GLN A 1 285 ? -2.879 -12.046 27.760 1.00 93.00 285 GLN A C 1
ATOM 2268 O O . GLN A 1 285 ? -2.554 -10.859 27.701 1.00 93.00 285 GLN A O 1
ATOM 2273 N N . SER A 1 286 ? -1.960 -13.015 27.758 1.00 96.50 286 SER A N 1
ATOM 2274 C CA . SER A 1 286 ? -0.520 -12.779 27.638 1.00 96.50 286 SER A CA 1
ATOM 2275 C C . SER A 1 286 ? -0.130 -12.094 26.326 1.00 96.50 286 SER A C 1
ATOM 2277 O O . SER A 1 286 ? 0.821 -11.307 26.326 1.00 96.50 286 SER A O 1
ATOM 2279 N N . LEU A 1 287 ? -0.871 -12.318 25.233 1.00 97.12 287 LEU A N 1
ATOM 2280 C CA . LEU A 1 287 ? -0.661 -11.626 23.961 1.00 97.12 287 LEU A CA 1
ATOM 2281 C C . LEU A 1 287 ? -1.012 -10.140 24.090 1.00 97.12 287 LEU A C 1
ATOM 2283 O O . LEU A 1 287 ? -0.239 -9.287 23.656 1.00 97.12 287 LEU A O 1
ATOM 2287 N N . ILE A 1 288 ? -2.131 -9.825 24.745 1.00 96.50 288 ILE A N 1
ATOM 2288 C CA . ILE A 1 288 ? -2.555 -8.440 24.993 1.00 96.50 288 ILE A CA 1
ATOM 2289 C C . ILE A 1 288 ? -1.561 -7.743 25.924 1.00 96.50 288 ILE A C 1
ATOM 2291 O O . ILE A 1 288 ? -1.072 -6.663 25.607 1.00 96.50 288 ILE A O 1
ATOM 2295 N N . SER A 1 289 ? -1.149 -8.408 27.005 1.00 96.69 289 SER A N 1
ATOM 2296 C CA . SER A 1 289 ? -0.114 -7.906 27.916 1.00 96.69 289 SER A CA 1
ATOM 2297 C C . SER A 1 289 ? 1.253 -7.743 27.238 1.00 96.69 289 SER A C 1
ATOM 2299 O O . SER A 1 289 ? 2.064 -6.912 27.644 1.00 96.69 289 SER A O 1
ATOM 2301 N N . LYS A 1 290 ? 1.562 -8.537 26.205 1.00 98.00 290 LYS A N 1
ATOM 2302 C CA . LYS A 1 290 ? 2.768 -8.354 25.385 1.00 98.00 290 LYS A CA 1
ATOM 2303 C C . LYS A 1 290 ? 2.665 -7.088 24.534 1.00 98.00 290 LYS A C 1
ATOM 2305 O O . LYS A 1 290 ? 3.633 -6.336 24.502 1.00 98.00 290 LYS A O 1
ATOM 2310 N N . ILE A 1 291 ? 1.519 -6.832 23.901 1.00 98.00 291 ILE A N 1
ATOM 2311 C CA . ILE A 1 291 ? 1.273 -5.596 23.138 1.00 98.00 291 ILE A CA 1
ATOM 2312 C C . ILE A 1 291 ? 1.358 -4.372 24.057 1.00 98.00 291 ILE A C 1
ATOM 2314 O O . ILE A 1 291 ? 2.092 -3.438 23.740 1.00 98.00 291 ILE A O 1
ATOM 2318 N N . ASP A 1 292 ? 0.687 -4.406 25.213 1.00 97.62 292 ASP A N 1
ATOM 2319 C CA . ASP A 1 292 ? 0.699 -3.304 26.183 1.00 97.62 292 ASP A CA 1
ATOM 2320 C C . ASP A 1 292 ? 2.143 -2.995 26.646 1.00 97.62 292 ASP A C 1
ATOM 2322 O O . ASP A 1 292 ? 2.537 -1.831 26.684 1.00 97.62 292 ASP A O 1
ATOM 2326 N N . ARG A 1 293 ? 2.982 -4.013 26.903 1.00 97.75 293 ARG A N 1
ATOM 2327 C CA . ARG A 1 293 ? 4.409 -3.818 27.245 1.00 97.75 293 ARG A CA 1
ATOM 2328 C C . ARG A 1 293 ? 5.233 -3.221 26.105 1.00 97.75 293 ARG A C 1
ATOM 2330 O O . ARG A 1 293 ? 6.009 -2.302 26.343 1.00 97.75 293 ARG A O 1
ATOM 2337 N N . LEU A 1 294 ? 5.074 -3.729 24.883 1.00 97.56 294 LEU A N 1
ATOM 2338 C CA . LEU A 1 294 ? 5.821 -3.249 23.712 1.00 97.56 294 LEU A CA 1
ATOM 2339 C C . LEU A 1 294 ? 5.492 -1.796 23.349 1.00 97.56 294 LEU A C 1
ATOM 2341 O O . LEU A 1 294 ? 6.317 -1.117 22.750 1.00 97.56 294 LEU A O 1
ATOM 2345 N N . LEU A 1 295 ? 4.293 -1.330 23.702 1.00 97.12 295 LEU A N 1
ATOM 2346 C CA . LEU A 1 295 ? 3.824 0.028 23.423 1.00 97.12 295 LEU A CA 1
ATOM 2347 C C . LEU A 1 295 ? 3.893 0.962 24.639 1.00 97.12 295 LEU A C 1
ATOM 2349 O O . LEU A 1 295 ? 3.425 2.102 24.551 1.00 97.12 295 LEU A O 1
ATOM 2353 N N . SER A 1 296 ? 4.468 0.497 25.755 1.00 96.06 296 SER A N 1
ATOM 2354 C CA . SER A 1 296 ? 4.537 1.232 27.026 1.00 96.06 296 SER A CA 1
ATOM 2355 C C . SER A 1 296 ? 3.160 1.737 27.476 1.00 96.06 296 SER A C 1
ATOM 2357 O O . SER A 1 296 ? 2.974 2.906 27.799 1.00 96.06 296 SER A O 1
ATOM 2359 N N . MET A 1 297 ? 2.168 0.848 27.441 1.00 95.75 297 MET A N 1
ATOM 2360 C CA . MET A 1 297 ? 0.789 1.086 27.877 1.00 95.75 297 MET A CA 1
ATOM 2361 C C . MET A 1 297 ? 0.455 0.253 29.123 1.00 95.75 297 MET A C 1
ATOM 2363 O O . MET A 1 297 ? -0.626 -0.329 29.232 1.00 95.75 297 MET A O 1
ATOM 2367 N N . THR A 1 298 ? 1.408 0.162 30.048 1.00 95.62 298 THR A N 1
ATOM 2368 C CA . THR A 1 298 ? 1.351 -0.591 31.311 1.00 95.62 298 THR A CA 1
ATOM 2369 C C . THR A 1 298 ? 0.860 0.275 32.478 1.00 95.62 298 THR A C 1
ATOM 2371 O O . THR A 1 298 ? 0.797 1.492 32.359 1.00 95.62 298 THR A O 1
ATOM 2374 N N . ASP A 1 299 ? 0.449 -0.345 33.590 1.00 92.06 299 ASP A N 1
ATOM 2375 C CA . ASP A 1 299 ? -0.260 0.335 34.699 1.00 92.06 299 ASP A CA 1
ATOM 2376 C C . ASP A 1 299 ? 0.573 1.376 35.472 1.00 92.06 299 ASP A C 1
ATOM 2378 O O . ASP A 1 299 ? 0.021 2.159 36.237 1.00 92.06 299 ASP A O 1
ATOM 2382 N N . ASP A 1 300 ? 1.886 1.409 35.257 1.00 92.25 300 ASP A N 1
ATOM 2383 C CA . ASP A 1 300 ? 2.827 2.407 35.775 1.00 92.25 300 ASP A CA 1
ATOM 2384 C C . ASP A 1 300 ? 2.829 3.732 34.986 1.00 92.25 300 ASP A C 1
ATOM 2386 O O . ASP A 1 300 ? 3.431 4.713 35.421 1.00 92.25 300 ASP A O 1
ATOM 2390 N N . MET A 1 301 ? 2.140 3.781 33.845 1.00 94.75 301 MET A N 1
ATOM 2391 C CA . MET A 1 301 ? 2.051 4.956 32.976 1.00 94.75 301 MET A CA 1
ATOM 2392 C C . MET A 1 301 ? 0.812 5.818 33.296 1.00 94.75 301 MET A C 1
ATOM 2394 O O . MET A 1 301 ? -0.166 5.305 33.845 1.00 94.75 301 MET A O 1
ATOM 2398 N N . PRO A 1 302 ? 0.787 7.119 32.931 1.00 92.75 302 PRO A N 1
ATOM 2399 C CA . PRO A 1 302 ? -0.341 8.019 33.203 1.00 92.75 302 PRO A CA 1
ATOM 2400 C C . PRO A 1 302 ? -1.556 7.700 32.313 1.00 92.75 302 PRO A C 1
ATOM 2402 O O . PRO A 1 302 ? -1.816 8.358 31.302 1.00 92.75 302 PRO A O 1
ATOM 2405 N N . LEU A 1 303 ? -2.295 6.648 32.671 1.00 93.19 303 LEU A N 1
ATOM 2406 C CA . LEU A 1 303 ? -3.394 6.115 31.875 1.00 93.19 303 LEU A CA 1
ATOM 2407 C C . LEU A 1 303 ? -4.759 6.230 32.550 1.00 93.19 303 LEU A C 1
ATOM 2409 O O . LEU A 1 303 ? -4.916 6.084 33.759 1.00 93.19 303 LEU A O 1
ATOM 2413 N N . LEU A 1 304 ? -5.774 6.417 31.715 1.00 94.12 304 LEU A N 1
ATOM 2414 C CA . LEU A 1 304 ? -7.162 6.134 32.043 1.00 94.12 304 LEU A CA 1
ATOM 2415 C C . LEU A 1 304 ? -7.436 4.675 31.683 1.00 94.12 304 LEU A C 1
ATOM 2417 O O . LEU A 1 304 ? -7.213 4.276 30.538 1.00 94.12 304 LEU A O 1
ATOM 2421 N N . SER A 1 305 ? -7.920 3.880 32.636 1.00 94.31 305 SER A N 1
ATOM 2422 C CA . SER A 1 305 ? -8.256 2.470 32.422 1.00 94.31 305 SER A CA 1
ATOM 2423 C C . SER A 1 305 ? -9.723 2.177 32.701 1.00 94.31 305 SER A C 1
ATOM 2425 O O . SER A 1 305 ? -10.340 2.725 33.611 1.00 94.31 305 SER A O 1
ATOM 2427 N N . TYR A 1 306 ? -10.279 1.268 31.909 1.00 94.75 306 TYR A N 1
ATOM 2428 C CA . TYR A 1 306 ? -11.566 0.637 32.163 1.00 94.75 306 TYR A CA 1
ATOM 2429 C C . TYR A 1 306 ? -11.465 -0.844 31.824 1.00 94.75 306 TYR A C 1
ATOM 2431 O O . TYR A 1 306 ? -10.901 -1.210 30.792 1.00 94.75 306 TYR A O 1
ATOM 2439 N N . ASN A 1 307 ? -11.998 -1.701 32.687 1.00 93.88 307 ASN A N 1
ATOM 2440 C CA . ASN A 1 307 ? -11.964 -3.142 32.492 1.00 93.88 307 ASN A CA 1
ATOM 2441 C C . ASN A 1 307 ? -13.277 -3.770 32.962 1.00 93.88 307 ASN A C 1
ATOM 2443 O O . ASN A 1 307 ? -13.586 -3.743 34.150 1.00 93.88 307 ASN A O 1
ATOM 2447 N N . ASP A 1 308 ? -14.013 -4.364 32.030 1.00 93.62 308 ASP A N 1
ATOM 2448 C CA . ASP A 1 308 ? -15.174 -5.211 32.280 1.00 93.62 308 ASP A CA 1
ATOM 2449 C C . ASP A 1 308 ? -14.878 -6.604 31.717 1.00 93.62 308 ASP A C 1
ATOM 2451 O O . ASP A 1 308 ? -15.074 -6.893 30.534 1.00 93.62 308 ASP A O 1
ATOM 2455 N N . SER A 1 309 ? -14.380 -7.482 32.588 1.00 89.81 309 SER A N 1
ATOM 2456 C CA . SER A 1 309 ? -14.037 -8.857 32.222 1.00 89.81 309 SER A CA 1
ATOM 2457 C C . SER A 1 309 ? -15.255 -9.698 31.843 1.00 89.81 309 SER A C 1
ATOM 2459 O O . SER A 1 309 ? -15.105 -10.645 31.076 1.00 89.81 309 SER A O 1
ATOM 2461 N N . LYS A 1 310 ? -16.458 -9.357 32.329 1.00 89.50 310 LYS A N 1
ATOM 2462 C CA . LYS A 1 310 ? -17.689 -10.091 31.999 1.00 89.50 310 LYS A CA 1
ATOM 2463 C C . LYS A 1 310 ? -18.116 -9.829 30.562 1.00 89.50 310 LYS A C 1
ATOM 2465 O O . LYS A 1 310 ? -18.597 -10.741 29.900 1.00 89.50 310 LYS A O 1
ATOM 2470 N N . GLN A 1 311 ? -17.928 -8.600 30.089 1.00 88.38 311 GLN A N 1
ATOM 2471 C CA . GLN A 1 311 ? -18.223 -8.210 28.708 1.00 88.38 311 GLN A CA 1
ATOM 2472 C C . GLN A 1 311 ? -17.016 -8.359 27.768 1.00 88.38 311 GLN A C 1
ATOM 2474 O O . GLN A 1 311 ? -17.134 -8.097 26.574 1.00 88.38 311 GLN A O 1
ATOM 2479 N N . GLY A 1 312 ? -15.849 -8.760 28.285 1.00 90.88 312 GLY A N 1
ATOM 2480 C CA . GLY A 1 312 ? -14.611 -8.836 27.505 1.00 90.88 312 GLY A CA 1
ATOM 2481 C C . GLY A 1 312 ? -14.115 -7.468 27.023 1.00 90.88 312 GLY A C 1
ATOM 2482 O O . GLY A 1 312 ? -13.404 -7.391 26.020 1.00 90.88 312 GLY A O 1
ATOM 2483 N N . VAL A 1 313 ? -14.502 -6.389 27.712 1.00 95.31 313 VAL A N 1
ATOM 2484 C CA . VAL A 1 313 ? -14.152 -5.014 27.348 1.00 95.31 313 VAL A CA 1
ATOM 2485 C C . VAL A 1 313 ? -12.980 -4.545 28.191 1.00 95.31 313 VAL A C 1
ATOM 2487 O O . VAL A 1 313 ? -13.022 -4.574 29.418 1.00 95.31 313 VAL A O 1
ATOM 2490 N N . SER A 1 314 ? -11.934 -4.050 27.539 1.00 95.94 314 SER A N 1
ATOM 2491 C CA . SER A 1 314 ? -10.798 -3.444 28.230 1.00 95.94 314 SER A CA 1
ATOM 2492 C C . SER A 1 314 ? -10.293 -2.244 27.447 1.00 95.94 314 SER A C 1
ATOM 2494 O O . SER A 1 314 ? -9.942 -2.358 26.271 1.00 95.94 314 SER A O 1
ATOM 2496 N N . LYS A 1 315 ? -10.196 -1.088 28.100 1.00 97.25 315 LYS A N 1
ATOM 2497 C CA . LYS A 1 315 ? -9.781 0.176 27.489 1.00 97.25 315 LYS A CA 1
ATOM 2498 C C . LYS A 1 315 ? -8.636 0.809 28.273 1.00 97.25 315 LYS A C 1
ATOM 2500 O O . LYS A 1 315 ? -8.669 0.825 29.502 1.00 97.25 315 LYS A O 1
ATOM 2505 N N . ARG A 1 316 ? -7.639 1.335 27.563 1.00 96.94 316 ARG A N 1
ATOM 2506 C CA . ARG A 1 316 ? -6.547 2.152 28.111 1.00 96.94 316 ARG A CA 1
ATOM 2507 C C . ARG A 1 31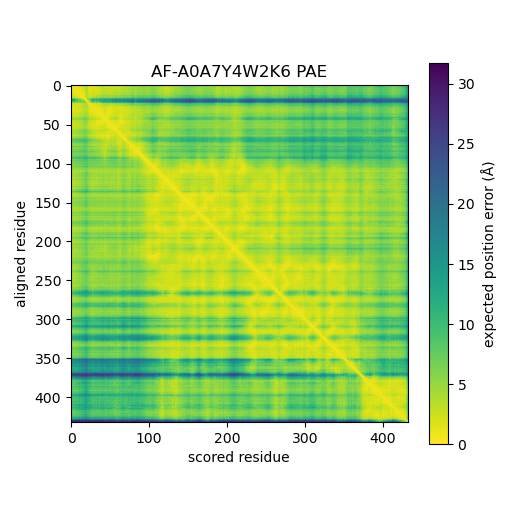6 ? -6.347 3.383 27.241 1.00 96.94 316 ARG A C 1
ATOM 2509 O O . ARG A 1 316 ? -6.275 3.255 26.022 1.00 96.94 316 ARG A O 1
ATOM 2516 N N . ILE A 1 317 ? -6.241 4.554 27.853 1.00 95.69 317 ILE A N 1
ATOM 2517 C CA . ILE A 1 317 ? -5.942 5.815 27.166 1.00 95.69 317 ILE A CA 1
ATOM 2518 C C . ILE A 1 317 ? -4.782 6.467 27.895 1.00 95.69 317 ILE A C 1
ATOM 2520 O O . ILE A 1 317 ? -4.903 6.813 29.064 1.00 95.69 317 ILE A O 1
ATOM 2524 N N . LEU A 1 318 ? -3.658 6.589 27.206 1.00 94.94 318 LEU A N 1
ATOM 2525 C CA . LEU A 1 318 ? -2.431 7.166 27.723 1.00 94.94 318 LEU A CA 1
ATOM 2526 C C . LEU A 1 318 ? -2.438 8.677 27.479 1.00 94.94 318 LEU A C 1
ATOM 2528 O O . LEU A 1 318 ? -2.579 9.121 26.335 1.00 94.94 318 LEU A O 1
ATOM 2532 N N . VAL A 1 319 ? -2.288 9.443 28.559 1.00 93.06 319 VAL A N 1
ATOM 2533 C CA . VAL A 1 319 ? -2.322 10.907 28.553 1.00 93.06 319 VAL A CA 1
ATOM 2534 C C . VAL A 1 319 ? -0.995 11.418 29.098 1.00 93.06 319 VAL A C 1
ATOM 2536 O O . VAL A 1 319 ? -0.725 11.339 30.292 1.00 93.06 319 VAL A O 1
ATOM 2539 N N . GLU A 1 320 ? -0.154 11.935 28.210 1.00 91.31 320 GLU A N 1
ATOM 2540 C CA . GLU A 1 320 ? 1.179 12.443 28.541 1.00 91.31 320 GLU A CA 1
ATOM 2541 C C . GLU A 1 320 ? 1.199 13.973 28.433 1.00 91.31 320 GLU A C 1
ATOM 2543 O O . GLU A 1 320 ? 0.380 14.585 27.742 1.00 91.31 320 GLU A O 1
ATOM 2548 N N . THR A 1 321 ? 2.145 14.611 29.114 1.00 88.81 321 THR A N 1
ATOM 2549 C CA . THR A 1 321 ? 2.354 16.056 28.990 1.00 88.81 321 THR A CA 1
ATOM 2550 C C . THR A 1 321 ? 3.083 16.355 27.684 1.00 88.81 321 THR A C 1
ATOM 2552 O O . THR A 1 321 ? 4.156 15.810 27.429 1.00 88.81 321 THR A O 1
ATOM 2555 N N . ASN A 1 322 ? 2.517 17.229 26.854 1.00 84.25 322 ASN A N 1
ATOM 2556 C CA . ASN A 1 322 ? 3.175 17.695 25.640 1.00 84.25 322 ASN A CA 1
ATOM 2557 C C . ASN A 1 322 ? 4.426 18.530 26.012 1.00 84.25 322 ASN A C 1
ATOM 2559 O O . ASN A 1 322 ? 4.269 19.513 26.741 1.00 84.25 322 ASN A O 1
ATOM 2563 N N . PRO A 1 323 ? 5.635 18.185 25.523 1.00 80.25 323 PRO A N 1
ATOM 2564 C CA . PRO A 1 323 ? 6.869 18.901 25.866 1.00 80.25 323 PRO A CA 1
ATOM 2565 C C . PRO A 1 323 ? 6.865 20.385 25.476 1.00 80.25 323 PRO A C 1
ATOM 2567 O O . PRO A 1 323 ? 7.417 21.203 26.206 1.00 80.25 323 PRO A O 1
ATOM 2570 N N . ASP A 1 324 ? 6.213 20.730 24.365 1.00 82.00 324 ASP A N 1
ATOM 2571 C CA . ASP A 1 324 ? 6.221 22.081 23.798 1.00 82.00 324 ASP A CA 1
ATOM 2572 C C . ASP A 1 324 ? 5.185 22.991 24.464 1.00 82.00 324 ASP A C 1
ATOM 2574 O O . ASP A 1 324 ? 5.441 24.161 24.736 1.00 82.00 324 ASP A O 1
ATOM 2578 N N . SER A 1 325 ? 3.983 22.462 24.717 1.00 83.75 325 SER A N 1
ATOM 2579 C CA . SER A 1 325 ? 2.856 23.257 25.233 1.00 83.75 325 SER A CA 1
ATOM 2580 C C . SER A 1 325 ? 2.582 23.077 26.726 1.00 83.75 325 SER A C 1
ATOM 2582 O O . SER A 1 325 ? 1.795 23.839 27.289 1.00 83.75 325 SER A O 1
ATOM 2584 N N . GLY A 1 326 ? 3.154 22.053 27.365 1.00 84.81 326 GLY A N 1
ATOM 2585 C CA . GLY A 1 326 ? 2.883 21.692 28.760 1.00 84.81 326 GLY A CA 1
ATOM 2586 C C . GLY A 1 326 ? 1.459 21.184 29.028 1.00 84.81 326 GLY A C 1
ATOM 2587 O O . GLY A 1 326 ? 1.104 20.927 30.177 1.00 84.81 326 GLY A O 1
ATOM 2588 N N . LYS A 1 327 ? 0.619 21.045 27.994 1.00 86.44 327 LYS A N 1
ATOM 2589 C CA . LYS A 1 327 ? -0.776 20.598 28.112 1.00 86.44 327 LYS A CA 1
ATOM 2590 C C . LYS A 1 327 ? -0.883 19.068 28.063 1.00 86.44 327 LYS A C 1
ATOM 2592 O O . LYS A 1 327 ? -0.056 18.428 27.407 1.00 86.44 327 LYS A O 1
ATOM 2597 N N . PRO A 1 328 ? -1.902 18.470 28.711 1.00 88.38 328 PRO A N 1
ATOM 2598 C CA . PRO A 1 328 ? -2.168 17.042 28.592 1.00 88.38 328 PRO A CA 1
ATOM 2599 C C . PRO A 1 328 ? -2.560 16.696 27.158 1.00 88.38 328 PRO A C 1
ATOM 2601 O O . PRO A 1 328 ? -3.326 17.415 26.513 1.00 88.38 328 PRO A O 1
ATOM 2604 N N . HIS A 1 329 ? -2.047 15.574 26.675 1.00 89.69 329 HIS A N 1
ATOM 2605 C CA . HIS A 1 329 ? -2.253 15.140 25.312 1.00 89.69 329 HIS A CA 1
ATOM 2606 C C . HIS A 1 329 ? -2.336 13.613 25.213 1.00 89.69 329 HIS A C 1
ATOM 2608 O O . HIS A 1 329 ? -1.557 12.891 25.834 1.00 89.69 329 HIS A O 1
ATOM 2614 N N . VAL A 1 330 ? -3.284 13.113 24.413 1.00 92.56 330 VAL A N 1
ATOM 2615 C CA . VAL A 1 330 ? -3.467 11.673 24.199 1.00 92.56 330 VAL A CA 1
ATOM 2616 C C . VAL A 1 330 ? -2.410 11.149 23.240 1.00 92.56 330 VAL A C 1
ATOM 2618 O O . VAL A 1 330 ? -2.366 11.516 22.068 1.00 92.56 330 VAL A O 1
ATOM 2621 N N . THR A 1 331 ? -1.586 10.233 23.725 1.00 94.06 331 THR A N 1
ATOM 2622 C CA . THR A 1 331 ? -0.474 9.660 22.961 1.00 94.06 331 THR A CA 1
ATOM 2623 C C . THR A 1 331 ? -0.613 8.159 22.750 1.00 94.06 331 THR A C 1
ATOM 2625 O O . THR A 1 331 ? 0.179 7.576 22.002 1.00 94.06 331 THR A O 1
ATOM 2628 N N . GLY A 1 332 ? -1.606 7.520 23.369 1.00 95.81 332 GLY A N 1
ATOM 2629 C CA . GLY A 1 332 ? -1.910 6.109 23.173 1.00 95.81 332 GLY A CA 1
ATOM 2630 C C . GLY A 1 332 ? -3.355 5.769 23.515 1.00 95.81 332 GLY A C 1
ATOM 2631 O O . GLY A 1 332 ? -3.933 6.327 24.441 1.00 95.81 332 GLY A O 1
ATOM 2632 N N . VAL A 1 333 ? -3.943 4.841 22.770 1.00 97.50 333 VAL A N 1
ATOM 2633 C CA . VAL A 1 333 ? -5.317 4.361 22.942 1.00 97.50 333 VAL A CA 1
ATOM 2634 C C . VAL A 1 333 ? -5.336 2.871 22.645 1.00 97.50 333 VAL A C 1
ATOM 2636 O O . VAL A 1 333 ? -4.883 2.448 21.590 1.00 97.50 333 VAL A O 1
ATOM 2639 N N . ARG A 1 334 ? -5.887 2.065 23.547 1.00 97.81 334 ARG A N 1
ATOM 2640 C CA . ARG A 1 334 ? -6.053 0.624 23.372 1.00 97.81 334 ARG A CA 1
ATOM 2641 C C . ARG A 1 334 ? -7.473 0.247 23.747 1.00 97.81 334 ARG A C 1
ATOM 2643 O O . ARG A 1 334 ? -7.850 0.376 24.907 1.00 97.81 334 ARG A O 1
ATOM 2650 N N . LEU A 1 335 ? -8.241 -0.237 22.781 1.00 98.19 335 LEU A N 1
ATOM 2651 C CA . LEU A 1 335 ? -9.638 -0.641 22.930 1.00 98.19 335 LEU A CA 1
ATOM 2652 C C . LEU A 1 335 ? -9.760 -2.128 22.597 1.00 98.19 335 LEU A C 1
ATOM 2654 O O . LEU A 1 335 ? -9.368 -2.527 21.505 1.00 98.19 335 LEU A O 1
ATOM 2658 N N . VAL A 1 336 ? -10.271 -2.939 23.522 1.00 97.25 336 VAL A N 1
ATOM 2659 C CA . VAL A 1 336 ? -10.500 -4.387 23.366 1.00 97.25 336 VAL A CA 1
ATOM 2660 C C . VAL A 1 336 ? -11.979 -4.686 23.579 1.00 97.25 336 VAL A C 1
ATOM 2662 O O . VAL A 1 336 ? -12.593 -4.129 24.491 1.00 97.25 336 VAL A O 1
ATOM 2665 N N . GLY A 1 337 ? -12.530 -5.574 22.751 1.00 94.81 337 GLY A N 1
ATOM 2666 C CA . GLY A 1 337 ? -13.943 -5.947 22.718 1.00 94.81 337 GLY A CA 1
ATOM 2667 C C . GLY A 1 337 ? -14.781 -4.873 22.030 1.00 94.81 337 GLY A C 1
ATOM 2668 O O . GLY A 1 337 ? -15.235 -5.053 20.904 1.00 94.81 337 GLY A O 1
ATOM 2669 N N . GLU A 1 338 ? -14.925 -3.727 22.690 1.00 94.31 338 GLU A N 1
ATOM 2670 C CA . GLU A 1 338 ? -15.697 -2.576 22.221 1.00 94.31 338 GLU A CA 1
ATOM 2671 C C . GLU A 1 338 ? -14.748 -1.501 21.657 1.00 94.31 338 GLU A C 1
ATOM 2673 O O . GLU A 1 338 ? -13.865 -1.019 22.370 1.00 94.31 338 GLU A O 1
ATOM 2678 N N . ILE A 1 339 ? -14.907 -1.153 20.372 1.00 95.12 339 ILE A N 1
ATOM 2679 C CA . ILE A 1 339 ? -13.974 -0.297 19.609 1.00 95.12 339 ILE A CA 1
ATOM 2680 C C . ILE A 1 339 ? -14.639 0.902 18.898 1.00 95.12 339 ILE A C 1
ATOM 2682 O O . ILE A 1 339 ? -14.022 1.520 18.034 1.00 95.12 339 ILE A O 1
ATOM 2686 N N . LEU A 1 340 ? -15.885 1.261 19.225 1.00 92.94 340 LEU A N 1
ATOM 2687 C CA . LEU A 1 340 ? -16.626 2.359 18.580 1.00 92.94 340 LEU A CA 1
ATOM 2688 C C . LEU A 1 340 ? -15.884 3.694 18.681 1.00 92.94 340 LEU A C 1
ATOM 2690 O O . LEU A 1 340 ? -15.958 4.511 17.764 1.00 92.94 340 LEU A O 1
ATOM 2694 N N . ALA A 1 341 ? -15.121 3.886 19.759 1.00 92.25 341 ALA A N 1
ATOM 2695 C CA . ALA A 1 341 ? -14.383 5.117 19.994 1.00 92.25 341 ALA A CA 1
ATOM 2696 C C . ALA A 1 341 ? -13.106 5.279 19.150 1.00 92.25 341 ALA A C 1
ATOM 2698 O O . ALA A 1 341 ? -12.496 6.347 19.185 1.00 92.25 341 ALA A O 1
ATOM 2699 N N . THR A 1 342 ? -12.695 4.265 18.373 1.00 92.94 342 THR A N 1
ATOM 2700 C CA . THR A 1 342 ? -11.432 4.284 17.614 1.00 92.94 342 THR A CA 1
ATOM 2701 C C . THR A 1 342 ? -11.277 5.537 16.756 1.00 92.94 342 THR A C 1
ATOM 2703 O O . THR A 1 342 ? -10.247 6.200 16.838 1.00 92.94 342 THR A O 1
ATOM 2706 N N . ASN A 1 343 ? -12.277 5.879 15.939 1.00 89.75 343 ASN A N 1
ATOM 2707 C CA . ASN A 1 343 ? -12.113 6.919 14.919 1.00 89.75 343 ASN A CA 1
ATOM 2708 C C . ASN A 1 343 ? -11.991 8.323 15.515 1.00 89.75 343 ASN A C 1
ATOM 2710 O O . ASN A 1 343 ? -11.108 9.074 15.116 1.00 89.75 343 ASN A O 1
ATOM 2714 N N . TRP A 1 344 ? -12.823 8.679 16.492 1.00 88.88 344 TRP A N 1
ATOM 2715 C CA . TRP A 1 344 ? -12.742 10.016 17.080 1.00 88.88 344 TRP A CA 1
ATOM 2716 C C . TRP A 1 344 ? -11.572 10.144 18.065 1.00 88.88 344 TRP A C 1
ATOM 2718 O O . TRP A 1 344 ? -10.953 11.201 18.138 1.00 88.88 344 TRP A O 1
ATOM 2728 N N . LEU A 1 345 ? -11.183 9.070 18.769 1.00 91.81 345 LEU A N 1
ATOM 2729 C CA . LEU A 1 345 ? -9.959 9.086 19.579 1.00 91.81 345 LEU A CA 1
ATOM 2730 C C . LEU A 1 345 ? -8.704 9.212 18.705 1.00 91.81 345 LEU A C 1
ATOM 2732 O O . LEU A 1 345 ? -7.746 9.872 19.102 1.00 91.81 345 LEU A O 1
ATOM 2736 N N . LYS A 1 346 ? -8.717 8.635 17.498 1.00 91.50 346 LYS A N 1
ATOM 2737 C CA . LYS A 1 346 ? -7.670 8.847 16.492 1.00 91.50 346 LYS A CA 1
ATOM 2738 C C . LYS A 1 346 ? -7.547 10.329 16.125 1.00 91.50 346 LYS A C 1
ATOM 2740 O O . LYS A 1 346 ? -6.432 10.840 16.072 1.00 91.50 346 LYS A O 1
ATOM 2745 N N . GLU A 1 347 ? -8.666 11.022 15.906 1.00 87.56 347 GLU A N 1
ATOM 2746 C CA . GLU A 1 347 ? -8.675 12.468 15.632 1.00 87.56 347 GLU A CA 1
ATOM 2747 C C . GLU A 1 347 ? -8.120 13.271 16.819 1.00 87.56 347 GLU A C 1
ATOM 2749 O O . GLU A 1 347 ? -7.251 14.115 16.616 1.00 87.56 347 GLU A O 1
ATOM 2754 N N . VAL A 1 348 ? -8.512 12.943 18.055 1.00 88.88 348 VAL A N 1
ATOM 2755 C CA . VAL A 1 348 ? -7.965 13.555 19.285 1.00 88.88 348 VAL A CA 1
ATOM 2756 C C . VAL A 1 348 ? -6.439 13.395 19.380 1.00 88.88 348 VAL A C 1
ATOM 2758 O O . VAL A 1 348 ? -5.720 14.331 19.742 1.00 88.88 348 VAL A O 1
ATOM 2761 N N . MET A 1 349 ? -5.914 12.220 19.019 1.00 90.44 349 MET A N 1
ATOM 2762 C CA . MET A 1 349 ? -4.467 11.977 18.989 1.00 90.44 349 MET A CA 1
ATOM 2763 C C . MET A 1 349 ? -3.741 12.801 17.914 1.00 90.44 349 MET A C 1
ATOM 2765 O O . MET A 1 349 ? -2.578 13.164 18.109 1.00 90.44 349 MET A O 1
ATOM 2769 N N . VAL A 1 350 ? -4.401 13.100 16.789 1.00 86.88 350 VAL A N 1
ATOM 2770 C CA . VAL A 1 350 ? -3.856 13.965 15.728 1.00 86.88 350 VAL A CA 1
ATOM 2771 C C . VAL A 1 350 ? -3.853 15.427 16.175 1.00 86.88 350 VAL A C 1
ATOM 2773 O O . VAL A 1 350 ? -2.847 16.106 15.981 1.00 86.88 350 VAL A O 1
ATOM 2776 N N . THR A 1 351 ? -4.953 15.918 16.754 1.00 80.56 351 THR A N 1
ATOM 2777 C CA . THR A 1 351 ? -5.135 17.351 17.040 1.00 80.56 351 THR A CA 1
ATOM 2778 C C . THR A 1 351 ? -4.334 17.852 18.224 1.00 80.56 351 THR A C 1
ATOM 2780 O O . THR A 1 351 ? -3.995 19.031 18.254 1.00 80.56 351 THR A O 1
ATOM 2783 N N . GLY A 1 352 ? -4.024 17.005 19.204 1.00 73.12 352 GLY A N 1
ATOM 2784 C CA . GLY A 1 352 ? -3.337 17.488 20.399 1.00 73.12 352 GLY A CA 1
ATOM 2785 C C . GLY A 1 352 ? -4.238 17.638 21.621 1.00 73.12 352 GLY A C 1
ATOM 2786 O O . GLY A 1 352 ? -3.754 17.598 22.749 1.00 73.12 352 GLY A O 1
ATOM 2787 N N . GLU A 1 353 ? -5.541 17.809 21.424 1.00 72.75 353 GLU A N 1
ATOM 2788 C CA . GLU A 1 353 ? -6.401 18.398 22.448 1.00 72.75 353 GLU A CA 1
ATOM 2789 C C . GLU A 1 353 ? -7.053 17.350 23.348 1.00 72.75 353 GLU A C 1
ATOM 2791 O O . GLU A 1 353 ? -7.915 16.590 22.915 1.00 72.75 353 GLU A O 1
ATOM 2796 N N . PHE A 1 354 ? -6.697 17.349 24.635 1.00 80.94 354 PHE A N 1
ATOM 2797 C CA . PHE A 1 354 ? -7.401 16.563 25.644 1.00 80.94 354 PHE A CA 1
ATOM 2798 C C . PHE A 1 354 ? -8.076 17.472 26.671 1.00 80.94 354 PHE A C 1
ATOM 2800 O O . PHE A 1 354 ? -7.471 17.921 27.644 1.00 80.94 354 PHE A O 1
ATOM 2807 N N . THR A 1 355 ? -9.347 17.787 26.423 1.00 81.25 355 THR A N 1
ATOM 2808 C CA . THR A 1 355 ? -10.149 18.656 27.291 1.00 81.25 355 THR A CA 1
ATOM 2809 C C . THR A 1 355 ? -10.715 17.888 28.487 1.00 81.25 355 THR A C 1
ATOM 2811 O O . THR A 1 355 ? -10.856 16.665 28.462 1.00 81.25 355 THR A O 1
ATOM 2814 N N . THR A 1 356 ? -11.115 18.608 29.538 1.00 80.94 356 THR A N 1
ATOM 2815 C CA . THR A 1 356 ? -11.789 18.021 30.711 1.00 80.94 356 THR A CA 1
ATOM 2816 C C . THR A 1 356 ? -13.080 17.288 30.338 1.00 80.94 356 THR A C 1
ATOM 2818 O O . THR A 1 356 ? -13.443 16.301 30.974 1.00 80.94 356 THR A O 1
ATOM 2821 N N . GLU A 1 357 ? -13.786 17.755 29.308 1.00 81.69 357 GLU A N 1
ATOM 2822 C CA . GLU A 1 357 ? -14.979 17.085 28.795 1.00 81.69 357 GLU A CA 1
ATOM 2823 C C . GLU A 1 357 ? -14.620 15.767 28.103 1.00 81.69 357 GLU A C 1
ATOM 2825 O O . GLU A 1 357 ? -15.187 14.731 28.450 1.00 81.69 357 GLU A O 1
ATOM 2830 N N . LEU A 1 358 ? -13.623 15.773 27.209 1.00 82.00 358 LEU A N 1
ATOM 2831 C CA . LEU A 1 358 ? -13.128 14.553 26.563 1.00 82.00 358 LEU A CA 1
ATOM 2832 C C . LEU A 1 358 ? -12.646 13.535 27.598 1.00 82.00 358 LEU A C 1
ATOM 2834 O O . LEU A 1 358 ? -12.974 12.357 27.485 1.00 82.00 358 LEU A O 1
ATOM 2838 N N . HIS A 1 359 ? -11.966 13.983 28.656 1.00 84.38 359 HIS A N 1
ATOM 2839 C CA . HIS A 1 359 ? -11.529 13.122 29.754 1.00 84.38 359 HIS A CA 1
ATOM 2840 C C . HIS A 1 359 ? -12.682 12.335 30.399 1.00 84.38 359 HIS A C 1
ATOM 2842 O O . HIS A 1 359 ? -12.510 11.164 30.735 1.00 84.38 359 HIS A O 1
ATOM 2848 N N . ARG A 1 360 ? -13.866 12.935 30.577 1.00 84.38 360 ARG A N 1
ATOM 2849 C CA . ARG A 1 360 ? -15.019 12.264 31.216 1.00 84.38 360 ARG A CA 1
ATOM 2850 C C . ARG A 1 360 ? -15.593 11.131 30.372 1.00 84.38 360 ARG A C 1
ATOM 2852 O O . ARG A 1 360 ? -16.121 10.169 30.919 1.00 84.38 360 ARG A O 1
ATOM 2859 N N . TRP A 1 361 ? -15.482 11.248 29.056 1.00 85.94 361 TRP A N 1
ATOM 2860 C CA . TRP A 1 361 ? -16.125 10.345 28.105 1.00 85.94 361 TRP A CA 1
ATOM 2861 C C . TRP A 1 361 ? -15.141 9.478 27.322 1.00 85.94 361 TRP A C 1
ATOM 2863 O O . TRP A 1 361 ? -15.570 8.645 26.529 1.00 85.94 361 TRP A O 1
ATOM 2873 N N . ALA A 1 362 ? -13.837 9.632 27.559 1.00 84.81 362 ALA A N 1
ATOM 2874 C CA . ALA A 1 362 ? -12.770 8.955 26.827 1.00 84.81 362 ALA A CA 1
ATOM 2875 C C . ALA A 1 362 ? -12.960 7.428 26.758 1.00 84.81 362 ALA A C 1
ATOM 2877 O O . ALA A 1 362 ? -12.688 6.803 25.737 1.00 84.81 362 ALA A O 1
ATOM 2878 N N . LEU A 1 363 ? -13.481 6.827 27.832 1.00 89.69 363 LEU A N 1
ATOM 2879 C CA . LEU A 1 363 ? -13.692 5.381 27.952 1.00 89.69 363 LEU A CA 1
ATOM 2880 C C . LEU A 1 363 ? -15.128 4.939 27.606 1.00 89.69 363 LEU A C 1
ATOM 2882 O O . LEU A 1 363 ? -15.424 3.742 27.635 1.00 89.69 363 LEU A O 1
ATOM 2886 N N . ALA A 1 364 ? -16.024 5.866 27.262 1.00 87.94 364 ALA A N 1
ATOM 2887 C CA . ALA A 1 364 ? -17.410 5.554 26.924 1.00 87.94 364 ALA A CA 1
ATOM 2888 C C . ALA A 1 364 ? -17.520 4.868 25.542 1.00 87.94 364 ALA A C 1
ATOM 2890 O O . ALA A 1 364 ? -16.684 5.100 24.665 1.00 87.94 364 ALA A O 1
ATOM 2891 N N . PRO A 1 365 ? -18.524 3.998 25.322 1.00 87.56 365 PRO A N 1
ATOM 2892 C CA . PRO A 1 365 ? -18.753 3.322 24.041 1.00 87.56 365 PRO A CA 1
ATOM 2893 C C . PRO A 1 365 ? -19.465 4.250 23.044 1.00 87.56 365 PRO A C 1
ATOM 2895 O O . PRO A 1 365 ? -20.604 4.016 22.649 1.00 87.56 365 PRO A O 1
ATOM 2898 N N . LEU A 1 366 ? -18.807 5.352 22.680 1.00 87.31 366 LEU A N 1
ATOM 2899 C CA . LEU A 1 366 ? -19.348 6.374 21.785 1.00 87.31 366 LEU A CA 1
ATOM 2900 C C . LEU A 1 366 ? -18.631 6.334 20.438 1.00 87.31 366 LEU A C 1
ATOM 2902 O O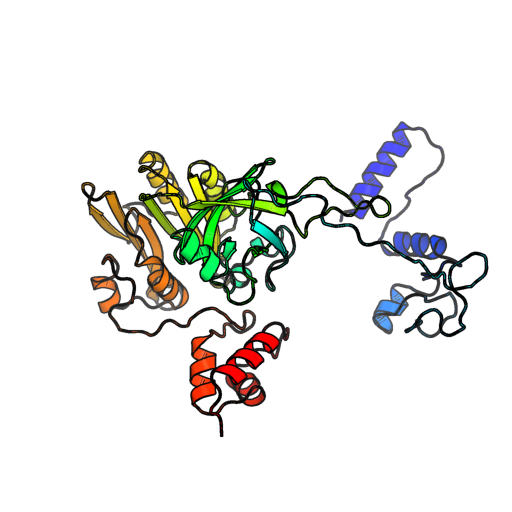 . LEU A 1 366 ? -17.405 6.275 20.393 1.00 87.31 366 LEU A O 1
ATOM 2906 N N . SER A 1 367 ? -19.386 6.423 19.343 1.00 83.12 367 SER A N 1
ATOM 2907 C CA . SER A 1 367 ? -18.834 6.532 17.985 1.00 83.12 367 SER A CA 1
ATOM 2908 C C . SER A 1 367 ? -18.529 7.972 17.555 1.00 83.12 367 SER A C 1
ATOM 2910 O O . SER A 1 367 ? -17.908 8.176 16.516 1.00 83.12 367 SER A O 1
ATOM 2912 N N . ILE A 1 368 ? -18.977 8.966 18.329 1.00 80.81 368 ILE A N 1
ATOM 2913 C CA . ILE A 1 368 ? -18.857 10.407 18.059 1.00 80.81 368 ILE A CA 1
ATOM 2914 C C . ILE A 1 368 ? -18.357 11.082 19.346 1.00 80.81 368 ILE A C 1
ATOM 2916 O O . ILE A 1 368 ? -18.781 10.667 20.432 1.00 80.81 368 ILE A O 1
ATOM 2920 N N . PRO A 1 369 ? -17.479 12.099 19.263 1.00 78.94 369 PRO A N 1
ATOM 2921 C CA . PRO A 1 369 ? -17.016 12.805 20.447 1.00 78.94 369 PRO A CA 1
ATOM 2922 C C . PRO A 1 369 ? -18.182 13.545 21.141 1.00 78.94 369 PRO A C 1
ATOM 2924 O O . PRO A 1 369 ? -19.043 14.110 20.464 1.00 78.94 369 PRO A O 1
ATOM 2927 N N . PRO A 1 370 ? -18.209 13.604 22.485 1.00 74.12 370 PRO A N 1
ATOM 2928 C CA . PRO A 1 370 ? -19.295 14.235 23.250 1.00 74.12 370 PRO A CA 1
ATOM 2929 C C . PRO A 1 370 ? -19.467 15.725 22.960 1.00 74.12 370 PRO A C 1
ATOM 2931 O O . PRO A 1 370 ? -20.581 16.234 23.000 1.00 74.12 370 PRO A O 1
ATOM 2934 N N . SER A 1 371 ? -18.369 16.405 22.624 1.00 69.94 371 SER A N 1
ATOM 2935 C CA . SER A 1 371 ? -18.342 17.828 22.283 1.00 69.94 371 SER A CA 1
ATOM 2936 C C . SER A 1 371 ? -18.987 18.146 20.926 1.00 69.94 371 SER A C 1
ATOM 2938 O O . SER A 1 371 ? -19.004 19.304 20.516 1.00 69.94 371 SER A O 1
ATOM 2940 N N . GLY A 1 372 ? -19.493 17.141 20.197 1.00 63.75 372 GLY A N 1
ATOM 2941 C CA . GLY A 1 372 ? -20.173 17.336 18.915 1.00 63.75 372 GLY A CA 1
ATOM 2942 C C . GLY A 1 372 ? -19.265 17.860 17.800 1.00 63.75 372 GLY A C 1
ATOM 2943 O O . GLY A 1 372 ? -19.768 18.357 16.793 1.00 63.75 372 GLY A O 1
ATOM 2944 N N . GLN A 1 373 ? -17.938 17.767 17.957 1.00 65.31 373 GLN A N 1
ATOM 2945 C CA . GLN A 1 373 ? -17.005 18.135 16.896 1.00 65.31 373 GLN A CA 1
ATOM 2946 C C . GLN A 1 373 ? -17.276 17.275 15.659 1.00 65.31 373 GLN A C 1
ATOM 2948 O O . GLN A 1 373 ? -17.233 16.043 15.709 1.00 65.31 373 GLN A O 1
ATOM 2953 N N . ARG A 1 374 ? -17.589 17.943 14.543 1.00 70.00 374 ARG A N 1
ATOM 2954 C CA . ARG A 1 374 ? -17.743 17.289 13.245 1.00 70.00 374 ARG A CA 1
ATOM 2955 C C . ARG A 1 374 ? -16.380 16.708 12.842 1.00 70.00 374 ARG A C 1
ATOM 2957 O O . ARG A 1 374 ? -15.393 17.441 12.908 1.00 70.00 374 ARG A O 1
ATOM 2964 N N . PRO A 1 375 ? -16.309 15.436 12.413 1.00 75.31 375 PRO A N 1
ATOM 2965 C CA . PRO A 1 375 ? -15.050 14.835 11.988 1.00 75.31 375 PRO A CA 1
ATOM 2966 C C . PRO A 1 375 ? -14.460 15.618 10.816 1.00 75.31 375 PRO A C 1
ATOM 2968 O O . PRO A 1 375 ? -15.204 16.120 9.969 1.00 75.31 375 PRO A O 1
ATOM 2971 N N . ARG A 1 376 ? -13.130 15.681 10.705 1.00 81.38 376 ARG A N 1
ATOM 2972 C CA . ARG A 1 376 ? -12.472 16.354 9.562 1.00 81.38 376 ARG A CA 1
ATOM 2973 C C . ARG A 1 376 ? -12.699 15.599 8.243 1.00 81.38 376 ARG A C 1
ATOM 2975 O O . ARG A 1 376 ? -12.590 16.171 7.159 1.00 81.38 376 ARG A O 1
ATOM 2982 N N . GLY A 1 377 ? -13.089 14.327 8.333 1.00 83.12 377 GLY A N 1
ATOM 2983 C CA . GLY A 1 377 ? -13.220 13.434 7.187 1.00 83.12 377 GLY A CA 1
ATOM 2984 C C . GLY A 1 377 ? -11.856 12.924 6.723 1.00 83.12 377 GLY A C 1
ATOM 2985 O O . GLY A 1 377 ? -10.835 13.127 7.382 1.00 83.12 377 GLY A O 1
ATOM 2986 N N . LYS A 1 378 ? -11.828 12.228 5.585 1.00 85.62 378 LYS A N 1
ATOM 2987 C CA . LYS A 1 378 ? -10.576 11.677 5.048 1.00 85.62 378 LYS A CA 1
ATOM 2988 C C . LYS A 1 378 ? -9.636 12.787 4.569 1.00 85.62 378 LYS A C 1
ATOM 2990 O O . LYS A 1 378 ? -10.079 13.825 4.077 1.00 85.62 378 LYS A O 1
ATOM 2995 N N . THR A 1 379 ? -8.328 12.558 4.653 1.00 90.38 379 THR A N 1
ATOM 2996 C CA . THR A 1 379 ? -7.338 13.486 4.092 1.00 90.38 379 THR A CA 1
ATOM 2997 C C . THR A 1 379 ? -7.374 13.434 2.565 1.00 90.38 379 THR A C 1
ATOM 2999 O O . THR A 1 379 ? -7.057 12.407 1.965 1.00 90.38 379 THR A O 1
ATOM 3002 N N . ILE A 1 380 ? -7.703 14.559 1.927 1.00 92.50 380 ILE A N 1
ATOM 3003 C CA . ILE A 1 380 ? -7.744 14.687 0.464 1.00 92.50 380 ILE A CA 1
ATOM 3004 C C . ILE A 1 380 ? -6.379 15.130 -0.063 1.00 92.50 380 ILE A C 1
ATOM 3006 O O . ILE A 1 380 ? -5.828 14.498 -0.969 1.00 92.50 380 ILE A O 1
ATOM 3010 N N . CYS A 1 381 ? -5.796 16.183 0.525 1.00 92.19 381 CYS A N 1
ATOM 3011 C CA . CYS A 1 381 ? -4.463 16.670 0.172 1.00 92.19 381 CYS A CA 1
ATOM 3012 C C . CYS A 1 381 ? -3.450 16.304 1.252 1.00 92.19 381 CYS A C 1
ATOM 3014 O O . CYS A 1 381 ? -3.357 16.966 2.283 1.00 92.19 381 CYS A O 1
ATOM 3016 N N . ASN A 1 382 ? -2.647 15.276 0.983 1.00 89.56 382 ASN A N 1
ATOM 3017 C CA . ASN A 1 382 ? -1.673 14.803 1.956 1.00 89.56 382 ASN A CA 1
ATOM 3018 C C . ASN A 1 382 ? -0.520 15.793 2.192 1.00 89.56 382 ASN A C 1
ATOM 3020 O O . ASN A 1 382 ? -0.079 15.962 3.324 1.00 89.56 382 ASN A O 1
ATOM 3024 N N . CYS A 1 383 ? -0.067 16.494 1.143 1.00 88.81 383 CYS A N 1
ATOM 3025 C CA . CYS A 1 383 ? 1.023 17.471 1.241 1.00 88.81 383 CYS A CA 1
ATOM 3026 C C . CYS A 1 383 ? 0.739 18.525 2.316 1.00 88.81 383 CYS A C 1
ATOM 3028 O O . CYS A 1 383 ? 1.571 18.745 3.197 1.00 88.81 383 CYS A O 1
ATOM 3030 N N . LEU A 1 384 ? -0.458 19.118 2.273 1.00 91.25 384 LEU A N 1
ATOM 3031 C CA . LEU A 1 384 ? -0.825 20.266 3.105 1.00 91.25 384 LEU A CA 1
ATOM 3032 C C . LEU A 1 384 ? -1.877 19.955 4.177 1.00 91.25 384 LEU A C 1
ATOM 3034 O O . LEU A 1 384 ? -2.454 20.871 4.743 1.00 91.25 384 LEU A O 1
ATOM 3038 N N . ASP A 1 385 ? -2.111 18.672 4.465 1.00 89.75 385 ASP A N 1
ATOM 3039 C CA . ASP A 1 385 ? -3.013 18.214 5.533 1.00 89.75 385 ASP A CA 1
ATOM 3040 C C . ASP A 1 385 ? -4.465 18.703 5.411 1.00 89.75 385 ASP A C 1
ATOM 3042 O O . ASP A 1 385 ? -5.123 19.012 6.403 1.00 89.75 385 ASP A O 1
ATOM 3046 N N . VAL A 1 386 ? -4.982 18.775 4.184 1.00 92.12 386 VAL A N 1
ATOM 3047 C CA . VAL A 1 386 ? -6.343 19.272 3.942 1.00 92.12 386 VAL A CA 1
ATOM 3048 C C . VAL A 1 386 ? -7.323 18.108 3.900 1.00 92.12 386 VAL A C 1
ATOM 3050 O O . VAL A 1 386 ? -7.175 17.191 3.078 1.00 92.12 386 VAL A O 1
ATOM 3053 N N . ALA A 1 387 ? -8.320 18.153 4.781 1.00 91.81 387 ALA A N 1
ATOM 3054 C CA . ALA A 1 387 ? -9.328 17.115 4.917 1.00 91.81 387 ALA A CA 1
ATOM 3055 C C . ALA A 1 387 ? -10.590 17.411 4.094 1.00 91.81 387 ALA A C 1
ATOM 3057 O O . ALA A 1 387 ? -10.827 18.531 3.642 1.00 91.81 387 ALA A O 1
ATOM 3058 N N . GLU A 1 388 ? -11.389 16.372 3.868 1.00 93.00 388 GLU A N 1
ATOM 3059 C CA . GLU A 1 388 ? -12.593 16.417 3.039 1.00 93.00 388 GLU A CA 1
ATOM 3060 C C . GLU A 1 388 ? -13.606 17.461 3.517 1.00 93.00 388 GLU A C 1
ATOM 3062 O O . GLU A 1 388 ? -14.089 18.244 2.700 1.00 93.00 388 GLU A O 1
ATOM 3067 N N . ASN A 1 389 ? -13.892 17.529 4.822 1.00 92.06 389 ASN A N 1
ATOM 3068 C CA . ASN A 1 389 ? -14.878 18.485 5.325 1.00 92.06 389 ASN A CA 1
ATOM 3069 C C . ASN A 1 389 ? -14.354 19.929 5.301 1.00 92.06 389 ASN A C 1
ATOM 3071 O O . ASN A 1 389 ? -15.139 20.820 4.999 1.00 92.06 389 ASN A O 1
ATOM 3075 N N . ASP A 1 390 ? -13.043 20.162 5.463 1.00 92.94 390 ASP A N 1
ATOM 3076 C CA . ASP A 1 390 ? -12.443 21.498 5.279 1.00 92.94 390 ASP A CA 1
ATOM 3077 C C . ASP A 1 390 ? -12.707 22.024 3.848 1.00 92.94 390 ASP A C 1
ATOM 3079 O O . ASP A 1 390 ? -12.995 23.206 3.627 1.00 92.94 390 ASP A O 1
ATOM 3083 N N . ILE A 1 391 ? -12.636 21.125 2.858 1.00 95.25 391 ILE A N 1
ATOM 3084 C CA . ILE A 1 391 ? -12.912 21.424 1.448 1.00 95.25 391 ILE A CA 1
ATOM 3085 C C . ILE A 1 391 ? -14.407 21.639 1.222 1.00 95.25 391 ILE A C 1
ATOM 3087 O O . ILE A 1 391 ? -14.775 22.644 0.619 1.00 95.25 391 ILE A O 1
ATOM 3091 N N . ILE A 1 392 ? -15.263 20.729 1.698 1.00 94.88 392 ILE A N 1
ATOM 3092 C CA . ILE A 1 392 ? -16.722 20.827 1.531 1.00 94.88 392 ILE A CA 1
ATOM 3093 C C . ILE A 1 392 ? -17.247 22.126 2.144 1.00 94.88 392 ILE A C 1
ATOM 3095 O O . ILE A 1 392 ? -17.990 22.843 1.480 1.00 94.88 392 ILE A O 1
ATOM 3099 N N . ASP A 1 393 ? -16.819 22.467 3.358 1.00 93.44 393 ASP A N 1
ATOM 3100 C CA . ASP A 1 393 ? -17.248 23.687 4.042 1.00 93.44 393 ASP A CA 1
ATOM 3101 C C . ASP A 1 393 ? -16.808 24.933 3.256 1.00 93.44 393 ASP A C 1
ATOM 3103 O O . ASP A 1 393 ? -17.566 25.888 3.096 1.00 93.44 393 ASP A O 1
ATOM 3107 N N . THR A 1 394 ? -15.611 24.902 2.662 1.00 94.81 394 THR A N 1
ATOM 3108 C CA . THR A 1 394 ? -15.131 25.990 1.800 1.00 94.81 394 THR A CA 1
ATOM 3109 C C . THR A 1 394 ? -15.926 26.081 0.488 1.00 94.81 394 THR A C 1
ATOM 3111 O O . THR A 1 394 ? -16.236 27.189 0.048 1.00 94.81 394 THR A O 1
ATOM 3114 N N . ILE A 1 395 ? -16.300 24.949 -0.123 1.00 95.81 395 ILE A N 1
ATOM 3115 C CA . ILE A 1 395 ? -17.147 24.895 -1.331 1.00 95.81 395 ILE A CA 1
ATOM 3116 C C . ILE A 1 395 ? -18.545 25.449 -1.040 1.00 95.81 395 ILE A C 1
ATOM 3118 O O . ILE A 1 395 ? -19.074 26.220 -1.837 1.00 95.81 395 ILE A O 1
ATOM 3122 N N . GLN A 1 396 ? -19.126 25.114 0.114 1.00 93.81 396 GLN A N 1
ATOM 3123 C CA . GLN A 1 396 ? -20.444 25.600 0.536 1.00 93.81 396 GLN A CA 1
ATOM 3124 C C . GLN A 1 396 ? -20.488 27.123 0.734 1.00 93.81 396 GLN A C 1
ATOM 3126 O O . GLN A 1 396 ? -21.553 27.723 0.637 1.00 93.81 396 GLN A O 1
ATOM 3131 N N . LEU A 1 397 ? -19.333 27.763 0.938 1.00 93.88 397 LEU A N 1
ATOM 3132 C CA . LEU A 1 397 ? -19.181 29.222 0.935 1.00 93.88 397 LEU A CA 1
ATOM 3133 C C . LEU A 1 397 ? -18.992 29.815 -0.479 1.00 93.88 397 LEU A C 1
ATOM 3135 O O . LEU A 1 397 ? -18.625 30.983 -0.608 1.00 93.88 397 LEU A O 1
ATOM 3139 N N . GLY A 1 398 ? -19.210 29.028 -1.537 1.00 92.69 398 GLY A N 1
ATOM 3140 C CA . GLY A 1 398 ? -19.114 29.447 -2.937 1.00 92.69 398 GLY A CA 1
ATOM 3141 C C . GLY A 1 398 ? -17.725 29.298 -3.566 1.00 92.69 398 GLY A C 1
ATOM 3142 O O . GLY A 1 398 ? -17.456 29.927 -4.587 1.00 92.69 398 GLY A O 1
ATOM 3143 N N . ALA A 1 399 ? -16.817 28.513 -2.974 1.00 93.81 399 ALA A N 1
ATOM 3144 C CA . ALA A 1 399 ? -15.480 28.328 -3.536 1.00 93.81 399 ALA A CA 1
ATOM 3145 C C . ALA A 1 399 ? -15.469 27.365 -4.734 1.00 93.81 399 ALA A C 1
ATOM 3147 O O . ALA A 1 399 ? -15.910 26.219 -4.639 1.00 93.81 399 ALA A O 1
ATOM 3148 N N . ASP A 1 400 ? -14.864 27.810 -5.833 1.00 94.81 400 ASP A N 1
ATOM 3149 C CA . ASP A 1 400 ? -14.454 26.964 -6.952 1.00 94.81 400 ASP A CA 1
ATOM 3150 C C . ASP A 1 400 ? -13.051 26.359 -6.723 1.00 94.81 400 ASP A C 1
ATOM 3152 O O . ASP A 1 400 ? -12.411 26.569 -5.687 1.00 94.81 400 ASP A O 1
ATOM 3156 N N . LEU A 1 401 ? -12.538 25.600 -7.700 1.00 95.31 401 LEU A N 1
ATOM 3157 C CA . LEU A 1 401 ? -11.220 24.960 -7.593 1.00 95.31 401 LEU A CA 1
ATOM 3158 C C . LEU A 1 401 ? -10.089 25.973 -7.345 1.00 95.31 401 LEU A C 1
ATOM 3160 O O . LEU A 1 401 ? -9.209 25.714 -6.525 1.00 95.31 401 LEU A O 1
ATOM 3164 N N . ILE A 1 402 ? -10.110 27.116 -8.034 1.00 95.88 402 ILE A N 1
ATOM 3165 C CA . ILE A 1 402 ? -9.072 28.148 -7.907 1.00 95.88 402 ILE A CA 1
ATOM 3166 C C . ILE A 1 402 ? -9.119 28.757 -6.501 1.00 95.88 402 ILE A C 1
ATOM 3168 O O . ILE A 1 402 ? -8.088 28.924 -5.849 1.00 95.88 402 ILE A O 1
ATOM 3172 N N . THR A 1 403 ? -10.318 29.034 -5.990 1.00 95.50 403 THR A N 1
ATOM 3173 C CA . THR A 1 403 ? -10.522 29.561 -4.638 1.00 95.50 403 THR A CA 1
ATOM 3174 C C . THR A 1 403 ? -10.068 28.563 -3.571 1.00 95.50 403 THR A C 1
ATOM 3176 O O . THR A 1 403 ? -9.397 28.963 -2.616 1.00 95.50 403 THR A O 1
ATOM 3179 N N . LEU A 1 404 ? -10.349 27.265 -3.746 1.00 95.25 404 LEU A N 1
ATOM 3180 C CA . LEU A 1 404 ? -9.839 26.202 -2.872 1.00 95.25 404 LEU A CA 1
ATOM 3181 C C . LEU A 1 404 ? -8.307 26.151 -2.867 1.00 95.25 404 LEU A C 1
ATOM 3183 O O . LEU A 1 404 ? -7.699 26.123 -1.795 1.00 95.25 404 LEU A O 1
ATOM 3187 N N . GLN A 1 405 ? -7.677 26.189 -4.046 1.00 95.94 405 GLN A N 1
ATOM 3188 C CA . GLN A 1 405 ? -6.217 26.219 -4.182 1.00 95.94 405 GLN A CA 1
ATOM 3189 C C . GLN A 1 405 ? -5.614 27.466 -3.525 1.00 95.94 405 GLN A C 1
ATOM 3191 O O . GLN A 1 405 ? -4.569 27.389 -2.890 1.00 95.94 405 GLN A O 1
ATOM 3196 N N . ASN A 1 406 ? -6.279 28.616 -3.602 1.00 95.38 406 ASN A N 1
ATOM 3197 C CA . ASN A 1 406 ? -5.776 29.839 -2.985 1.00 95.38 406 ASN A CA 1
ATOM 3198 C C . ASN A 1 406 ? -5.913 29.842 -1.457 1.00 95.38 406 ASN A C 1
ATOM 3200 O O . ASN A 1 406 ? -4.960 30.249 -0.784 1.00 95.38 406 ASN A O 1
ATOM 3204 N N . LYS A 1 407 ? -7.058 29.387 -0.922 1.00 95.38 407 LYS A N 1
ATOM 3205 C CA . LYS A 1 407 ? -7.366 29.387 0.521 1.00 95.38 407 LYS A CA 1
ATOM 3206 C C . LYS A 1 407 ? -6.698 28.241 1.274 1.00 95.38 407 LYS A C 1
ATOM 3208 O O . LYS A 1 407 ? -6.008 28.483 2.256 1.00 95.38 407 LYS A O 1
ATOM 3213 N N . LEU A 1 408 ? -6.904 27.008 0.816 1.00 95.12 408 LEU A N 1
ATOM 3214 C CA . LEU A 1 408 ? -6.436 25.799 1.501 1.00 95.12 408 LEU A CA 1
ATOM 3215 C C . LEU A 1 408 ? -5.077 25.325 0.984 1.00 95.12 408 LEU A C 1
ATOM 3217 O O . LEU A 1 408 ? -4.516 24.382 1.533 1.00 95.12 408 LEU A O 1
ATOM 3221 N N . LYS A 1 409 ? -4.569 25.914 -0.110 1.00 96.38 409 LYS A N 1
ATOM 3222 C CA . LYS A 1 409 ? -3.318 25.509 -0.780 1.00 96.38 409 LYS A CA 1
ATOM 3223 C C . LYS A 1 409 ? -3.331 24.062 -1.311 1.00 96.38 409 LYS A C 1
ATOM 3225 O O . LYS A 1 409 ? -2.369 23.594 -1.910 1.00 96.38 409 LYS A O 1
ATOM 3230 N N . CYS A 1 410 ? -4.432 23.325 -1.148 1.00 93.88 410 CYS A N 1
ATOM 3231 C CA . CYS A 1 410 ? -4.557 21.962 -1.647 1.00 93.88 410 CYS A CA 1
ATOM 3232 C C . CYS A 1 410 ? -4.393 21.918 -3.173 1.00 93.88 410 CYS A C 1
ATOM 3234 O O . CYS A 1 410 ? -4.952 22.737 -3.888 1.00 93.88 410 CYS A O 1
ATOM 3236 N N . GLY A 1 411 ? -3.627 20.953 -3.685 1.00 91.62 411 GLY A N 1
ATOM 3237 C CA . GLY A 1 411 ? -3.442 20.772 -5.129 1.00 91.62 411 GLY A CA 1
ATOM 3238 C C . GLY A 1 411 ? -2.426 21.709 -5.793 1.00 91.62 411 GLY A C 1
ATOM 3239 O O . GLY A 1 411 ? -2.364 21.703 -7.019 1.00 91.62 411 GLY A O 1
ATOM 3240 N N . THR A 1 412 ? -1.635 22.477 -5.032 1.00 93.69 412 THR A N 1
ATOM 3241 C CA . THR A 1 412 ? -0.571 23.346 -5.582 1.00 93.69 412 THR A CA 1
ATOM 3242 C C . THR A 1 412 ? 0.824 22.717 -5.555 1.00 93.69 412 THR A C 1
ATOM 3244 O O . THR A 1 412 ? 1.671 23.123 -6.337 1.00 93.69 412 THR A O 1
ATOM 3247 N N . GLU A 1 413 ? 1.054 21.718 -4.694 1.00 91.81 413 GLU A N 1
ATOM 3248 C CA . GLU A 1 413 ? 2.362 21.056 -4.543 1.00 91.81 413 GLU A CA 1
ATOM 3249 C C . GLU A 1 413 ? 2.564 19.929 -5.571 1.00 91.81 413 GLU A C 1
ATOM 3251 O O . GLU A 1 413 ? 3.162 20.115 -6.624 1.00 91.81 413 GLU A O 1
ATOM 3256 N N . CYS A 1 414 ? 2.030 18.734 -5.299 1.00 89.31 414 CYS A N 1
ATOM 3257 C CA . CYS A 1 414 ? 2.171 17.582 -6.197 1.00 89.31 414 CYS A CA 1
ATOM 3258 C C . CYS A 1 414 ? 1.020 17.432 -7.207 1.00 89.31 414 CYS A C 1
ATOM 3260 O O . CYS A 1 414 ? 1.069 16.557 -8.068 1.00 89.31 414 CYS A O 1
ATOM 3262 N N . GLY A 1 415 ? -0.061 18.207 -7.056 1.00 90.50 415 GLY A N 1
ATOM 3263 C CA . GLY A 1 415 ? -1.261 18.135 -7.901 1.00 90.50 415 GLY A CA 1
ATOM 3264 C C . GLY A 1 415 ? -2.087 16.839 -7.794 1.00 90.50 415 GLY A C 1
ATOM 3265 O O . GLY A 1 415 ? -3.126 16.721 -8.439 1.00 90.50 415 GLY A O 1
ATOM 3266 N N . SER A 1 416 ? -1.685 15.868 -6.969 1.00 90.25 416 SER A N 1
ATOM 3267 C CA . SER A 1 416 ? -2.274 14.519 -6.958 1.00 90.25 416 SER A CA 1
ATOM 3268 C C . SER A 1 416 ? -3.730 14.467 -6.473 1.00 90.25 416 SER A C 1
ATOM 3270 O O . SER A 1 416 ? -4.483 13.576 -6.863 1.00 90.25 416 SER A O 1
ATOM 3272 N N . CYS A 1 417 ? -4.150 15.431 -5.649 1.00 92.69 417 CYS A N 1
ATOM 3273 C CA . CYS A 1 417 ? -5.523 15.546 -5.161 1.00 92.69 417 CYS A CA 1
ATOM 3274 C C . CYS A 1 417 ? -6.458 16.312 -6.111 1.00 92.69 417 CYS A C 1
ATOM 3276 O O . CYS A 1 417 ? -7.669 16.284 -5.913 1.00 92.69 417 CYS A O 1
ATOM 3278 N N . VAL A 1 418 ? -5.937 16.967 -7.158 1.00 94.31 418 VAL A N 1
ATOM 3279 C CA . VAL A 1 418 ? -6.726 17.830 -8.059 1.00 94.31 418 VAL A CA 1
ATOM 3280 C C . VAL A 1 418 ? -7.926 17.116 -8.702 1.00 94.31 418 VAL A C 1
ATOM 3282 O O . VAL A 1 418 ? -8.995 17.728 -8.752 1.00 94.31 418 VAL A O 1
ATOM 3285 N N . PRO A 1 419 ? -7.833 15.853 -9.168 1.00 93.19 419 PRO A N 1
ATOM 3286 C CA . PRO A 1 419 ? -8.999 15.151 -9.708 1.00 93.19 419 PRO A CA 1
ATOM 3287 C C . PRO A 1 419 ? -10.133 14.995 -8.687 1.00 93.19 419 PRO A C 1
ATOM 3289 O O . PRO A 1 419 ? -11.300 15.192 -9.018 1.00 93.19 419 PRO A O 1
ATOM 3292 N N . GLU A 1 420 ? -9.795 14.696 -7.433 1.00 92.38 420 GLU A N 1
ATOM 3293 C CA . GLU A 1 420 ? -10.780 14.541 -6.363 1.00 92.38 420 GLU A CA 1
ATOM 3294 C C . GLU A 1 420 ? -11.369 15.887 -5.929 1.00 92.38 420 GLU A C 1
ATOM 3296 O O . GLU A 1 420 ? -12.579 15.979 -5.733 1.00 92.38 420 GLU A O 1
ATOM 3301 N N . LEU A 1 421 ? -10.555 16.950 -5.882 1.00 94.88 421 LEU A N 1
ATOM 3302 C CA . LEU A 1 421 ? -11.040 18.317 -5.654 1.00 94.88 421 LEU A CA 1
ATOM 3303 C C . LEU A 1 421 ? -12.083 18.719 -6.705 1.00 94.88 421 LEU A C 1
ATOM 3305 O O . LEU A 1 421 ? -13.144 19.223 -6.352 1.00 94.88 421 LEU A O 1
ATOM 3309 N N . LYS A 1 422 ? -11.822 18.442 -7.991 1.00 94.75 422 LYS A N 1
ATOM 3310 C CA . LYS A 1 422 ? -12.782 18.705 -9.078 1.00 94.75 422 LYS A CA 1
ATOM 3311 C C . LYS A 1 422 ? -14.098 17.955 -8.873 1.00 94.75 422 LYS A C 1
ATOM 3313 O O . LYS A 1 422 ? -15.160 18.540 -9.063 1.00 94.75 422 LYS A O 1
ATOM 3318 N N . ARG A 1 423 ? -14.034 16.688 -8.449 1.00 92.81 423 ARG A N 1
ATOM 3319 C CA . ARG A 1 423 ? -15.226 15.884 -8.142 1.00 92.81 423 ARG A CA 1
ATOM 3320 C C . ARG A 1 423 ? -16.012 16.469 -6.966 1.00 92.81 423 ARG A C 1
ATOM 3322 O O . ARG A 1 423 ? -17.229 16.571 -7.056 1.00 92.81 423 ARG A O 1
ATOM 3329 N N . LEU A 1 424 ? -15.339 16.868 -5.885 1.00 94.25 424 LEU A N 1
ATOM 3330 C CA . LEU A 1 424 ? -15.993 17.482 -4.723 1.00 94.25 424 LEU A CA 1
ATOM 3331 C C . LEU A 1 424 ? -16.675 18.803 -5.093 1.00 94.25 424 LEU A C 1
ATOM 3333 O O . LEU A 1 424 ? -17.820 19.007 -4.708 1.00 94.25 424 LEU A O 1
ATOM 3337 N N . VAL A 1 425 ? -16.023 19.651 -5.895 1.00 95.00 425 VAL A N 1
ATOM 3338 C CA . VAL A 1 425 ? -16.631 20.884 -6.426 1.00 95.00 425 VAL A CA 1
ATOM 3339 C C . VAL A 1 425 ? -17.863 20.569 -7.274 1.00 95.00 425 VAL A C 1
ATOM 3341 O O . VAL A 1 425 ? -18.878 21.236 -7.133 1.00 95.00 425 VAL A O 1
ATOM 3344 N N . GLN A 1 426 ? -17.820 19.533 -8.114 1.00 93.19 426 GLN A N 1
ATOM 3345 C CA . GLN A 1 426 ? -18.971 19.143 -8.933 1.00 93.19 426 GLN A CA 1
ATOM 3346 C C . GLN A 1 426 ? -20.154 18.621 -8.099 1.00 93.19 426 GLN A C 1
ATOM 3348 O O . GLN A 1 426 ? -21.303 18.846 -8.462 1.00 93.19 426 GLN A O 1
ATOM 3353 N N . VAL A 1 427 ? -19.885 17.899 -7.009 1.00 92.19 427 VAL A N 1
ATOM 3354 C CA . VAL A 1 427 ? -20.926 17.279 -6.171 1.00 92.19 427 VAL A CA 1
ATOM 3355 C C . VAL A 1 427 ? -21.507 18.256 -5.146 1.00 92.19 427 VAL A C 1
ATOM 3357 O O . VAL A 1 427 ? -22.699 18.194 -4.861 1.00 92.19 427 VAL A O 1
ATOM 3360 N N . HIS A 1 428 ? -20.677 19.132 -4.576 1.00 92.88 428 HIS A N 1
ATOM 3361 C CA . HIS A 1 428 ? -21.048 20.014 -3.463 1.00 92.88 428 HIS A CA 1
ATOM 3362 C C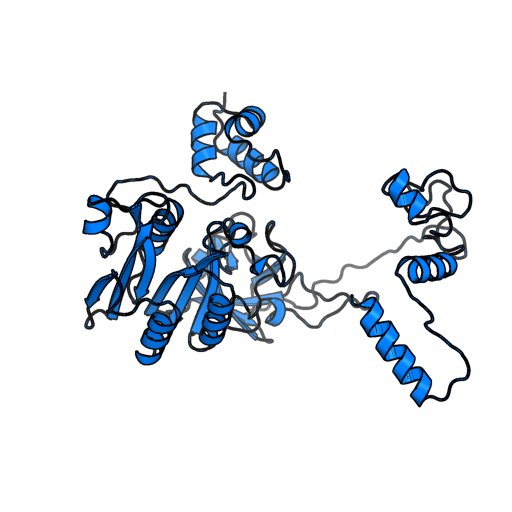 . HIS A 1 428 ? -21.111 21.497 -3.834 1.00 92.88 428 HIS A C 1
ATOM 3364 O O . HIS A 1 428 ? -21.479 22.311 -2.988 1.00 92.88 428 HIS A O 1
ATOM 3370 N N . GLY A 1 429 ? -20.732 21.858 -5.061 1.00 86.12 429 GLY A N 1
ATOM 3371 C CA . GLY A 1 429 ? -20.818 23.224 -5.556 1.00 86.12 429 GLY A CA 1
ATOM 3372 C C . GLY A 1 429 ? -22.253 23.735 -5.537 1.00 86.12 429 GLY A C 1
ATOM 3373 O O . GLY A 1 429 ? -23.206 22.983 -5.749 1.00 86.12 429 GLY A O 1
ATOM 3374 N N . ILE A 1 430 ? -22.407 25.032 -5.286 1.00 79.62 430 ILE A N 1
ATOM 3375 C CA . ILE A 1 430 ? -23.698 25.698 -5.432 1.00 79.62 430 ILE A CA 1
ATOM 3376 C C . ILE A 1 430 ? -24.011 25.700 -6.931 1.00 79.62 430 ILE A C 1
ATOM 3378 O O . ILE A 1 430 ? -23.354 26.398 -7.702 1.00 79.62 430 ILE A O 1
ATOM 3382 N N . ASN A 1 431 ? -24.974 24.876 -7.350 1.00 60.28 431 ASN A N 1
ATOM 3383 C CA . ASN A 1 431 ? -25.544 24.978 -8.688 1.00 60.28 431 ASN A CA 1
ATOM 3384 C C . ASN A 1 431 ? -26.227 26.347 -8.781 1.00 60.28 431 ASN A C 1
ATOM 3386 O O . ASN A 1 431 ? -27.244 26.558 -8.120 1.00 60.28 431 ASN A O 1
ATOM 3390 N N . ASN A 1 432 ? -25.640 27.266 -9.548 1.00 45.59 432 ASN A N 1
ATOM 3391 C CA . ASN A 1 432 ? -26.343 28.463 -10.009 1.00 45.59 432 ASN A CA 1
ATOM 3392 C C . ASN A 1 432 ? -27.372 28.093 -11.073 1.00 45.59 432 ASN A C 1
ATOM 3394 O O . ASN 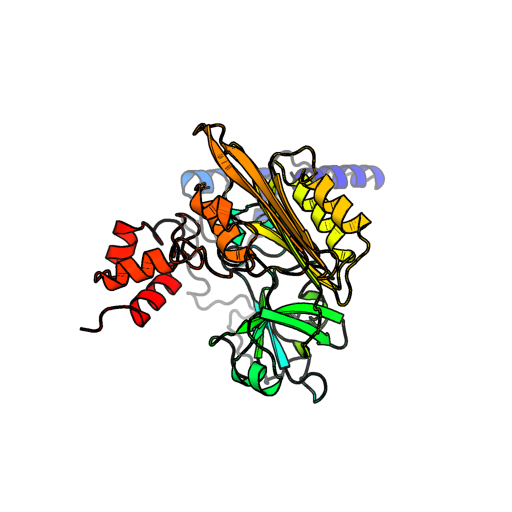A 1 432 ? -27.016 27.287 -11.967 1.00 45.59 432 ASN A O 1
#

pLDDT: mean 93.33, std 6.14, range [45.59, 98.75]

Secondary structure (DSSP, 8-state):
-HHHHHHHHHHHHHHHHT-SS-----SSHHHHHHHHHHHTTTSTT--TT--HHHHHHH---PSP--TT-SS--SSS-TTS--SSTTS------PPP---SS--BTTB-EEEEEE--TT--TT-TTGGG-GGGGSS--S--EEE-HHHHHHTT--TT-EEEEE-SS-EEEEEEEE-SSSPTTEEEEETT--TTTBSSS-GGGGS---B-TTT--B--S-EEEEEEE----EEEEEEEEESSHHHHHHHHTTGGGSSEEEEEEES--BTTBSEEEEEEEEESSPPPHHHHHHHHHHTT-STTSSEEEEEETTTTEEEEEEEEE-TTT--EEEEEEEEES--TTHHHHHHHHHH----HHHHHHTTS--SS-TT-PPP--SEEETTTTEEHHHHHHHHHTT--HHHHHHHH-TTSSS-TTHHHHHHHHHHHS---